Protein AF-0000000085017063 (afdb_homodimer)

Organism: Methanocaldococcus infernus (strain DSM 11812 / JCM 15783 / ME) (NCBI:txid573063)

Solvent-accessible surface area (backbone atoms only — not comparable to full-atom values): 32100 Å² total; per-residue (Å²): 117,37,30,29,3,33,27,39,33,38,47,40,34,30,39,20,42,35,46,81,91,47,72,48,76,46,75,43,87,41,40,36,56,81,40,51,78,50,51,47,64,59,51,62,78,56,86,60,66,33,34,24,36,30,30,54,31,29,73,27,83,64,36,93,38,54,57,56,23,42,41,51,54,50,49,43,51,52,73,71,40,87,48,52,30,35,34,21,58,84,72,43,78,28,46,63,68,55,36,55,75,40,33,75,43,32,50,63,9,35,65,40,33,35,50,55,36,37,35,73,75,73,48,33,57,21,30,40,36,38,21,32,50,46,35,22,40,39,34,46,27,52,86,63,35,79,68,56,61,88,45,63,33,53,14,14,53,64,53,29,34,40,47,46,24,45,31,63,22,39,48,36,59,58,39,51,56,42,65,52,96,90,30,77,15,44,33,36,57,64,75,39,35,32,30,29,38,38,28,41,74,71,64,52,35,92,70,66,82,66,85,50,70,77,70,60,59,80,49,70,68,36,29,51,46,26,52,26,39,33,44,52,47,39,66,89,78,46,55,69,70,56,52,52,49,41,34,50,49,52,48,51,38,47,31,49,52,54,32,53,41,51,47,51,49,26,70,73,68,71,45,64,30,33,36,34,27,28,67,22,36,63,51,47,52,66,34,43,60,92,42,52,72,45,44,38,39,76,77,67,31,60,70,48,21,66,32,33,39,8,44,20,32,26,54,51,47,50,51,60,74,70,103,114,37,32,28,3,32,28,39,31,38,49,39,32,31,38,19,43,33,46,82,89,48,71,48,77,47,77,42,88,42,41,37,53,82,40,51,78,50,50,49,63,60,53,62,76,59,84,59,66,33,34,24,35,30,31,54,29,29,74,26,83,62,35,94,40,55,57,57,23,41,41,50,53,48,49,44,50,52,71,72,40,87,48,53,30,35,35,20,61,83,73,43,76,30,47,64,70,53,35,56,74,40,30,74,44,33,50,63,9,34,67,37,33,35,50,54,38,36,35,74,75,74,47,33,57,21,32,40,36,37,22,32,50,46,35,22,41,40,34,46,27,51,86,61,35,80,68,57,60,88,44,63,31,53,14,15,52,64,52,28,33,40,47,46,24,44,32,62,21,39,47,36,58,59,38,52,55,44,65,51,96,87,30,79,15,44,34,36,56,64,74,41,35,31,28,29,39,39,29,42,71,72,63,53,34,92,69,67,83,65,84,50,70,78,71,59,60,79,48,69,67,37,30,50,44,26,53,28,38,33,43,53,44,39,67,87,77,46,55,70,69,56,51,52,50,38,35,49,51,51,48,50,39,49,32,49,52,54,32,54,41,51,48,52,50,26,71,73,68,71,46,62,31,33,35,34,28,28,67,22,36,62,52,47,52,64,34,43,60,91,43,51,73,44,45,39,39,75,76,67,30,62,69,49,23,66,31,35,40,9,43,21,31,25,54,51,48,52,52,59,74,72,103

pLDDT: mean 94.51, std 6.16, range [59.22, 98.88]

Nearest PDB structures (foldseek):
  3cet-assembly1_B  TM=9.517E-01  e=3.250E-42  Methanococcus maripaludis S2
  3c0b-assembly2_C  TM=9.302E-01  e=3.082E-40  Methanococcus maripaludis S2
  3c0b-assembly1_B-2  TM=9.306E-01  e=1.160E-39  Methanococcus maripaludis S2
  3c0b-assembly1_A  TM=9.347E-01  e=4.366E-39  Methanococcus maripaludis S2
  3cet-assembly1_A  TM=9.548E-01  e=5.201E-38  Methanococcus maripaludis S2

Radius of gyration: 28.02 Å; Cα contacts (8 Å, |Δi|>4): 1469; chains: 2; bounding box: 48×89×65 Å

Secondary structure (DSSP, 8-state):
-EEEEEEE-SSEEEEEEEETTEEEEEEEE--HHHHTTHHHHHHTT---SEEEEEESGGGSTT-SSHHHHHHHHHHHHHHH-SSEEEE-TTS-EE-HHHHHHTHHHHBT-HHHHHHHHHHHHT-SSEEEEEE-SS-EEEEEEETTEE---SSHHHHHHTTSEES--SSS-BHHHH-SEEEETTEEEE---SS--BHHHHHHHTTS-S---SPPTTS---SHHHHHHHHHHHTT--TTTS-HHHHHHHHHHHHHHHHHHHHHHHHHHHHHHT--EEEEESTTHHHHHHHTTTSEEEEHHHHS-HHHHHTHHHHHHHHHHHHHHH-/-EEEEEEE-SSEEEEEEEETTEEEEEEEE--HHHHTTHHHHHHTT---SEEEEEESGGGSTT-SSHHHHHHHHHHHHHHH-SSEEEE-TTS-EE-HHHHHHTHHHHBT-HHHHHHHHHHHHT-SSEEEEEE-SS-EEEEEEETTEE---SSHHHHHHTTSEES--SSS-BHHHH-SEEEETTEEEE---SS--BHHHHHHHTTS-S---SPPTTS---SHHHHHHHHHHHTT--TTTS-HHHHHHHHHHHHHHHHHHHHHHHHHHHHHHT--EEEEESTTHHHHHHHTTTSEEEEHHHHS-HHHHHTHHHHHHHHHHHHHHH-

Structure (mmCIF, N/CA/C/O backbone):
data_AF-0000000085017063-model_v1
#
loop_
_entity.id
_entity.type
_entity.pdbx_description
1 polymer 'H4MPT-linked C1 transfer pathway protein'
#
loop_
_atom_site.group_PDB
_atom_site.id
_atom_site.type_symbol
_atom_site.label_atom_id
_atom_site.label_alt_id
_atom_site.label_comp_id
_atom_site.label_asym_id
_atom_site.label_entity_id
_atom_site.label_seq_id
_atom_site.pdbx_PDB_ins_code
_atom_site.Cartn_x
_atom_site.Cartn_y
_atom_site.Cartn_z
_atom_site.occupancy
_atom_site.B_iso_or_equiv
_atom_site.auth_seq_id
_atom_site.auth_comp_id
_atom_site.auth_asym_id
_atom_site.auth_atom_id
_atom_site.pdbx_PDB_model_num
ATOM 1 N N . MET A 1 1 ? 3.943 -36.562 -31.688 1 91.06 1 MET A N 1
ATOM 2 C CA . MET A 1 1 ? 2.83 -35.812 -31.109 1 91.06 1 MET A CA 1
ATOM 3 C C . MET A 1 1 ? 3.314 -34.469 -30.531 1 91.06 1 MET A C 1
ATOM 5 O O . MET A 1 1 ? 4.289 -34.438 -29.781 1 91.06 1 MET A O 1
ATOM 9 N N . LYS A 1 2 ? 2.818 -33.438 -31.078 1 96.69 2 LYS A N 1
ATOM 10 C CA . LYS A 1 2 ? 3.156 -32.094 -30.609 1 96.69 2 LYS A CA 1
ATOM 11 C C . LYS A 1 2 ? 2.035 -31.516 -29.75 1 96.69 2 LYS A C 1
ATOM 13 O O . LYS A 1 2 ? 0.896 -31.391 -30.219 1 96.69 2 LYS A O 1
ATOM 18 N N . ILE A 1 3 ? 2.408 -31.172 -28.484 1 98 3 ILE A N 1
ATOM 19 C CA . ILE A 1 3 ? 1.435 -30.641 -27.547 1 98 3 ILE A CA 1
ATOM 20 C C . ILE A 1 3 ? 1.838 -29.219 -27.141 1 98 3 ILE A C 1
ATOM 22 O O . ILE A 1 3 ? 3.018 -28.953 -26.906 1 98 3 ILE A O 1
ATOM 26 N N . ILE A 1 4 ? 0.901 -28.312 -27.078 1 98.25 4 ILE A N 1
ATOM 27 C CA . ILE A 1 4 ? 1.142 -26.953 -26.609 1 98.25 4 ILE A CA 1
ATOM 28 C C . ILE A 1 4 ? 0.38 -26.703 -25.297 1 98.25 4 ILE A C 1
ATOM 30 O O . ILE A 1 4 ? -0.802 -27.047 -25.203 1 98.25 4 ILE A O 1
ATOM 34 N N . GLY A 1 5 ? 1.091 -26.328 -24.297 1 98.31 5 GLY A N 1
ATOM 35 C CA . GLY A 1 5 ? 0.472 -25.766 -23.094 1 98.31 5 GLY A CA 1
ATOM 36 C C . GLY A 1 5 ? 0.397 -24.25 -23.109 1 98.31 5 GLY A C 1
ATOM 37 O O . GLY A 1 5 ? 1.41 -23.578 -23.312 1 98.31 5 GLY A O 1
ATOM 38 N N . LEU A 1 6 ? -0.82 -23.719 -22.906 1 97.81 6 LEU A N 1
ATOM 39 C CA . LEU A 1 6 ? -1.049 -22.281 -22.922 1 97.81 6 LEU A CA 1
ATOM 40 C C . LEU A 1 6 ? -1.455 -21.781 -21.531 1 97.81 6 LEU A C 1
ATOM 42 O O . LEU A 1 6 ? -2.346 -22.359 -20.891 1 97.81 6 LEU A O 1
ATOM 46 N N . ASP A 1 7 ? -0.795 -20.797 -21.047 1 96.69 7 ASP A N 1
ATOM 47 C CA . ASP A 1 7 ? -1.214 -20 -19.891 1 96.69 7 ASP A CA 1
ATOM 48 C C . ASP A 1 7 ? -1.489 -18.562 -20.297 1 96.69 7 ASP A C 1
ATOM 50 O O . ASP A 1 7 ? -0.562 -17.75 -20.422 1 96.69 7 ASP A O 1
ATOM 54 N N . ILE A 1 8 ? -2.717 -18.25 -20.484 1 94.12 8 ILE A N 1
ATOM 55 C CA . ILE A 1 8 ? -3.115 -16.922 -20.938 1 94.12 8 ILE A CA 1
ATOM 56 C C . ILE A 1 8 ? -3.428 -16.031 -19.734 1 94.12 8 ILE A C 1
ATOM 58 O O . ILE A 1 8 ? -4.52 -16.109 -19.156 1 94.12 8 ILE A O 1
ATOM 62 N N . GLY A 1 9 ? -2.438 -15.211 -19.453 1 88.5 9 GLY A N 1
ATOM 63 C CA . GLY A 1 9 ? -2.594 -14.281 -18.344 1 88.5 9 GLY A CA 1
ATOM 64 C C . GLY A 1 9 ? -3.041 -12.898 -18.781 1 88.5 9 GLY A C 1
ATOM 65 O O . GLY A 1 9 ? -3.256 -12.656 -19.969 1 88.5 9 GLY A O 1
ATOM 66 N N . GLY A 1 10 ? -3.268 -12.055 -17.812 1 81.31 10 GLY A N 1
ATOM 67 C CA . GLY A 1 10 ? -3.682 -10.695 -18.125 1 81.31 10 GLY A CA 1
ATOM 68 C C . GLY A 1 10 ? -2.656 -9.938 -18.938 1 81.31 10 GLY A C 1
ATOM 69 O O . GLY A 1 10 ? -3.002 -9.273 -19.922 1 81.31 10 GLY A O 1
ATOM 70 N N . ALA A 1 11 ? -1.438 -10.07 -18.547 1 76.81 11 ALA A N 1
ATOM 71 C CA . ALA A 1 11 ? -0.385 -9.297 -19.203 1 76.81 11 ALA A CA 1
ATOM 72 C C . ALA A 1 11 ? 0.478 -10.195 -20.094 1 76.81 11 ALA A C 1
ATOM 74 O O . ALA A 1 11 ? 1.076 -9.727 -21.062 1 76.81 11 ALA A O 1
ATOM 75 N N . ASN A 1 12 ? 0.647 -11.414 -19.641 1 84.56 12 ASN A N 1
ATOM 76 C CA . ASN A 1 12 ? 1.576 -12.305 -20.344 1 84.56 12 ASN A CA 1
ATOM 77 C C . ASN A 1 12 ? 0.897 -13.594 -20.781 1 84.56 12 ASN A C 1
ATOM 79 O O . ASN A 1 12 ? 0.05 -14.133 -20.062 1 84.56 12 ASN A O 1
ATOM 83 N N . THR A 1 13 ? 1.264 -13.992 -21.906 1 92.75 13 THR A N 1
ATOM 84 C CA . THR A 1 13 ? 0.913 -15.32 -22.406 1 92.75 13 THR A CA 1
ATOM 85 C C . THR A 1 13 ? 2.148 -16.203 -22.5 1 92.75 13 THR A C 1
ATOM 87 O O . THR A 1 13 ? 3.137 -15.844 -23.141 1 92.75 13 THR A O 1
ATOM 90 N N . LYS A 1 14 ? 2.105 -17.312 -21.75 1 95.88 14 LYS A N 1
ATOM 91 C CA . LYS A 1 14 ? 3.188 -18.297 -21.781 1 95.88 14 LYS A CA 1
ATOM 92 C C . LYS A 1 14 ? 2.801 -19.531 -22.609 1 95.88 14 LYS A C 1
ATOM 94 O O . LYS A 1 14 ? 1.712 -20.078 -22.422 1 95.88 14 LYS A O 1
ATOM 99 N N . ILE A 1 15 ? 3.691 -19.891 -23.531 1 97.56 15 ILE A N 1
ATOM 100 C CA . ILE A 1 15 ? 3.441 -20.984 -24.453 1 97.56 15 ILE A CA 1
ATOM 101 C C . ILE A 1 15 ? 4.539 -22.047 -24.312 1 97.56 15 ILE A C 1
ATOM 103 O O . ILE A 1 15 ? 5.711 -21.766 -24.578 1 97.56 15 ILE A O 1
ATOM 107 N N . THR A 1 16 ? 4.152 -23.219 -23.859 1 98.19 16 THR A N 1
ATOM 108 C CA . THR A 1 16 ? 5.07 -24.359 -23.828 1 98.19 16 THR A CA 1
ATOM 109 C C . THR A 1 16 ? 4.805 -25.297 -25 1 98.19 16 THR A C 1
ATOM 111 O O . THR A 1 16 ? 3.684 -25.781 -25.172 1 98.19 16 THR A O 1
ATOM 114 N N . ILE A 1 17 ? 5.816 -25.516 -25.812 1 98.31 17 ILE A N 1
ATOM 115 C CA . ILE A 1 17 ? 5.762 -26.484 -26.906 1 98.31 17 ILE A CA 1
ATOM 116 C C . ILE A 1 17 ? 6.441 -27.781 -26.469 1 98.31 17 ILE A C 1
ATOM 118 O O . ILE A 1 17 ? 7.629 -27.781 -26.141 1 98.31 17 ILE A O 1
ATOM 122 N N . LEU A 1 18 ? 5.645 -28.844 -26.422 1 97.56 18 LEU A N 1
ATOM 123 C CA . LEU A 1 18 ? 6.141 -30.141 -25.984 1 97.56 18 LEU A CA 1
ATOM 124 C C . LEU A 1 18 ? 6.168 -31.141 -27.141 1 97.56 18 LEU A C 1
ATOM 126 O O . LEU A 1 18 ? 5.137 -31.391 -27.766 1 97.56 18 LEU A O 1
ATOM 130 N N . GLU A 1 19 ? 7.277 -31.641 -27.484 1 95.88 19 GLU A N 1
ATOM 131 C CA . GLU A 1 19 ? 7.488 -32.719 -28.469 1 95.88 19 GLU A CA 1
ATOM 132 C C . GLU A 1 19 ? 8.281 -33.875 -27.859 1 95.88 19 GLU A C 1
ATOM 134 O O . GLU A 1 19 ? 9.508 -33.812 -27.812 1 95.88 19 GLU A O 1
ATOM 139 N N . GLY A 1 20 ? 7.672 -34.938 -27.594 1 90.69 20 GLY A N 1
ATOM 140 C CA . GLY A 1 20 ? 8.336 -36 -26.828 1 90.69 20 GLY A CA 1
ATOM 141 C C . GLY A 1 20 ? 8.789 -35.531 -25.453 1 90.69 20 GLY A C 1
ATOM 142 O O . GLY A 1 20 ? 7.973 -35.062 -24.641 1 90.69 20 GLY A O 1
ATOM 143 N N . GLU A 1 21 ? 10.008 -35.594 -25.234 1 89.62 21 GLU A N 1
ATOM 144 C CA . GLU A 1 21 ? 10.539 -35.156 -23.953 1 89.62 21 GLU A CA 1
ATOM 145 C C . GLU A 1 21 ? 11.156 -33.75 -24.062 1 89.62 21 GLU A C 1
ATOM 147 O O . GLU A 1 21 ? 11.492 -33.125 -23.062 1 89.62 21 GLU A O 1
ATOM 152 N N . LYS A 1 22 ? 11.203 -33.25 -25.281 1 95.69 22 LYS A N 1
ATOM 153 C CA . LYS A 1 22 ? 11.758 -31.938 -25.516 1 95.69 22 LYS A CA 1
ATOM 154 C C . LYS A 1 22 ? 10.688 -30.844 -25.375 1 95.69 22 LYS A C 1
ATOM 156 O O . LYS A 1 22 ? 9.531 -31.062 -25.734 1 95.69 22 LYS A O 1
ATOM 161 N N . TYR A 1 23 ? 11.094 -29.766 -24.75 1 97 23 TYR A N 1
ATOM 162 C CA . TYR A 1 23 ? 10.156 -28.656 -24.609 1 97 23 TYR A CA 1
ATOM 163 C C . TYR A 1 23 ? 10.828 -27.344 -24.953 1 97 23 TYR A C 1
ATOM 165 O O . TYR A 1 23 ? 12.055 -27.203 -24.828 1 97 23 TYR A O 1
ATOM 173 N N . LYS A 1 24 ? 10.094 -26.422 -25.453 1 97.44 24 LYS A N 1
ATOM 174 C CA . LYS A 1 24 ? 10.43 -25.016 -25.672 1 97.44 24 LYS A CA 1
ATOM 175 C C . LYS A 1 24 ? 9.359 -24.109 -25.078 1 97.44 24 LYS A C 1
ATOM 177 O O . LYS A 1 24 ? 8.164 -24.391 -25.156 1 97.44 24 LYS A O 1
ATOM 182 N N . ILE A 1 25 ? 9.82 -23.062 -24.438 1 97.56 25 ILE A N 1
ATOM 183 C CA . ILE A 1 25 ? 8.883 -22.156 -23.781 1 97.56 25 ILE A CA 1
ATOM 184 C C . ILE A 1 25 ? 9.062 -20.734 -24.328 1 97.56 25 ILE A C 1
ATOM 186 O O . ILE A 1 25 ? 10.172 -20.219 -24.344 1 97.56 25 ILE A O 1
ATOM 190 N N . ASP A 1 26 ? 7.961 -20.188 -24.781 1 96.5 26 ASP A N 1
ATOM 191 C CA . ASP A 1 26 ? 7.902 -18.797 -25.25 1 96.5 26 ASP A CA 1
ATOM 192 C C . ASP A 1 26 ? 7.004 -17.969 -24.344 1 96.5 26 ASP A C 1
ATOM 194 O O . ASP A 1 26 ? 5.98 -18.438 -23.859 1 96.5 26 ASP A O 1
ATOM 198 N N . THR A 1 27 ? 7.453 -16.812 -24.062 1 93.25 27 THR A N 1
ATOM 199 C CA . THR A 1 27 ? 6.645 -15.852 -23.328 1 93.25 27 THR A CA 1
ATOM 200 C C . THR A 1 27 ? 6.367 -14.609 -24.172 1 93.25 27 THR A C 1
ATOM 202 O O . THR A 1 27 ? 7.285 -14.023 -24.734 1 93.25 27 THR A O 1
ATOM 205 N N . HIS A 1 28 ? 5.082 -14.242 -24.281 1 91.31 28 HIS A N 1
ATOM 206 C CA . HIS A 1 28 ? 4.668 -13.07 -25.047 1 91.31 28 HIS A CA 1
ATOM 207 C C . HIS A 1 28 ? 4.004 -12.031 -24.141 1 91.31 28 HIS A C 1
ATOM 209 O O . HIS A 1 28 ? 3.037 -12.344 -23.438 1 91.31 28 HIS A O 1
ATOM 215 N N . TYR A 1 29 ? 4.586 -10.859 -24.188 1 86.19 29 TYR A N 1
ATOM 216 C CA . TYR A 1 29 ? 3.875 -9.766 -23.531 1 86.19 29 TYR A CA 1
ATOM 217 C C . TYR A 1 29 ? 2.639 -9.367 -24.328 1 86.19 29 TYR A C 1
ATOM 219 O O . TYR A 1 29 ? 2.752 -8.766 -25.406 1 86.19 29 TYR A O 1
ATOM 227 N N . LEU A 1 30 ? 1.528 -9.656 -23.812 1 87.25 30 LEU A N 1
ATOM 228 C CA . LEU A 1 30 ? 0.245 -9.438 -24.469 1 87.25 30 LEU A CA 1
ATOM 229 C C . LEU A 1 30 ? -0.818 -9.016 -23.469 1 87.25 30 LEU A C 1
ATOM 231 O O . LEU A 1 30 ? -1.649 -9.836 -23.062 1 87.25 30 LEU A O 1
ATOM 235 N N . PRO A 1 31 ? -0.799 -7.703 -23.109 1 81.88 31 PRO A N 1
ATOM 236 C CA . PRO A 1 31 ? -1.835 -7.23 -22.188 1 81.88 31 PRO A CA 1
ATOM 237 C C . PRO A 1 31 ? -3.246 -7.41 -22.75 1 81.88 31 PRO A C 1
ATOM 239 O O . PRO A 1 31 ? -3.666 -6.66 -23.625 1 81.88 31 PRO A O 1
ATOM 242 N N . MET A 1 32 ? -3.996 -8.242 -22.141 1 83.88 32 MET A N 1
ATOM 243 C CA . MET A 1 32 ? -5.297 -8.648 -22.672 1 83.88 32 MET A CA 1
ATOM 244 C C . MET A 1 32 ? -6.312 -7.52 -22.531 1 83.88 32 MET A C 1
ATOM 246 O O . MET A 1 32 ? -7.266 -7.438 -23.312 1 83.88 32 MET A O 1
ATOM 250 N N . TRP A 1 33 ? -6.09 -6.594 -21.531 1 76.56 33 TRP A N 1
ATOM 251 C CA . TRP A 1 33 ? -7.02 -5.488 -21.328 1 76.56 33 TRP A CA 1
ATOM 252 C C . TRP A 1 33 ? -6.941 -4.492 -22.484 1 76.56 33 TRP A C 1
ATOM 254 O O . TRP A 1 33 ? -7.844 -3.668 -22.656 1 76.56 33 TRP A O 1
ATOM 264 N N . LYS A 1 34 ? -5.938 -4.512 -23.234 1 76.5 34 LYS A N 1
ATOM 265 C CA . LYS A 1 34 ? -5.758 -3.555 -24.312 1 76.5 34 LYS A CA 1
ATOM 266 C C . LYS A 1 34 ? -5.559 -4.266 -25.656 1 76.5 34 LYS A C 1
ATOM 268 O O . LYS A 1 34 ? -5.844 -3.701 -26.703 1 76.5 34 LYS A O 1
ATOM 273 N N . MET A 1 35 ? -5.098 -5.539 -25.656 1 81.38 35 MET A N 1
ATOM 274 C CA . MET A 1 35 ? -4.645 -6.18 -26.891 1 81.38 35 MET A CA 1
ATOM 275 C C . MET A 1 35 ? -5.246 -7.574 -27.031 1 81.38 35 MET A C 1
ATOM 277 O O . MET A 1 35 ? -4.594 -8.484 -27.531 1 81.38 35 MET A O 1
ATOM 281 N N . LYS A 1 36 ? -6.387 -7.75 -26.594 1 83.56 36 LYS A N 1
ATOM 282 C CA . LYS A 1 36 ? -6.949 -9.102 -26.594 1 83.56 36 LYS A CA 1
ATOM 283 C C . LYS A 1 36 ? -7.07 -9.641 -28.031 1 83.56 36 LYS A C 1
ATOM 285 O O . LYS A 1 36 ? -6.965 -10.844 -28.25 1 83.56 36 LYS A O 1
ATOM 290 N N . ASP A 1 37 ? -7.25 -8.836 -28.938 1 87.19 37 ASP A N 1
ATOM 291 C CA . ASP A 1 37 ? -7.469 -9.258 -30.312 1 87.19 37 ASP A CA 1
ATOM 292 C C . ASP A 1 37 ? -6.164 -9.734 -30.953 1 87.19 37 ASP A C 1
ATOM 294 O O . ASP A 1 37 ? -6.184 -10.422 -31.984 1 87.19 37 ASP A O 1
ATOM 298 N N . LYS A 1 38 ? -5.09 -9.43 -30.375 1 92.81 38 LYS A N 1
ATOM 299 C CA . LYS A 1 38 ? -3.793 -9.852 -30.891 1 92.81 38 LYS A CA 1
ATOM 300 C C . LYS A 1 38 ? -3.477 -11.289 -30.484 1 92.81 38 LYS A C 1
ATOM 302 O O . LYS A 1 38 ? -2.529 -11.891 -30.984 1 92.81 38 LYS A O 1
ATOM 307 N N . LEU A 1 39 ? -4.215 -11.82 -29.594 1 94.25 39 LEU A N 1
ATOM 308 C CA . LEU A 1 39 ? -3.973 -13.172 -29.109 1 94.25 39 LEU A CA 1
ATOM 309 C C . LEU A 1 39 ? -3.992 -14.172 -30.266 1 94.25 39 LEU A C 1
ATOM 311 O O . LEU A 1 39 ? -3.102 -15.016 -30.375 1 94.25 39 LEU A O 1
ATOM 315 N N . VAL A 1 40 ? -4.938 -14.047 -31.125 1 95.88 40 VAL A N 1
ATOM 316 C CA . VAL A 1 40 ? -5.086 -14.953 -32.25 1 95.88 40 VAL A CA 1
ATOM 317 C C . VAL A 1 40 ? -3.863 -14.859 -33.156 1 95.88 40 VAL A C 1
ATOM 319 O O . VAL A 1 40 ? -3.338 -15.875 -33.625 1 95.88 40 VAL A O 1
ATOM 322 N N . GLU A 1 41 ? -3.465 -13.641 -33.344 1 96.12 41 GLU A N 1
ATOM 323 C CA . GLU A 1 41 ? -2.301 -13.422 -34.188 1 96.12 41 GLU A CA 1
ATOM 324 C C . GLU A 1 41 ? -1.064 -14.117 -33.625 1 96.12 41 GLU A C 1
ATOM 326 O O . GLU A 1 41 ? -0.297 -14.727 -34.375 1 96.12 41 GLU A O 1
ATOM 331 N N . VAL A 1 42 ? -0.888 -14.047 -32.406 1 96.19 42 VAL A N 1
ATOM 332 C CA . VAL A 1 42 ? 0.257 -14.664 -31.75 1 96.19 42 VAL A CA 1
ATOM 333 C C . VAL A 1 42 ? 0.154 -16.188 -31.844 1 96.19 42 VAL A C 1
ATOM 335 O O . VAL A 1 42 ? 1.133 -16.859 -32.156 1 96.19 42 VAL A O 1
ATOM 338 N N . LEU A 1 43 ? -0.998 -16.719 -31.656 1 97.25 43 LEU A N 1
ATOM 339 C CA . LEU A 1 43 ? -1.197 -18.156 -31.578 1 97.25 43 LEU A CA 1
ATOM 340 C C . LEU A 1 43 ? -1.03 -18.797 -32.969 1 97.25 43 LEU A C 1
ATOM 342 O O . LEU A 1 43 ? -0.633 -19.9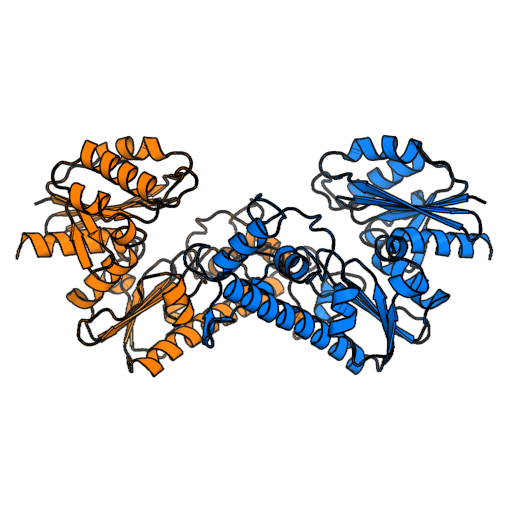69 -33.062 1 97.25 43 LEU A O 1
ATOM 346 N N . LYS A 1 44 ? -1.27 -18.031 -33.969 1 96.94 44 LYS A N 1
ATOM 347 C CA . LYS A 1 44 ? -1.183 -18.531 -35.344 1 96.94 44 LYS A CA 1
ATOM 348 C C . LYS A 1 44 ? 0.253 -18.906 -35.688 1 96.94 44 LYS A C 1
ATOM 350 O O . LYS A 1 44 ? 0.487 -19.641 -36.656 1 96.94 44 LYS A O 1
ATOM 355 N N . ASN A 1 45 ? 1.122 -18.391 -34.938 1 97 45 ASN A N 1
ATOM 356 C CA . ASN A 1 45 ? 2.527 -18.688 -35.219 1 97 45 ASN A CA 1
ATOM 357 C C . ASN A 1 45 ? 2.91 -20.078 -34.688 1 97 45 ASN A C 1
ATOM 359 O O . ASN A 1 45 ? 4.039 -20.531 -34.906 1 97 45 ASN A O 1
ATOM 363 N N . TYR A 1 46 ? 2.035 -20.734 -34.125 1 97.38 46 TYR A N 1
ATOM 364 C CA . TYR A 1 46 ? 2.316 -22.031 -33.531 1 97.38 46 TYR A CA 1
ATOM 365 C C . TYR A 1 46 ? 1.445 -23.125 -34.156 1 97.38 46 TYR A C 1
ATOM 367 O O . TYR A 1 46 ? 0.357 -22.828 -34.656 1 97.38 46 TYR A O 1
ATOM 375 N N . ASP A 1 47 ? 1.952 -24.344 -34.188 1 95.19 47 ASP A N 1
ATOM 376 C CA . ASP A 1 47 ? 1.224 -25.531 -34.625 1 95.19 47 ASP A CA 1
ATOM 377 C C . AS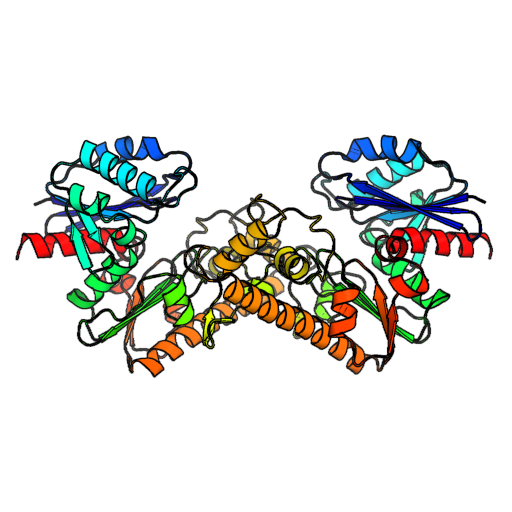P A 1 47 ? 1.312 -26.641 -33.594 1 95.19 47 ASP A C 1
ATOM 379 O O . ASP A 1 47 ? 2.346 -26.812 -32.938 1 95.19 47 ASP A O 1
ATOM 383 N N . ALA A 1 48 ? 0.23 -27.328 -33.406 1 96.19 48 ALA A N 1
ATOM 384 C CA . ALA A 1 48 ? 0.208 -28.422 -32.438 1 96.19 48 ALA A CA 1
ATOM 385 C C . ALA A 1 48 ? -0.896 -29.422 -32.75 1 96.19 48 ALA A C 1
ATOM 387 O O . ALA A 1 48 ? -1.911 -29.062 -33.344 1 96.19 48 ALA A O 1
ATOM 388 N N . ASP A 1 49 ? -0.676 -30.656 -32.312 1 97.56 49 ASP A N 1
ATOM 389 C CA . ASP A 1 49 ? -1.701 -31.703 -32.406 1 97.56 49 ASP A CA 1
ATOM 390 C C . ASP A 1 49 ? -2.768 -31.516 -31.344 1 97.56 49 ASP A C 1
ATOM 392 O O . ASP A 1 49 ? -3.951 -31.75 -31.578 1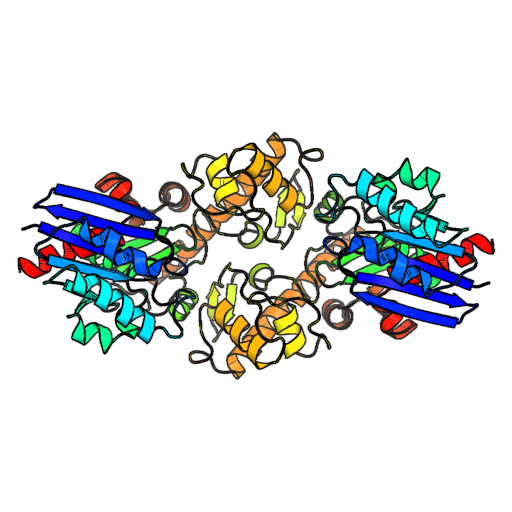 97.56 49 ASP A O 1
ATOM 396 N N . TYR A 1 50 ? -2.322 -31.203 -30.188 1 98.06 50 TYR A N 1
ATOM 397 C CA . TYR A 1 50 ? -3.191 -31 -29.031 1 98.06 50 TYR A CA 1
ATOM 398 C C . TYR A 1 50 ? -2.781 -29.75 -28.266 1 98.06 50 TYR A C 1
ATOM 400 O O . TYR A 1 50 ? -1.598 -29.406 -28.203 1 98.06 50 TYR A O 1
ATOM 408 N N . VAL A 1 51 ? -3.785 -29.047 -27.672 1 98.38 51 VAL A N 1
ATOM 409 C CA . VAL A 1 51 ? -3.521 -27.828 -26.906 1 98.38 51 VAL A CA 1
ATOM 410 C C . VAL A 1 51 ? -4.188 -27.922 -25.531 1 98.38 51 VAL A C 1
ATOM 412 O O . VAL A 1 51 ? -5.359 -28.297 -25.438 1 98.38 51 VAL A O 1
ATOM 415 N N . ALA A 1 52 ? -3.447 -27.75 -24.531 1 98.38 52 ALA A N 1
ATOM 416 C CA . ALA A 1 52 ? -3.955 -27.594 -23.156 1 98.38 52 ALA A CA 1
ATOM 417 C C . ALA A 1 52 ? -3.934 -26.125 -22.734 1 98.38 52 ALA A C 1
ATOM 419 O O . ALA A 1 52 ? -2.945 -25.422 -22.953 1 98.38 52 ALA A O 1
ATOM 420 N N . LEU A 1 53 ? -5.043 -25.688 -22.109 1 97.88 53 LEU A N 1
ATOM 421 C CA . LEU A 1 53 ? -5.215 -24.266 -21.859 1 97.88 53 LEU A CA 1
ATOM 422 C C . LEU A 1 53 ? -5.566 -24.031 -20.391 1 97.88 53 LEU A C 1
ATOM 424 O O . LEU A 1 53 ? -6.418 -24.719 -19.828 1 97.88 53 LEU A O 1
ATOM 428 N N . VAL A 1 54 ? -4.816 -23.125 -19.703 1 95.56 54 VAL A N 1
ATOM 429 C CA . VAL A 1 54 ? -5.238 -22.469 -18.469 1 95.56 54 VAL A CA 1
ATOM 430 C C . VAL A 1 54 ? -5.254 -20.953 -18.672 1 95.56 54 VAL A C 1
ATOM 432 O O . VAL A 1 54 ? -4.621 -20.438 -19.594 1 95.56 54 VAL A O 1
ATOM 435 N N . MET A 1 55 ? -6.078 -20.297 -17.797 1 91.06 55 MET A N 1
ATOM 436 C CA . MET A 1 55 ? -6.188 -18.859 -18.016 1 91.06 55 MET A CA 1
ATOM 437 C C . MET A 1 55 ? -6.387 -18.109 -16.703 1 91.06 55 MET A C 1
ATOM 439 O O . MET A 1 55 ? -6.934 -18.672 -15.742 1 91.06 55 MET A O 1
ATOM 443 N N . THR A 1 56 ? -5.855 -16.844 -16.562 1 81.81 56 THR A N 1
ATOM 444 C CA . THR A 1 56 ? -6.117 -15.906 -15.484 1 81.81 56 THR A CA 1
ATOM 445 C C . THR A 1 56 ? -6.539 -14.547 -16.031 1 81.81 56 THR A C 1
ATOM 447 O O . THR A 1 56 ? -6.805 -13.625 -15.258 1 81.81 56 THR A O 1
ATOM 450 N N . ALA A 1 57 ? -6.652 -14.406 -17.266 1 75.38 57 ALA A N 1
ATOM 451 C CA . ALA A 1 57 ? -6.934 -13.125 -17.922 1 75.38 57 ALA A CA 1
ATOM 452 C C . ALA A 1 57 ? -8.438 -12.859 -17.984 1 75.38 57 ALA A C 1
ATOM 454 O O . ALA A 1 57 ? -8.859 -11.773 -18.391 1 75.38 57 ALA A O 1
ATOM 455 N N . GLU A 1 58 ? -9.258 -13.75 -17.484 1 74.31 58 GLU A N 1
ATOM 456 C CA . GLU A 1 58 ? -10.703 -13.648 -17.672 1 74.31 58 GLU A CA 1
ATOM 457 C C . GLU A 1 58 ? -11.297 -12.484 -16.891 1 74.31 58 GLU A C 1
ATOM 459 O O . GLU A 1 58 ? -12.414 -12.055 -17.156 1 74.31 58 GLU A O 1
ATOM 464 N N . LEU A 1 59 ? -10.508 -11.984 -15.953 1 62.75 59 LEU A N 1
ATOM 465 C CA . LEU A 1 59 ? -10.992 -10.844 -15.18 1 62.75 59 LEU A CA 1
ATOM 466 C C . LEU A 1 59 ? -10.32 -9.555 -15.633 1 62.75 59 LEU A C 1
ATOM 468 O O . LEU A 1 59 ? -10.445 -8.523 -14.969 1 62.75 59 LEU A O 1
ATOM 472 N N . SER A 1 60 ? -9.734 -9.57 -16.719 1 62.38 60 SER A N 1
ATOM 473 C CA . SER A 1 60 ? -9.094 -8.352 -17.219 1 62.38 60 SER A CA 1
ATOM 474 C C . SER A 1 60 ? -10.133 -7.281 -17.547 1 62.38 60 SER A C 1
ATOM 476 O O . SER A 1 60 ? -11.281 -7.594 -17.844 1 62.38 60 SER A O 1
ATOM 478 N N . ASP A 1 61 ? -9.797 -6.047 -17.484 1 59.34 61 ASP A N 1
ATOM 479 C CA . ASP A 1 61 ? -10.664 -4.879 -17.578 1 59.34 61 ASP A CA 1
ATOM 480 C C . ASP A 1 61 ? -11.422 -4.867 -18.906 1 59.34 61 ASP A C 1
ATOM 482 O O . ASP A 1 61 ? -12.414 -4.148 -19.062 1 59.34 61 ASP A O 1
ATOM 486 N N . CYS A 1 62 ? -11.07 -5.68 -19.703 1 65.75 62 CYS A N 1
ATOM 487 C CA . CYS A 1 62 ? -11.688 -5.652 -21.031 1 65.75 62 CYS A CA 1
ATOM 488 C C . CYS A 1 62 ? -12.953 -6.508 -21.047 1 65.75 62 CYS A C 1
ATOM 490 O O . CYS A 1 62 ? -13.703 -6.48 -22.031 1 65.75 62 CYS A O 1
ATOM 492 N N . TYR A 1 63 ? -13.211 -7.215 -20.094 1 74 63 TYR A N 1
ATOM 493 C CA . TYR A 1 63 ? -14.406 -8.039 -20.047 1 74 63 TYR A CA 1
ATOM 494 C C . TYR A 1 63 ? -15.383 -7.539 -18.984 1 74 63 TYR A C 1
ATOM 496 O O . TYR A 1 63 ? -14.961 -7.078 -17.922 1 74 63 TYR A O 1
ATOM 504 N N . LYS A 1 64 ? -16.578 -7.578 -19.234 1 69 64 LYS A N 1
ATOM 505 C CA . LYS A 1 64 ? -17.594 -7.137 -18.297 1 69 64 LYS A CA 1
ATOM 506 C C . LYS A 1 64 ? -17.812 -8.18 -17.188 1 69 64 LYS A C 1
ATOM 508 O O . LYS A 1 64 ? -18.141 -7.828 -16.062 1 69 64 LYS A O 1
ATOM 513 N N . THR A 1 65 ? -17.703 -9.469 -17.672 1 76.81 65 THR A N 1
ATOM 514 C CA . THR A 1 65 ? -17.891 -10.562 -16.734 1 76.81 65 THR A CA 1
ATOM 515 C C . THR A 1 65 ? -16.828 -11.641 -16.922 1 76.81 65 THR A C 1
ATOM 517 O O . THR A 1 65 ? -16.203 -11.711 -17.984 1 76.81 65 THR A O 1
ATOM 520 N N . LYS A 1 66 ? -16.703 -12.406 -15.914 1 80.19 66 LYS A N 1
ATOM 521 C CA . LYS A 1 66 ? -15.805 -13.555 -16 1 80.19 66 LYS A CA 1
ATOM 522 C C . LYS A 1 66 ? -16.219 -14.5 -17.109 1 80.19 66 LYS A C 1
ATOM 524 O O . LYS A 1 66 ? -15.375 -15.062 -17.812 1 80.19 66 LYS A O 1
ATOM 529 N N . LYS A 1 67 ? -17.5 -14.672 -17.219 1 87.44 67 LYS A N 1
ATOM 530 C CA . LYS A 1 67 ? -18.062 -15.555 -18.25 1 87.44 67 LYS A CA 1
ATOM 531 C C . LYS A 1 67 ? -17.656 -15.094 -19.641 1 87.44 67 LYS A C 1
ATOM 533 O O . LYS A 1 67 ? -17.188 -15.891 -20.453 1 87.44 67 LYS A O 1
ATOM 538 N N . GLU A 1 68 ? -17.828 -13.852 -19.906 1 90.19 68 GLU A N 1
ATOM 539 C CA . GLU A 1 68 ? -17.469 -13.281 -21.188 1 90.19 68 GLU A CA 1
ATOM 540 C C . GLU A 1 68 ? -15.977 -13.484 -21.484 1 90.19 68 GLU A C 1
ATOM 542 O O . GLU A 1 68 ? -15.602 -13.82 -22.609 1 90.19 68 GLU A O 1
ATOM 547 N N . GLY A 1 69 ? -15.148 -13.273 -20.484 1 90.88 69 GLY A N 1
ATOM 548 C CA . GLY A 1 69 ? -13.711 -13.445 -20.656 1 90.88 69 GLY A CA 1
ATOM 549 C C . GLY A 1 69 ? -13.32 -14.875 -20.984 1 90.88 69 GLY A C 1
ATOM 550 O O . GLY A 1 69 ? -12.547 -15.102 -21.922 1 90.88 69 GLY A O 1
ATOM 551 N N . VAL A 1 70 ? -13.898 -15.781 -20.25 1 92.56 70 VAL A N 1
ATOM 552 C CA . VAL A 1 70 ? -13.602 -17.188 -20.469 1 92.56 70 VAL A CA 1
ATOM 553 C C . VAL A 1 70 ? -14.031 -17.594 -21.875 1 92.56 70 VAL A C 1
ATOM 555 O O . VAL A 1 70 ? -13.258 -18.219 -22.625 1 92.56 70 VAL A O 1
ATOM 558 N N . GLU A 1 71 ? -15.188 -17.266 -22.25 1 95.06 71 GLU A N 1
ATOM 559 C CA . GLU A 1 71 ? -15.719 -17.625 -23.562 1 95.06 71 GLU A CA 1
ATOM 560 C C . GLU A 1 71 ? -14.875 -17.016 -24.672 1 95.06 71 GLU A C 1
ATOM 562 O O . GLU A 1 71 ? -14.555 -17.688 -25.656 1 95.06 71 GLU A O 1
ATOM 567 N N . ASP A 1 72 ? -14.531 -15.758 -24.531 1 94.69 72 ASP A N 1
ATOM 568 C CA . ASP A 1 72 ? -13.75 -15.07 -25.562 1 94.69 72 ASP A CA 1
ATOM 569 C C . ASP A 1 72 ? -12.383 -15.734 -25.75 1 94.69 72 ASP A C 1
ATOM 571 O O . ASP A 1 72 ? -11.945 -15.945 -26.875 1 94.69 72 ASP A O 1
ATOM 575 N N . ILE A 1 73 ? -11.695 -16.047 -24.656 1 95.19 73 ILE A N 1
ATOM 576 C CA . ILE A 1 73 ? -10.367 -16.641 -24.703 1 95.19 73 ILE A CA 1
ATOM 577 C C . ILE A 1 73 ? -10.453 -18.031 -25.359 1 95.19 73 ILE A C 1
ATOM 579 O O . ILE A 1 73 ? -9.648 -18.359 -26.234 1 95.19 73 ILE A O 1
ATOM 583 N N . ILE A 1 74 ? -11.43 -18.797 -24.969 1 96.88 74 ILE A N 1
ATOM 584 C CA . ILE A 1 74 ? -11.617 -20.141 -25.516 1 96.88 74 ILE A CA 1
ATOM 585 C C . ILE A 1 74 ? -11.891 -20.047 -27.016 1 96.88 74 ILE A C 1
ATOM 587 O O . ILE A 1 74 ? -11.328 -20.797 -27.797 1 96.88 74 ILE A O 1
ATOM 591 N N . ASP A 1 75 ? -12.734 -19.109 -27.359 1 97.06 75 ASP A N 1
ATOM 592 C CA . ASP A 1 75 ? -13.07 -18.938 -28.781 1 97.06 75 ASP A CA 1
ATOM 593 C C . ASP A 1 75 ? -11.836 -18.562 -29.594 1 97.06 75 ASP A C 1
ATOM 595 O O . ASP A 1 75 ? -11.648 -19.062 -30.703 1 97.06 75 ASP A O 1
ATOM 599 N N . LYS A 1 76 ? -11.102 -17.734 -29.078 1 96.75 76 LYS A N 1
ATOM 600 C CA . LYS A 1 76 ? -9.891 -17.312 -29.766 1 96.75 76 LYS A CA 1
ATOM 601 C C . LYS A 1 76 ? -8.914 -18.469 -29.922 1 96.75 76 LYS A C 1
ATOM 603 O O . LYS A 1 76 ? -8.336 -18.656 -31 1 96.75 76 LYS A O 1
ATOM 608 N N . VAL A 1 77 ? -8.742 -19.234 -28.922 1 97.62 77 VAL A N 1
ATOM 609 C CA . VAL A 1 77 ? -7.812 -20.344 -28.969 1 97.62 77 VAL A CA 1
ATOM 610 C C . VAL A 1 77 ? -8.336 -21.406 -29.938 1 97.62 77 VAL A C 1
ATOM 612 O O . VAL A 1 77 ? -7.578 -21.953 -30.75 1 97.62 77 VAL A O 1
ATOM 615 N N . THR A 1 78 ? -9.633 -21.656 -29.891 1 97.88 78 THR A N 1
ATOM 616 C CA . THR A 1 78 ? -10.234 -22.688 -30.703 1 97.88 78 THR A CA 1
ATOM 617 C C . THR A 1 78 ? -10.32 -22.25 -32.156 1 97.88 78 THR A C 1
ATOM 619 O O . THR A 1 78 ? -10.5 -23.078 -33.062 1 97.88 78 THR A O 1
ATOM 622 N N . SER A 1 79 ? -10.266 -21 -32.406 1 97.44 79 SER A N 1
ATOM 623 C CA . SER A 1 79 ? -10.234 -20.516 -33.781 1 97.44 79 SER A CA 1
ATOM 624 C C . SER A 1 79 ? -8.898 -20.844 -34.438 1 97.44 79 SER A C 1
ATOM 626 O O . SER A 1 79 ? -8.797 -20.844 -35.688 1 97.44 79 SER A O 1
ATOM 628 N N . VAL A 1 80 ? -7.914 -21.109 -33.688 1 97.56 80 VAL A N 1
ATOM 629 C CA . VAL A 1 80 ? -6.578 -21.359 -34.219 1 97.56 80 VAL A CA 1
ATOM 630 C C . VAL A 1 80 ? -6.273 -22.859 -34.156 1 97.56 80 VAL A C 1
ATOM 632 O O . VAL A 1 80 ? -5.637 -23.406 -35.062 1 97.56 80 VAL A O 1
ATOM 635 N N . PHE A 1 81 ? -6.734 -23.5 -33.125 1 97.81 81 PHE A N 1
ATOM 636 C CA . PHE A 1 81 ? -6.383 -24.891 -32.875 1 97.81 81 PHE A CA 1
ATOM 637 C C . PHE A 1 81 ? -7.629 -25.766 -32.844 1 97.81 81 PHE A C 1
ATOM 639 O O . PHE A 1 81 ? -8.68 -25.344 -32.375 1 97.81 81 PHE A O 1
ATOM 646 N N . ASP A 1 82 ? -7.465 -27.047 -33.219 1 95.31 82 ASP A N 1
ATOM 647 C CA . ASP A 1 82 ? -8.609 -27.953 -33.281 1 95.31 82 ASP A CA 1
ATOM 648 C C . ASP A 1 82 ? -8.805 -28.703 -31.969 1 95.31 82 ASP A C 1
ATOM 650 O O . ASP A 1 82 ? -9.914 -28.766 -31.438 1 95.31 82 ASP A O 1
ATOM 654 N N . ASN A 1 83 ? -7.805 -29.406 -31.391 1 97.44 83 ASN A N 1
ATOM 655 C CA . ASN A 1 83 ? -7.867 -30.234 -30.203 1 97.44 83 ASN A CA 1
ATOM 656 C C . ASN A 1 83 ? -7.418 -29.484 -28.953 1 97.44 83 ASN A C 1
ATOM 658 O O . ASN A 1 83 ? -6.301 -29.672 -28.469 1 97.44 83 ASN A O 1
ATOM 662 N N . VAL A 1 84 ? -8.422 -28.688 -28.469 1 98.31 84 VAL A N 1
ATOM 663 C CA . VAL A 1 84 ? -8.125 -27.828 -27.328 1 98.31 84 VAL A CA 1
ATOM 664 C C . VAL A 1 84 ? -8.805 -28.391 -26.078 1 98.31 84 VAL A C 1
ATOM 666 O O . VAL A 1 84 ? -9.969 -28.781 -26.125 1 98.31 84 VAL A O 1
ATOM 669 N N . TYR A 1 85 ? -8.078 -28.5 -25.031 1 98.25 85 TYR A N 1
ATOM 670 C CA . TYR A 1 85 ? -8.578 -28.922 -23.734 1 98.25 85 TYR A CA 1
ATOM 671 C C . TYR A 1 85 ? -8.305 -27.859 -22.672 1 98.25 85 TYR A C 1
ATOM 673 O O . TYR A 1 85 ? -7.211 -27.297 -22.609 1 98.25 85 TYR A O 1
ATOM 681 N N . ILE A 1 86 ? -9.305 -27.516 -21.891 1 97.94 86 ILE A N 1
ATOM 682 C CA . ILE A 1 86 ? -9.172 -26.516 -20.844 1 97.94 86 ILE A CA 1
ATOM 683 C C . ILE A 1 86 ? -9.062 -27.188 -19.484 1 97.94 86 ILE A C 1
ATOM 685 O O . ILE A 1 86 ? -9.875 -28.062 -19.141 1 97.94 86 ILE A O 1
ATOM 689 N N . PHE A 1 87 ? -8.039 -26.844 -18.75 1 96.69 87 PHE A N 1
ATOM 690 C CA . PHE A 1 87 ? -7.797 -27.438 -17.438 1 96.69 87 PHE A CA 1
ATOM 691 C C . PHE A 1 87 ? -8.531 -26.656 -16.344 1 96.69 87 PHE A C 1
ATOM 693 O O . PHE A 1 87 ? -8.477 -25.422 -16.312 1 96.69 87 PHE A O 1
ATOM 700 N N . ASP A 1 88 ? -9.211 -27.359 -15.43 1 93.94 88 ASP A N 1
ATOM 701 C CA . ASP A 1 88 ? -10.047 -26.656 -14.461 1 93.94 88 ASP A CA 1
ATOM 702 C C . ASP A 1 88 ? -9.453 -26.766 -13.055 1 93.94 88 ASP A C 1
ATOM 704 O O . ASP A 1 88 ? -8.391 -27.359 -12.867 1 93.94 88 ASP A O 1
ATOM 708 N N . VAL A 1 89 ? -10.094 -26.156 -12.031 1 91.19 89 VAL A N 1
ATOM 709 C CA . VAL A 1 89 ? -9.609 -26.031 -10.664 1 91.19 89 VAL A CA 1
ATOM 710 C C . VAL A 1 89 ? -9.758 -27.359 -9.938 1 91.19 89 VAL A C 1
ATOM 712 O O . VAL A 1 89 ? -9.211 -27.547 -8.852 1 91.19 89 VAL A O 1
ATOM 715 N N . ASN A 1 90 ? -10.414 -28.359 -10.602 1 91.31 90 ASN A N 1
ATOM 716 C CA . ASN A 1 90 ? -10.586 -29.688 -10.016 1 91.31 90 ASN A CA 1
ATOM 717 C C . ASN A 1 90 ? -9.562 -30.672 -10.562 1 91.31 90 ASN A C 1
ATOM 719 O O . ASN A 1 90 ? -9.609 -31.859 -10.242 1 91.31 90 ASN A O 1
ATOM 723 N N . GLY A 1 91 ? -8.727 -30.203 -11.406 1 92.44 91 GLY A N 1
ATOM 724 C CA . GLY A 1 91 ? -7.676 -31.062 -11.938 1 92.44 91 GLY A CA 1
ATOM 725 C C . GLY A 1 91 ? -8.133 -31.891 -13.117 1 92.44 91 GLY A C 1
ATOM 726 O O . GLY A 1 91 ? -7.625 -33 -13.336 1 92.44 91 GLY A O 1
ATOM 727 N N . LYS A 1 92 ? -9.086 -31.359 -13.789 1 94.81 92 LYS A N 1
ATOM 728 C CA . LYS A 1 92 ? -9.633 -32.094 -14.914 1 94.81 92 LYS A CA 1
ATOM 729 C C . LYS A 1 92 ? -9.562 -31.281 -16.203 1 94.81 92 LYS A C 1
ATOM 731 O O . LYS A 1 92 ? -9.641 -30.062 -16.172 1 94.81 92 LYS A O 1
ATOM 736 N N . PHE A 1 93 ? -9.398 -31.984 -17.312 1 97.38 93 PHE A N 1
ATOM 737 C CA . PHE A 1 93 ? -9.469 -31.359 -18.625 1 97.38 93 PHE A CA 1
ATOM 738 C C . PHE A 1 93 ? -10.906 -31.344 -19.141 1 97.38 93 PHE A C 1
ATOM 740 O O . PHE A 1 93 ? -11.602 -32.344 -19.078 1 97.38 93 PHE A O 1
ATOM 747 N N . LEU A 1 94 ? -11.281 -30.219 -19.594 1 97.75 94 LEU A N 1
ATOM 748 C CA . LEU A 1 94 ? -12.609 -30.031 -20.172 1 97.75 94 LEU A CA 1
ATOM 749 C C . LEU A 1 94 ? -12.516 -29.688 -21.656 1 97.75 94 LEU A C 1
ATOM 751 O O . LEU A 1 94 ? -11.516 -29.125 -22.094 1 97.75 94 LEU A O 1
ATOM 755 N N . THR A 1 95 ? -13.617 -30.062 -22.359 1 97.62 95 THR A N 1
ATOM 756 C CA . THR A 1 95 ? -13.758 -29.562 -23.719 1 97.62 95 THR A CA 1
ATOM 757 C C . THR A 1 95 ? -14.086 -28.062 -23.719 1 97.62 95 THR A C 1
ATOM 759 O O . THR A 1 95 ? -14.484 -27.516 -22.688 1 97.62 95 THR A O 1
ATOM 762 N N . PRO A 1 96 ? -13.875 -27.406 -24.859 1 97.88 96 PRO A N 1
ATOM 763 C CA . PRO A 1 96 ? -14.242 -26 -24.953 1 97.88 96 PRO A CA 1
ATOM 764 C C . PRO A 1 96 ? -15.695 -25.734 -24.562 1 97.88 96 PRO A C 1
ATOM 766 O O . PRO A 1 96 ? -15.984 -24.797 -23.812 1 97.88 96 PRO A O 1
ATOM 769 N N . GLU A 1 97 ? -16.562 -26.594 -24.938 1 97.31 97 GLU A N 1
ATOM 770 C CA . GLU A 1 97 ? -17.984 -26.422 -24.641 1 97.31 97 GLU A CA 1
ATOM 771 C C . GLU A 1 97 ? -18.266 -26.578 -23.156 1 97.31 97 GLU A C 1
ATOM 773 O O . GLU A 1 97 ? -19.016 -25.797 -22.562 1 97.31 97 GLU A O 1
ATOM 778 N N . GLU A 1 98 ? -17.688 -27.562 -22.625 1 97.56 98 GLU A N 1
ATOM 779 C CA . GLU A 1 98 ? -17.859 -27.781 -21.188 1 97.56 98 GLU A CA 1
ATOM 780 C C . GLU A 1 98 ? -17.297 -26.609 -20.391 1 97.56 98 GLU A C 1
ATOM 782 O O . GLU A 1 98 ? -17.906 -26.172 -19.422 1 97.56 98 GLU A O 1
ATOM 787 N N . ALA A 1 99 ? -16.125 -26.172 -20.797 1 96.31 99 ALA A N 1
ATOM 788 C CA . ALA A 1 99 ? -15.445 -25.094 -20.094 1 96.31 99 ALA A CA 1
ATOM 789 C C . ALA A 1 99 ? -16.266 -23.812 -20.125 1 96.31 99 ALA A C 1
ATOM 791 O O . ALA A 1 99 ? -16.328 -23.078 -19.125 1 96.31 99 ALA A O 1
ATOM 792 N N . LYS A 1 100 ? -16.891 -23.5 -21.219 1 95.81 100 LYS A N 1
ATOM 793 C CA . LYS A 1 100 ? -17.734 -22.312 -21.328 1 95.81 100 LYS A CA 1
ATOM 794 C C . LYS A 1 100 ? -18.922 -22.391 -20.391 1 95.81 100 LYS A C 1
ATOM 796 O O . LYS A 1 100 ? -19.328 -21.375 -19.812 1 95.81 100 LYS A O 1
ATOM 801 N N . LYS A 1 101 ? -19.438 -23.578 -20.203 1 95.25 101 LYS A N 1
ATOM 802 C CA . LYS A 1 101 ? -20.562 -23.781 -19.281 1 95.25 101 LYS A CA 1
ATOM 803 C C . LYS A 1 101 ? -20.109 -23.688 -17.828 1 95.25 101 LYS A C 1
ATOM 805 O O . LYS A 1 101 ? -20.859 -23.234 -16.969 1 95.25 101 LYS A O 1
ATOM 810 N N . ARG A 1 102 ? -18.922 -24.172 -17.656 1 94.44 102 ARG A N 1
ATOM 811 C CA . ARG A 1 102 ? -18.344 -24.188 -16.312 1 94.44 102 ARG A CA 1
ATOM 812 C C . ARG A 1 102 ? -17.266 -23.125 -16.172 1 94.44 102 ARG A C 1
ATOM 814 O O . ARG A 1 102 ? -16.156 -23.438 -15.727 1 94.44 102 ARG A O 1
ATOM 821 N N . TYR A 1 103 ? -17.609 -21.938 -16.547 1 91.25 103 TYR A N 1
ATOM 822 C CA . TYR A 1 103 ? -16.625 -20.875 -16.672 1 91.25 103 TYR A CA 1
ATOM 823 C C . TYR A 1 103 ? -15.984 -20.547 -15.32 1 91.25 103 TYR A C 1
ATOM 825 O O . TYR A 1 103 ? -14.812 -20.188 -15.25 1 91.25 103 TYR A O 1
ATOM 833 N N . LEU A 1 104 ? -16.594 -20.797 -14.195 1 86.31 104 LEU A N 1
ATOM 834 C CA . LEU A 1 104 ? -16.062 -20.5 -12.867 1 86.31 104 LEU A CA 1
ATOM 835 C C . LEU A 1 104 ? -14.961 -21.5 -12.492 1 86.31 104 LEU A C 1
ATOM 837 O O . LEU A 1 104 ? -14.008 -21.141 -11.789 1 86.31 104 LEU A O 1
ATOM 841 N N . GLU A 1 105 ? -15.094 -22.672 -13.016 1 89.62 105 GLU A N 1
ATOM 842 C CA . GLU A 1 105 ? -14.141 -23.734 -12.664 1 89.62 105 GLU A CA 1
ATOM 843 C C . GLU A 1 105 ? -12.852 -23.594 -13.477 1 89.62 105 GLU A C 1
ATOM 845 O O . GLU A 1 105 ? -11.828 -24.188 -13.125 1 89.62 105 GLU A O 1
ATOM 850 N N . VAL A 1 106 ? -12.922 -22.891 -14.508 1 90.88 106 VAL A N 1
ATOM 851 C CA . VAL A 1 106 ? -11.734 -22.797 -15.352 1 90.88 106 VAL A CA 1
ATOM 852 C C . VAL A 1 106 ? -11.078 -21.438 -15.18 1 90.88 106 VAL A C 1
ATOM 854 O O . VAL A 1 106 ? -10 -21.188 -15.734 1 90.88 106 VAL A O 1
ATOM 857 N N . SER A 1 107 ? -11.719 -20.594 -14.367 1 83 107 SER A N 1
ATOM 858 C CA . SER A 1 107 ? -11.148 -19.297 -14.062 1 83 107 SER A CA 1
ATOM 859 C C . SER A 1 107 ? -10.062 -19.391 -13 1 83 107 SER A C 1
ATOM 861 O O . SER A 1 107 ? -10.281 -19.984 -11.938 1 83 107 SER A O 1
ATOM 863 N N . ALA A 1 108 ? -8.898 -18.797 -13.273 1 80.81 108 ALA A N 1
ATOM 864 C CA . ALA A 1 108 ? -7.77 -18.75 -12.352 1 80.81 108 ALA A CA 1
ATOM 865 C C . ALA A 1 108 ? -7.387 -20.156 -11.883 1 80.81 108 ALA A C 1
ATOM 867 O O . ALA A 1 108 ? -7.238 -20.391 -10.68 1 80.81 108 ALA A O 1
ATOM 868 N N . SER A 1 109 ? -7.293 -21.109 -12.836 1 85.38 109 SER A N 1
ATOM 869 C CA . SER A 1 109 ? -7.016 -22.5 -12.5 1 85.38 109 SER A CA 1
ATOM 870 C C . SER A 1 109 ? -5.539 -22.844 -12.695 1 85.38 109 SER A C 1
ATOM 872 O O . SER A 1 109 ? -5.145 -24 -12.602 1 85.38 109 SER A O 1
ATOM 874 N N . ASN A 1 110 ? -4.754 -21.844 -12.977 1 91.38 110 ASN A N 1
ATOM 875 C CA . ASN A 1 110 ? -3.361 -22.094 -13.344 1 91.38 110 ASN A CA 1
ATOM 876 C C . ASN A 1 110 ? -2.582 -22.719 -12.18 1 91.38 110 ASN A C 1
ATOM 878 O O . ASN A 1 110 ? -1.74 -23.594 -12.391 1 91.38 110 ASN A O 1
ATOM 882 N N . TRP A 1 111 ? -2.873 -22.328 -10.977 1 92.81 111 TRP A N 1
ATOM 883 C CA . TRP A 1 111 ? -2.156 -22.875 -9.828 1 92.81 111 TRP A CA 1
ATOM 884 C C . TRP A 1 111 ? -2.428 -24.359 -9.664 1 92.81 111 TRP A C 1
ATOM 886 O O . TRP A 1 111 ? -1.555 -25.125 -9.227 1 92.81 111 TRP A O 1
ATOM 896 N N . MET A 1 112 ? -3.617 -24.797 -10.008 1 94.12 112 MET A N 1
ATOM 897 C CA . MET A 1 112 ? -3.98 -26.203 -9.898 1 94.12 112 MET A CA 1
ATOM 898 C C . MET A 1 112 ? -3.178 -27.047 -10.883 1 94.12 112 MET A C 1
ATOM 900 O O . MET A 1 112 ? -2.779 -28.172 -10.555 1 94.12 112 MET A O 1
ATOM 904 N N . ALA A 1 113 ? -2.982 -26.547 -12.086 1 95.81 113 ALA A N 1
ATOM 905 C CA . ALA A 1 113 ? -2.154 -27.25 -13.055 1 95.81 113 ALA A CA 1
ATOM 906 C C . ALA A 1 113 ? -0.754 -27.5 -12.5 1 95.81 113 ALA A C 1
ATOM 908 O O . ALA A 1 113 ? -0.214 -28.609 -12.633 1 95.81 113 ALA A O 1
ATOM 909 N N . THR A 1 114 ? -0.204 -26.484 -11.898 1 97.12 114 THR A N 1
ATOM 910 C CA . THR A 1 114 ? 1.115 -26.594 -11.281 1 97.12 114 THR A CA 1
ATOM 911 C C . THR A 1 114 ? 1.102 -27.625 -10.156 1 97.12 114 THR A C 1
ATOM 913 O O . THR A 1 114 ? 1.978 -28.484 -10.086 1 97.12 114 THR A O 1
ATOM 916 N N . ALA A 1 115 ? 0.119 -27.562 -9.32 1 97.25 115 ALA A N 1
ATOM 917 C CA . ALA A 1 115 ? 0.018 -28.484 -8.188 1 97.25 115 ALA A CA 1
ATOM 918 C C . ALA A 1 115 ? -0.11 -29.938 -8.664 1 97.25 115 ALA A C 1
ATOM 920 O O . ALA A 1 115 ? 0.538 -30.828 -8.125 1 97.25 115 ALA A O 1
ATOM 921 N N . GLU A 1 116 ? -0.944 -30.125 -9.68 1 96.75 116 GLU A N 1
ATOM 922 C CA . GLU A 1 116 ? -1.147 -31.469 -10.211 1 96.75 116 GLU A CA 1
ATOM 923 C C . GLU A 1 116 ? 0.135 -32.031 -10.828 1 96.75 116 GLU A C 1
ATOM 925 O O . GLU A 1 116 ? 0.436 -33.219 -10.695 1 96.75 116 GLU A O 1
ATOM 930 N N . PHE A 1 117 ? 0.798 -31.219 -11.516 1 97.5 117 PHE A N 1
ATOM 931 C CA . PHE A 1 117 ? 2.082 -31.625 -12.07 1 97.5 117 PHE A CA 1
ATOM 932 C C . PHE A 1 117 ? 3.053 -32.031 -10.969 1 97.5 117 PHE A C 1
ATOM 934 O O . PHE A 1 117 ? 3.695 -33.062 -11.055 1 97.5 117 PHE A O 1
ATOM 941 N N . ILE A 1 118 ? 3.205 -31.188 -9.945 1 98 118 ILE A N 1
ATOM 942 C CA . ILE A 1 118 ? 4.152 -31.422 -8.859 1 98 118 ILE A CA 1
ATOM 943 C C . ILE A 1 118 ? 3.828 -32.75 -8.164 1 98 118 ILE A C 1
ATOM 945 O O . ILE A 1 118 ? 4.723 -33.562 -7.922 1 98 118 ILE A O 1
ATOM 949 N N . LYS A 1 119 ? 2.574 -32.938 -7.859 1 97.12 119 LYS A N 1
ATOM 950 C CA . LYS A 1 119 ? 2.182 -34.156 -7.129 1 97.12 119 LYS A CA 1
ATOM 951 C C . LYS A 1 119 ? 2.516 -35.406 -7.926 1 97.12 119 LYS A C 1
ATOM 953 O O . LYS A 1 119 ? 2.857 -36.438 -7.348 1 97.12 119 LYS A O 1
ATOM 958 N N . ARG A 1 120 ? 2.506 -35.344 -9.25 1 95.94 120 ARG A N 1
ATOM 959 C CA . ARG A 1 120 ? 2.666 -36.5 -10.102 1 95.94 120 ARG A CA 1
ATOM 960 C C . ARG A 1 120 ? 4.133 -36.75 -10.445 1 95.94 120 ARG A C 1
ATOM 962 O O . ARG A 1 120 ? 4.578 -37.875 -10.562 1 95.94 120 ARG A O 1
ATOM 969 N N . PHE A 1 121 ? 4.867 -35.656 -10.633 1 96.69 121 PHE A N 1
ATOM 970 C CA . PHE A 1 121 ? 6.156 -35.812 -11.297 1 96.69 121 PHE A CA 1
ATOM 971 C C . PHE A 1 121 ? 7.297 -35.438 -10.352 1 96.69 121 PHE A C 1
ATOM 973 O O . PHE A 1 121 ? 8.453 -35.781 -10.617 1 96.69 121 PHE A O 1
ATOM 980 N N . VAL A 1 122 ? 7.012 -34.781 -9.242 1 97.56 122 VAL A N 1
ATOM 981 C CA . VAL A 1 122 ? 8.094 -34.25 -8.414 1 97.56 122 VAL A CA 1
ATOM 982 C C . VAL A 1 122 ? 7.984 -34.844 -7 1 97.56 122 VAL A C 1
ATOM 984 O O . VAL A 1 122 ? 8.922 -35.469 -6.496 1 97.56 122 VAL A O 1
ATOM 987 N N . SER A 1 123 ? 6.887 -34.594 -6.336 1 97.69 123 SER A N 1
ATOM 988 C CA . SER A 1 123 ? 6.668 -35.062 -4.969 1 97.69 123 SER A CA 1
ATOM 989 C C . SER A 1 123 ? 5.18 -35.125 -4.637 1 97.69 123 SER A C 1
ATOM 991 O O . SER A 1 123 ? 4.445 -34.156 -4.891 1 97.69 123 SER A O 1
ATOM 993 N N . ASN A 1 124 ? 4.777 -36.25 -4.047 1 97.06 124 ASN A N 1
ATOM 994 C CA . ASN A 1 124 ? 3.369 -36.406 -3.699 1 97.06 124 ASN A CA 1
ATOM 995 C C . ASN A 1 124 ? 3.121 -36.125 -2.225 1 97.06 124 ASN A C 1
ATOM 997 O O . ASN A 1 124 ? 2.023 -36.344 -1.714 1 97.06 124 ASN A O 1
ATOM 1001 N N . ASN A 1 125 ? 4.094 -35.656 -1.456 1 97.94 125 ASN A N 1
ATOM 1002 C CA . ASN A 1 125 ? 4.031 -35.219 -0.069 1 97.94 125 ASN A CA 1
ATOM 1003 C C . ASN A 1 125 ? 4.926 -34 0.171 1 97.94 125 ASN A C 1
ATOM 1005 O O . ASN A 1 125 ? 6.047 -34.125 0.659 1 97.94 125 ASN A O 1
ATOM 1009 N N . CYS A 1 126 ? 4.379 -32.812 -0.083 1 98.5 126 CYS A N 1
ATOM 1010 C CA . CYS A 1 126 ? 5.188 -31.609 -0.007 1 98.5 126 CYS A CA 1
ATOM 1011 C C . CYS A 1 126 ? 4.301 -30.375 0.111 1 98.5 126 CYS A C 1
ATOM 1013 O O . CYS A 1 126 ? 3.076 -30.469 0.028 1 98.5 126 CYS A O 1
ATOM 1015 N N . ILE A 1 127 ? 4.895 -29.266 0.411 1 98.69 127 ILE A N 1
ATOM 1016 C CA . ILE A 1 127 ? 4.293 -27.938 0.245 1 98.69 127 ILE A CA 1
ATOM 1017 C C . ILE A 1 127 ? 4.812 -27.297 -1.036 1 98.69 127 ILE A C 1
ATOM 1019 O O . ILE A 1 127 ? 6.016 -27.047 -1.169 1 98.69 127 ILE A O 1
ATOM 1023 N N . LEU A 1 128 ? 3.961 -27.141 -2 1 98.69 128 LEU A N 1
ATOM 1024 C CA . LEU A 1 128 ? 4.316 -26.359 -3.184 1 98.69 128 LEU A CA 1
ATOM 1025 C C . LEU A 1 128 ? 4.293 -24.859 -2.879 1 98.69 128 LEU A C 1
ATOM 1027 O O . LEU A 1 128 ? 3.275 -24.328 -2.436 1 98.69 128 LEU A O 1
ATOM 1031 N N . VAL A 1 129 ? 5.398 -24.203 -3.008 1 98.69 129 VAL A N 1
ATOM 1032 C CA . VAL A 1 129 ? 5.5 -22.766 -2.803 1 98.69 129 VAL A CA 1
ATOM 1033 C C . VAL A 1 129 ? 5.859 -22.078 -4.121 1 98.69 129 VAL A C 1
ATOM 1035 O O . VAL A 1 129 ? 6.992 -22.188 -4.594 1 98.69 129 VAL A O 1
ATOM 1038 N N . ASP A 1 130 ? 4.898 -21.406 -4.672 1 97.75 130 ASP A N 1
ATOM 1039 C CA . ASP A 1 130 ? 5.031 -20.734 -5.957 1 97.75 130 ASP A CA 1
ATOM 1040 C C . ASP A 1 130 ? 5.004 -19.219 -5.781 1 97.75 130 ASP A C 1
ATOM 1042 O O . ASP A 1 130 ? 3.939 -18.625 -5.578 1 97.75 130 ASP A O 1
ATOM 1046 N N . MET A 1 131 ? 6.191 -18.594 -5.898 1 97.38 131 MET A N 1
ATOM 1047 C CA . MET A 1 131 ? 6.266 -17.141 -5.75 1 97.38 131 MET A CA 1
ATOM 1048 C C . MET A 1 131 ? 6.355 -16.469 -7.113 1 97.38 131 MET A C 1
ATOM 1050 O O . MET A 1 131 ? 7.359 -16.609 -7.812 1 97.38 131 MET A O 1
ATOM 1054 N N . GLY A 1 132 ? 5.316 -15.781 -7.465 1 94 132 GLY A N 1
ATOM 1055 C CA . GLY A 1 132 ? 5.301 -14.961 -8.672 1 94 132 GLY A CA 1
ATOM 1056 C C . GLY A 1 132 ? 5.664 -13.516 -8.406 1 94 132 GLY A C 1
ATOM 1057 O O . GLY A 1 132 ? 6.422 -13.211 -7.48 1 94 132 GLY A O 1
ATOM 1058 N N . SER A 1 133 ? 5.176 -12.641 -9.312 1 93.06 133 SER A N 1
ATOM 1059 C CA . SER A 1 133 ? 5.469 -11.219 -9.188 1 93.06 133 SER A CA 1
ATOM 1060 C C . SER A 1 133 ? 4.656 -10.578 -8.07 1 93.06 133 SER A C 1
ATOM 1062 O O . SER A 1 133 ? 5.125 -9.656 -7.402 1 93.06 133 SER A O 1
ATOM 1064 N N . THR A 1 134 ? 3.422 -11.086 -7.832 1 92.94 134 THR A N 1
ATOM 1065 C CA . THR A 1 134 ? 2.48 -10.406 -6.949 1 92.94 134 THR A CA 1
ATOM 1066 C C . THR A 1 134 ? 2.182 -11.266 -5.719 1 92.94 134 THR A C 1
ATOM 1068 O O . THR A 1 134 ? 2.049 -10.742 -4.609 1 92.94 134 THR A O 1
ATOM 1071 N N . THR A 1 135 ? 2.049 -12.57 -5.969 1 95 135 THR A N 1
ATOM 1072 C CA . THR A 1 135 ? 1.563 -13.438 -4.898 1 95 135 THR A CA 1
ATOM 1073 C C . THR A 1 135 ? 2.467 -14.656 -4.742 1 95 135 THR A C 1
ATOM 1075 O O . THR A 1 135 ? 3.299 -14.938 -5.609 1 95 135 THR A O 1
ATOM 1078 N N . THR A 1 136 ? 2.348 -15.266 -3.633 1 97.44 136 THR A N 1
ATOM 1079 C CA . THR A 1 136 ? 2.945 -16.562 -3.346 1 97.44 136 THR A CA 1
ATOM 1080 C C . THR A 1 136 ? 1.872 -17.578 -2.959 1 97.44 136 THR A C 1
ATOM 1082 O O . THR A 1 136 ? 1.149 -17.391 -1.979 1 97.44 136 THR A O 1
ATOM 1085 N N . ASP A 1 137 ? 1.764 -18.594 -3.766 1 96.94 137 ASP A N 1
ATOM 1086 C CA . ASP A 1 137 ? 0.896 -19.719 -3.436 1 96.94 137 ASP A CA 1
ATOM 1087 C C . ASP A 1 137 ? 1.608 -20.719 -2.521 1 96.94 137 ASP A C 1
ATOM 1089 O O . ASP A 1 137 ? 2.775 -21.047 -2.746 1 96.94 137 ASP A O 1
ATOM 1093 N N . ILE A 1 138 ? 0.96 -21.094 -1.504 1 98.44 138 ILE A N 1
ATOM 1094 C CA . ILE A 1 138 ? 1.453 -22.094 -0.568 1 98.44 138 ILE A CA 1
ATOM 1095 C C . ILE A 1 138 ? 0.469 -23.266 -0.496 1 98.44 138 ILE A C 1
ATOM 1097 O O . ILE A 1 138 ? -0.498 -23.219 0.268 1 98.44 138 ILE A O 1
ATOM 1101 N N . ILE A 1 139 ? 0.772 -24.312 -1.184 1 97.88 139 ILE A N 1
ATOM 1102 C CA . ILE A 1 139 ? -0.216 -25.359 -1.463 1 97.88 139 ILE A CA 1
ATOM 1103 C C . ILE A 1 139 ? 0.229 -26.672 -0.837 1 97.88 139 ILE A C 1
ATOM 1105 O O . ILE A 1 139 ? 1.206 -27.281 -1.281 1 97.88 139 ILE A O 1
ATOM 1109 N N . PRO A 1 140 ? -0.492 -27.188 0.14 1 98.31 140 PRO A N 1
ATOM 1110 C CA . PRO A 1 140 ? -0.167 -28.5 0.696 1 98.31 140 PRO A CA 1
ATOM 1111 C C . PRO A 1 140 ? -0.604 -29.641 -0.211 1 98.31 140 PRO A C 1
ATOM 1113 O O . PRO A 1 140 ? -1.74 -29.656 -0.69 1 98.31 140 PRO A O 1
ATOM 1116 N N . ILE A 1 141 ? 0.282 -30.469 -0.533 1 98.06 141 ILE A N 1
ATOM 1117 C CA . ILE A 1 141 ? 0.049 -31.734 -1.232 1 98.06 141 ILE A CA 1
ATOM 1118 C C . ILE A 1 141 ? 0.392 -32.906 -0.315 1 98.06 141 ILE A C 1
ATOM 1120 O O . ILE A 1 141 ? 1.538 -33.031 0.119 1 98.06 141 ILE A O 1
ATOM 1124 N N . LYS A 1 142 ? -0.563 -33.688 -0.01 1 97.62 142 LYS A N 1
ATOM 1125 C CA . LYS A 1 142 ? -0.352 -34.812 0.912 1 97.62 142 LYS A CA 1
ATOM 1126 C C . LYS A 1 142 ? -0.898 -36.094 0.336 1 97.62 142 LYS A C 1
ATOM 1128 O O . LYS A 1 142 ? -2.059 -36.188 -0.074 1 97.62 142 LYS A O 1
ATOM 1133 N N . GLU A 1 143 ? -0.133 -37.094 0.302 1 96.5 143 GLU A N 1
ATOM 1134 C CA . GLU A 1 143 ? -0.507 -38.438 -0.193 1 96.5 143 GLU A CA 1
ATOM 1135 C C . GLU A 1 143 ? -1.174 -38.344 -1.562 1 96.5 143 GLU A C 1
ATOM 1137 O O . GLU A 1 143 ? -2.234 -38.906 -1.783 1 96.5 143 GLU A O 1
ATOM 1142 N N . GLY A 1 144 ? -0.628 -37.469 -2.369 1 95.06 144 GLY A N 1
ATOM 1143 C CA . GLY A 1 144 ? -1.072 -37.344 -3.748 1 95.06 144 GLY A CA 1
ATOM 1144 C C . GLY A 1 144 ? -2.344 -36.531 -3.893 1 95.06 144 GLY A C 1
ATOM 1145 O O . GLY A 1 144 ? -3.027 -36.625 -4.914 1 95.06 144 GLY A O 1
ATOM 1146 N N . ARG A 1 145 ? -2.635 -35.812 -2.861 1 95.94 145 ARG A N 1
ATOM 1147 C CA . ARG A 1 145 ? -3.83 -34.969 -2.912 1 95.94 145 ARG A CA 1
ATOM 1148 C C . ARG A 1 145 ? -3.48 -33.5 -2.705 1 95.94 145 ARG A C 1
ATOM 1150 O O . ARG A 1 145 ? -2.719 -33.156 -1.798 1 95.94 145 ARG A O 1
ATOM 1157 N N . VAL A 1 146 ? -4.012 -32.688 -3.625 1 96.44 146 VAL A N 1
ATOM 1158 C CA . VAL A 1 146 ? -3.902 -31.25 -3.451 1 96.44 146 VAL A CA 1
ATOM 1159 C C . VAL A 1 146 ? -4.941 -30.781 -2.439 1 96.44 146 VAL A C 1
ATOM 1161 O O . VAL A 1 146 ? -6.145 -30.922 -2.66 1 96.44 146 VAL A O 1
ATOM 1164 N N . LEU A 1 147 ? -4.527 -30.172 -1.34 1 96.31 147 LEU A N 1
ATOM 1165 C CA . LEU A 1 147 ? -5.426 -29.875 -0.232 1 96.31 147 LEU A CA 1
ATOM 1166 C C . LEU A 1 147 ? -5.703 -28.375 -0.149 1 96.31 147 LEU A C 1
ATOM 1168 O O . LEU A 1 147 ? -6.332 -27.906 0.806 1 96.31 147 LEU A O 1
ATOM 1172 N N . ALA A 1 148 ? -5.297 -27.609 -1.144 1 93.38 148 ALA A N 1
ATOM 1173 C CA . ALA A 1 148 ? -5.551 -26.172 -1.15 1 93.38 148 ALA A CA 1
ATOM 1174 C C . ALA A 1 148 ? -7.031 -25.875 -1.371 1 93.38 148 ALA A C 1
ATOM 1176 O O . ALA A 1 148 ? -7.727 -26.641 -2.047 1 93.38 148 ALA A O 1
ATOM 1177 N N . LYS A 1 149 ? -7.504 -24.797 -0.729 1 92.5 149 LYS A N 1
ATOM 1178 C CA . LYS A 1 149 ? -8.852 -24.312 -0.979 1 92.5 149 LYS A CA 1
ATOM 1179 C C . LYS A 1 149 ? -8.992 -23.781 -2.404 1 92.5 149 LYS A C 1
ATOM 1181 O O . LYS A 1 149 ? -7.996 -23.625 -3.111 1 92.5 149 LYS A O 1
ATOM 1186 N N . LYS A 1 150 ? -10.164 -23.5 -2.816 1 85 150 LYS A N 1
ATOM 1187 C CA . LYS A 1 150 ? -10.398 -23.281 -4.238 1 85 150 LYS A CA 1
ATOM 1188 C C . LYS A 1 150 ? -10.398 -21.797 -4.574 1 85 150 LYS A C 1
ATOM 1190 O O . LYS A 1 150 ? -9.93 -21.391 -5.641 1 85 150 LYS A O 1
ATOM 1195 N N . THR A 1 151 ? -10.922 -20.953 -3.662 1 86.31 151 THR A N 1
ATOM 1196 C CA . THR A 1 151 ? -11.016 -19.531 -3.969 1 86.31 151 THR A CA 1
ATOM 1197 C C . THR A 1 151 ? -9.875 -18.766 -3.316 1 86.31 151 THR A C 1
ATOM 1199 O O . THR A 1 151 ? -9.352 -19.172 -2.275 1 86.31 151 THR A O 1
ATOM 1202 N N . ASP A 1 152 ? -9.594 -17.688 -3.881 1 89.69 152 ASP A N 1
ATOM 1203 C CA . ASP A 1 152 ? -8.547 -16.844 -3.305 1 89.69 152 ASP A CA 1
ATOM 1204 C C . ASP A 1 152 ? -8.898 -16.438 -1.876 1 89.69 152 ASP A C 1
ATOM 1206 O O . ASP A 1 152 ? -8.031 -16.406 -0.999 1 89.69 152 ASP A O 1
ATOM 1210 N N . LEU A 1 153 ? -10.172 -16.141 -1.66 1 94.12 153 LEU A N 1
ATOM 1211 C CA . LEU A 1 153 ? -10.625 -15.773 -0.321 1 94.12 153 LEU A CA 1
ATOM 1212 C C . LEU A 1 153 ? -10.352 -16.906 0.667 1 94.12 153 LEU A C 1
ATOM 1214 O O . LEU A 1 153 ? -9.766 -16.672 1.728 1 94.12 153 LEU A O 1
ATOM 1218 N N . ASP A 1 154 ? -10.703 -18.062 0.275 1 94.62 154 ASP A N 1
ATOM 1219 C CA . ASP A 1 154 ? -10.508 -19.203 1.155 1 94.62 154 ASP A CA 1
ATOM 1220 C C . ASP A 1 154 ? -9.023 -19.5 1.36 1 94.62 154 ASP A C 1
ATOM 1222 O O . ASP A 1 154 ? -8.609 -19.891 2.451 1 94.62 154 ASP A O 1
ATOM 1226 N N . ARG A 1 155 ? -8.305 -19.328 0.341 1 95.38 155 ARG A N 1
ATOM 1227 C CA . ARG A 1 155 ? -6.875 -19.609 0.44 1 95.38 155 ARG A CA 1
ATOM 1228 C C . ARG A 1 155 ? -6.172 -18.578 1.302 1 95.38 155 ARG A C 1
ATOM 1230 O O . ARG A 1 155 ? -5.23 -18.891 2.031 1 95.38 155 ARG A O 1
ATOM 1237 N N . LEU A 1 156 ? -6.629 -17.312 1.222 1 97 156 LEU A N 1
ATOM 1238 C CA . LEU A 1 156 ? -6.121 -16.281 2.119 1 97 156 LEU A CA 1
ATOM 1239 C C . LEU A 1 156 ? -6.453 -16.609 3.57 1 97 156 LEU A C 1
ATOM 1241 O O . LEU A 1 156 ? -5.598 -16.484 4.453 1 97 156 LEU A O 1
ATOM 1245 N N . MET A 1 157 ? -7.656 -17.078 3.789 1 97.44 157 MET A N 1
ATOM 1246 C CA . MET A 1 157 ? -8.148 -17.375 5.133 1 97.44 157 MET A CA 1
ATOM 1247 C C . MET A 1 157 ? -7.422 -18.562 5.738 1 97.44 157 MET A C 1
ATOM 1249 O O . MET A 1 157 ? -7.418 -18.75 6.957 1 97.44 157 MET A O 1
ATOM 1253 N N . ASN A 1 158 ? -6.781 -19.344 4.914 1 97.25 158 ASN A N 1
ATOM 1254 C CA . ASN A 1 158 ? -6.164 -20.562 5.387 1 97.25 158 ASN A CA 1
ATOM 1255 C C . ASN A 1 158 ? -4.656 -20.562 5.168 1 97.25 158 ASN A C 1
ATOM 1257 O O . ASN A 1 158 ? -4.023 -21.625 5.117 1 97.25 158 ASN A O 1
ATOM 1261 N N . ASN A 1 159 ? -4.059 -19.438 4.969 1 97.81 159 ASN A N 1
ATOM 1262 C CA . ASN A 1 159 ? -2.619 -19.234 4.855 1 97.81 159 ASN A CA 1
ATOM 1263 C C . ASN A 1 159 ? -2.041 -19.953 3.645 1 97.81 159 ASN A C 1
ATOM 1265 O O . ASN A 1 159 ? -0.87 -20.328 3.645 1 97.81 159 ASN A O 1
ATOM 1269 N N . GLN A 1 160 ? -2.895 -20.172 2.625 1 97.69 160 GLN A N 1
ATOM 1270 C CA . GLN A 1 160 ? -2.467 -20.891 1.425 1 97.69 160 GLN A CA 1
ATOM 1271 C C . GLN A 1 160 ? -2.195 -19.922 0.279 1 97.69 160 GLN A C 1
ATOM 1273 O O . GLN A 1 160 ? -1.812 -20.344 -0.816 1 97.69 160 GLN A O 1
ATOM 1278 N N . LEU A 1 161 ? -2.465 -18.734 0.53 1 96.88 161 LEU A N 1
ATOM 1279 C CA . LEU A 1 161 ? -2.168 -17.641 -0.383 1 96.88 161 LEU A CA 1
ATOM 1280 C C . LEU A 1 161 ? -1.616 -16.438 0.375 1 96.88 161 LEU A C 1
ATOM 1282 O O . LEU A 1 161 ? -2.188 -16.016 1.383 1 96.88 161 LEU A O 1
ATOM 1286 N N . LEU A 1 162 ? -0.485 -16 -0.026 1 97.94 162 LEU A N 1
ATOM 1287 C CA . LEU A 1 162 ? 0.173 -14.82 0.503 1 97.94 162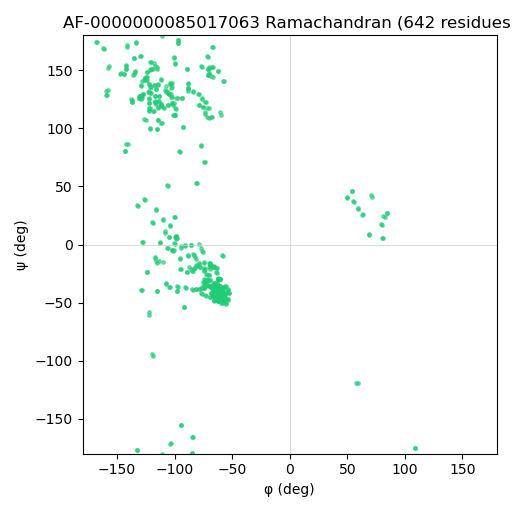 LEU A CA 1
ATOM 1288 C C . LEU A 1 162 ? 0.323 -13.75 -0.577 1 97.94 162 LEU A C 1
ATOM 1290 O O . LEU A 1 162 ? 0.91 -14.008 -1.631 1 97.94 162 LEU A O 1
ATOM 1294 N N . TYR A 1 163 ? -0.236 -12.555 -0.354 1 96.56 163 TYR A N 1
ATOM 1295 C CA . TYR A 1 163 ? -0.178 -11.477 -1.338 1 96.56 163 TYR A CA 1
ATOM 1296 C C . TYR A 1 163 ? 1.157 -10.75 -1.27 1 96.56 163 TYR A C 1
ATOM 1298 O O . TYR A 1 163 ? 1.195 -9.523 -1.141 1 96.56 163 TYR A O 1
ATOM 1306 N N . VAL A 1 164 ? 2.189 -11.5 -1.348 1 98.06 164 VAL A N 1
ATOM 1307 C CA . VAL A 1 164 ? 3.58 -11.062 -1.41 1 98.06 164 VAL A CA 1
ATOM 1308 C C . VAL A 1 164 ? 4.297 -11.766 -2.557 1 98.06 164 VAL A C 1
ATOM 1310 O O . VAL A 1 164 ? 4.219 -12.992 -2.684 1 98.06 164 VAL A O 1
ATOM 1313 N N . GLY A 1 165 ? 4.902 -11.016 -3.404 1 97 165 GLY A N 1
ATOM 1314 C CA . GLY A 1 165 ? 5.637 -11.57 -4.531 1 97 165 GLY A CA 1
ATOM 1315 C C . GLY A 1 165 ? 7.012 -10.961 -4.707 1 97 165 GLY A C 1
ATOM 1316 O O . GLY A 1 165 ? 7.434 -10.125 -3.908 1 97 165 GLY A O 1
ATOM 1317 N N . ALA A 1 166 ? 7.652 -11.391 -5.734 1 97.75 166 ALA A N 1
ATOM 1318 C CA . ALA A 1 166 ? 9.055 -11.031 -5.941 1 97.75 166 ALA A CA 1
ATOM 1319 C C . ALA A 1 166 ? 9.18 -9.617 -6.5 1 97.75 166 ALA A C 1
ATOM 1321 O O . ALA A 1 166 ? 10.242 -8.992 -6.402 1 97.75 166 ALA A O 1
ATOM 1322 N N . LEU A 1 167 ? 8.078 -9.062 -7.031 1 97.06 167 LEU A N 1
ATOM 1323 C CA . LEU A 1 167 ? 8.273 -7.809 -7.758 1 97.06 167 LEU A CA 1
ATOM 1324 C C . LEU A 1 167 ? 7.305 -6.738 -7.262 1 97.06 167 LEU A C 1
ATOM 1326 O O . LEU A 1 167 ? 7.723 -5.621 -6.949 1 97.06 167 LEU A O 1
ATOM 1330 N N . ARG A 1 168 ? 6.086 -7.016 -6.949 1 96.44 168 ARG A N 1
ATOM 1331 C CA . ARG A 1 168 ? 5.066 -5.969 -6.988 1 96.44 168 ARG A CA 1
ATOM 1332 C C . ARG A 1 168 ? 4.559 -5.648 -5.586 1 96.44 168 ARG A C 1
ATOM 1334 O O . ARG A 1 168 ? 3.652 -4.828 -5.422 1 96.44 168 ARG A O 1
ATOM 1341 N N . THR A 1 169 ? 5.078 -6.281 -4.566 1 98.06 169 THR A N 1
ATOM 1342 C CA . THR A 1 169 ? 4.625 -6.012 -3.205 1 98.06 169 THR A CA 1
ATOM 1343 C C . THR A 1 169 ? 5.133 -4.656 -2.723 1 98.06 169 THR A C 1
ATOM 1345 O O . THR A 1 169 ? 6.34 -4.406 -2.725 1 98.06 169 THR A O 1
ATOM 1348 N N . PRO A 1 170 ? 4.176 -3.734 -2.318 1 98.12 170 PRO A N 1
ATOM 1349 C CA . PRO A 1 170 ? 4.684 -2.51 -1.692 1 98.12 170 PRO A CA 1
ATOM 1350 C C . PRO A 1 170 ? 5.539 -2.789 -0.458 1 98.12 170 PRO A C 1
ATOM 1352 O O . PRO A 1 170 ? 5.199 -3.656 0.35 1 98.12 170 PRO A O 1
ATOM 1355 N N . LEU A 1 171 ? 6.609 -2.049 -0.282 1 98.69 171 LEU A N 1
ATOM 1356 C CA . LEU A 1 171 ? 7.531 -2.328 0.813 1 98.69 171 LEU A CA 1
ATOM 1357 C C . LEU A 1 171 ? 6.859 -2.092 2.162 1 98.69 171 LEU A C 1
ATOM 1359 O O . LEU A 1 171 ? 7.148 -2.791 3.135 1 98.69 171 LEU A O 1
ATOM 1363 N N . HIS A 1 172 ? 5.965 -1.104 2.178 1 98.38 172 HIS A N 1
ATOM 1364 C CA . HIS A 1 172 ? 5.312 -0.803 3.447 1 98.38 172 HIS A CA 1
ATOM 1365 C C . HIS A 1 172 ? 4.371 -1.928 3.863 1 98.38 172 HIS A C 1
ATOM 1367 O O . HIS A 1 172 ? 3.939 -1.987 5.02 1 98.38 172 HIS A O 1
ATOM 1373 N N . PHE A 1 173 ? 3.973 -2.83 2.977 1 98.62 173 PHE A N 1
ATOM 1374 C CA . PHE A 1 173 ? 3.215 -4.027 3.324 1 98.62 173 PHE A CA 1
ATOM 1375 C C . PHE A 1 173 ? 4.078 -5 4.117 1 98.62 173 PHE A C 1
ATOM 1377 O O . PHE A 1 173 ? 3.576 -5.723 4.98 1 98.62 173 PHE A O 1
ATOM 1384 N N . LEU A 1 174 ? 5.387 -4.996 3.859 1 98.56 174 LEU A N 1
ATOM 1385 C CA . LEU A 1 174 ? 6.316 -5.891 4.539 1 98.56 174 LEU A CA 1
ATOM 1386 C C . LEU A 1 174 ? 6.562 -5.43 5.973 1 98.56 174 LEU A C 1
ATOM 1388 O O . LEU A 1 174 ? 6.734 -6.258 6.871 1 98.56 174 LEU A O 1
ATOM 1392 N N . ALA A 1 175 ? 6.629 -4.152 6.148 1 98 175 ALA A N 1
ATOM 1393 C CA . ALA A 1 175 ? 6.875 -3.594 7.477 1 98 175 ALA A CA 1
ATOM 1394 C C . ALA A 1 175 ? 6.414 -2.141 7.555 1 98 175 ALA A C 1
ATOM 1396 O O . ALA A 1 175 ? 6.812 -1.313 6.727 1 98 175 ALA A O 1
ATOM 1397 N N . ARG A 1 176 ? 5.621 -1.822 8.57 1 97.44 176 ARG A N 1
ATOM 1398 C CA . ARG A 1 176 ? 5.203 -0.438 8.758 1 97.44 176 ARG A CA 1
ATOM 1399 C C . ARG A 1 176 ? 6.25 0.349 9.539 1 97.44 176 ARG A C 1
ATOM 1401 O O . ARG A 1 176 ? 6.203 1.58 9.586 1 97.44 176 ARG A O 1
ATOM 1408 N N . LYS A 1 177 ? 7.07 -0.361 10.305 1 98.06 177 LYS A N 1
ATOM 1409 C CA . LYS A 1 177 ? 8.281 0.155 10.938 1 98.06 177 LYS A CA 1
ATOM 1410 C C . LYS A 1 177 ? 9.5 -0.67 10.547 1 98.06 177 LYS A C 1
ATOM 1412 O O . LYS A 1 177 ? 9.414 -1.892 10.406 1 98.06 177 LYS A O 1
ATOM 1417 N N . ILE A 1 178 ? 10.617 -0.013 10.391 1 98.56 178 ILE A N 1
ATOM 1418 C CA . ILE A 1 178 ? 11.82 -0.685 9.914 1 98.56 178 ILE A CA 1
ATOM 1419 C C . ILE A 1 178 ? 13.047 -0.091 10.609 1 98.56 178 ILE A C 1
ATOM 1421 O O . ILE A 1 178 ? 13.047 1.081 10.992 1 98.56 178 ILE A O 1
ATOM 1425 N N . ILE A 1 179 ? 14.016 -0.867 10.844 1 98.38 179 ILE A N 1
ATOM 1426 C CA . ILE A 1 179 ? 15.25 -0.35 11.438 1 98.38 179 ILE A CA 1
ATOM 1427 C C . ILE A 1 179 ? 16 0.494 10.406 1 98.38 179 ILE A C 1
ATOM 1429 O O . ILE A 1 179 ? 16.375 -0.004 9.344 1 98.38 179 ILE A O 1
ATOM 1433 N N . PHE A 1 180 ? 16.188 1.73 10.641 1 98.12 180 PHE A N 1
ATOM 1434 C CA . PHE A 1 180 ? 16.922 2.691 9.828 1 98.12 180 PHE A CA 1
ATOM 1435 C C . PHE A 1 180 ? 17.797 3.572 10.703 1 98.12 180 PHE A C 1
ATOM 1437 O O . PHE A 1 180 ? 17.328 4.184 11.664 1 98.12 180 PHE A O 1
ATOM 1444 N N . ARG A 1 181 ? 19.078 3.557 10.422 1 97.12 181 ARG A N 1
ATOM 1445 C CA . ARG A 1 181 ? 20.062 4.277 11.219 1 97.12 181 ARG A CA 1
ATOM 1446 C C . ARG A 1 181 ? 19.984 3.879 12.688 1 97.12 181 ARG A C 1
ATOM 1448 O O . ARG A 1 181 ? 20.016 4.738 13.57 1 97.12 181 ARG A O 1
ATOM 1455 N N . GLY A 1 182 ? 19.719 2.578 12.906 1 96.56 182 GLY A N 1
ATOM 1456 C CA . GLY A 1 182 ? 19.734 2.012 14.25 1 96.56 182 GLY A CA 1
ATOM 1457 C C . GLY A 1 182 ? 18.453 2.277 15.016 1 96.56 182 GLY A C 1
ATOM 1458 O O . GLY A 1 182 ? 18.312 1.867 16.172 1 96.56 182 GLY A O 1
ATOM 1459 N N . LYS A 1 183 ? 17.484 2.846 14.398 1 96.94 183 LYS A N 1
ATOM 1460 C CA . LYS A 1 183 ? 16.234 3.184 15.062 1 96.94 183 LYS A CA 1
ATOM 1461 C C . LYS A 1 183 ? 15.039 2.527 14.367 1 96.94 183 LYS A C 1
ATOM 1463 O O . LYS A 1 183 ? 15 2.459 13.133 1 96.94 183 LYS A O 1
ATOM 1468 N N . LEU A 1 184 ? 14.141 2.023 15.258 1 98 184 LEU A N 1
ATOM 1469 C CA . LEU A 1 184 ? 12.875 1.571 14.68 1 98 184 LEU A CA 1
ATOM 1470 C C . LEU A 1 184 ? 12.07 2.752 14.148 1 98 184 LEU A C 1
ATOM 1472 O O . LEU A 1 184 ? 11.602 3.584 14.93 1 98 184 LEU A O 1
ATOM 1476 N N . THR A 1 185 ? 11.93 2.885 12.836 1 98.25 185 THR A N 1
ATOM 1477 C CA . THR A 1 185 ? 11.445 4.074 12.133 1 98.25 185 THR A CA 1
ATOM 1478 C C . THR A 1 185 ? 10.141 3.781 11.406 1 98.25 185 THR A C 1
ATOM 1480 O O . THR A 1 185 ? 10.016 2.758 10.734 1 98.25 185 THR A O 1
ATOM 1483 N N . ASN A 1 186 ? 9.141 4.691 11.555 1 98.25 186 ASN A N 1
ATOM 1484 C CA . ASN A 1 186 ? 7.93 4.59 10.758 1 98.25 186 ASN A CA 1
ATOM 1485 C C . ASN A 1 186 ? 8.227 4.723 9.266 1 98.25 186 ASN A C 1
ATOM 1487 O O . ASN A 1 186 ? 9.188 5.387 8.875 1 98.25 186 ASN A O 1
ATOM 1491 N N . VAL A 1 187 ? 7.398 4.043 8.453 1 98 187 VAL A N 1
ATOM 1492 C CA . VAL A 1 187 ? 7.566 4.121 7.004 1 98 187 VAL A CA 1
ATOM 1493 C C . VAL A 1 187 ? 6.328 4.75 6.371 1 98 187 VAL A C 1
ATOM 1495 O O . VAL A 1 187 ? 5.246 4.738 6.965 1 98 187 VAL A O 1
ATOM 1498 N N . ALA A 1 188 ? 6.52 5.359 5.219 1 96.94 188 ALA A N 1
ATOM 1499 C CA . ALA A 1 188 ? 5.395 5.93 4.484 1 96.94 188 ALA A CA 1
ATOM 1500 C C . ALA A 1 188 ? 4.457 4.84 3.984 1 96.94 188 ALA A C 1
ATOM 1502 O O . ALA A 1 188 ? 4.906 3.77 3.562 1 96.94 188 ALA A O 1
ATOM 1503 N N . SER A 1 189 ? 3.18 5.152 3.99 1 97.44 189 SER A N 1
ATOM 1504 C CA . SER A 1 189 ? 2.188 4.188 3.523 1 97.44 189 SER A CA 1
ATOM 1505 C C . SER A 1 189 ? 1.917 4.352 2.031 1 97.44 189 SER A C 1
ATOM 1507 O O . SER A 1 189 ? 1.199 3.549 1.434 1 97.44 189 SER A O 1
ATOM 1509 N N . GLU A 1 190 ? 2.578 5.312 1.394 1 94.69 190 GLU A N 1
ATOM 1510 C CA . GLU A 1 190 ? 2.379 5.582 -0.027 1 94.69 190 GLU A CA 1
ATOM 1511 C C . GLU A 1 190 ? 3.094 4.547 -0.89 1 94.69 190 GLU A C 1
ATOM 1513 O O . GLU A 1 190 ? 4.07 3.934 -0.454 1 94.69 190 GLU A O 1
ATOM 1518 N N . TYR A 1 191 ? 2.58 4.352 -2.062 1 95.38 191 TYR A N 1
ATOM 1519 C CA . TYR A 1 191 ? 3.102 3.383 -3.023 1 95.38 191 TYR A CA 1
ATOM 1520 C C . TYR A 1 191 ? 4.398 3.881 -3.65 1 95.38 191 TYR A C 1
ATOM 1522 O O . TYR A 1 191 ? 4.473 4.074 -4.867 1 95.38 191 TYR A O 1
ATOM 1530 N N . PHE A 1 192 ? 5.496 3.904 -2.83 1 95.56 192 PHE A N 1
ATOM 1531 C CA . PHE A 1 192 ? 6.727 4.543 -3.283 1 95.56 192 PHE A CA 1
ATOM 1532 C C . PHE A 1 192 ? 7.703 3.512 -3.83 1 95.56 192 PHE A C 1
ATOM 1534 O O . PHE A 1 192 ? 8.406 3.771 -4.809 1 95.56 192 PHE A O 1
ATOM 1541 N N . ALA A 1 193 ? 7.762 2.402 -3.164 1 97.88 193 ALA A N 1
ATOM 1542 C CA . ALA A 1 193 ? 8.719 1.365 -3.545 1 97.88 193 ALA A CA 1
ATOM 1543 C C . ALA A 1 193 ? 8.117 -0.026 -3.375 1 97.88 193 ALA A C 1
ATOM 1545 O O . ALA A 1 193 ? 7.203 -0.221 -2.568 1 97.88 193 ALA A O 1
ATOM 1546 N N . ILE A 1 194 ? 8.648 -0.959 -4.156 1 98.56 194 ILE A N 1
ATOM 1547 C CA . ILE A 1 194 ? 8.102 -2.312 -4.176 1 98.56 194 ILE A CA 1
ATOM 1548 C C . ILE A 1 194 ? 9.234 -3.328 -4.082 1 98.56 194 ILE A C 1
ATOM 1550 O O . ILE A 1 194 ? 10.414 -2.957 -4.109 1 98.56 194 ILE A O 1
ATOM 1554 N N . THR A 1 195 ? 8.883 -4.582 -3.953 1 98.69 195 THR A N 1
ATOM 1555 C CA . THR A 1 195 ? 9.859 -5.652 -3.758 1 98.69 195 THR A CA 1
ATOM 1556 C C . THR A 1 195 ? 10.82 -5.73 -4.941 1 98.69 195 THR A C 1
ATOM 1558 O O . THR A 1 195 ? 11.984 -6.102 -4.777 1 98.69 195 THR A O 1
ATOM 1561 N N . ALA A 1 196 ? 10.391 -5.352 -6.148 1 98.31 196 ALA A N 1
ATOM 1562 C CA . ALA A 1 196 ? 11.305 -5.336 -7.289 1 98.31 196 ALA A CA 1
ATOM 1563 C C . ALA A 1 196 ? 12.508 -4.438 -7.02 1 98.31 196 ALA A C 1
ATOM 1565 O O . ALA A 1 196 ? 13.617 -4.734 -7.449 1 98.31 196 ALA A O 1
ATOM 1566 N N . ASP A 1 197 ? 12.297 -3.354 -6.34 1 98.56 197 ASP A N 1
ATOM 1567 C CA . ASP A 1 197 ? 13.383 -2.422 -6.043 1 98.56 197 ASP A CA 1
ATOM 1568 C C . ASP A 1 197 ? 14.453 -3.084 -5.184 1 98.56 197 ASP A C 1
ATOM 1570 O O . ASP A 1 197 ? 15.648 -3.006 -5.496 1 98.56 197 ASP A O 1
ATOM 1574 N N . ILE A 1 198 ? 14.062 -3.746 -4.145 1 98.81 198 ILE A N 1
ATOM 1575 C CA . ILE A 1 198 ? 15.047 -4.285 -3.215 1 98.81 198 ILE A CA 1
ATOM 1576 C C . ILE A 1 198 ? 15.609 -5.598 -3.76 1 98.81 198 ILE A C 1
ATOM 1578 O O . ILE A 1 198 ? 16.797 -5.879 -3.621 1 98.81 198 ILE A O 1
ATOM 1582 N N . ASN A 1 199 ? 14.773 -6.406 -4.371 1 98.69 199 ASN A N 1
ATOM 1583 C CA . ASN A 1 199 ? 15.25 -7.684 -4.895 1 98.69 199 ASN A CA 1
ATOM 1584 C C . ASN A 1 199 ? 16.203 -7.484 -6.066 1 98.69 199 ASN A C 1
ATOM 1586 O O . ASN A 1 199 ? 17.141 -8.266 -6.246 1 98.69 199 ASN A O 1
ATOM 1590 N N . TYR A 1 200 ? 15.93 -6.5 -6.875 1 98.25 200 TYR A N 1
ATOM 1591 C CA . TYR A 1 200 ? 16.859 -6.152 -7.945 1 98.25 200 TYR A CA 1
ATOM 1592 C C . TYR A 1 200 ? 18.172 -5.633 -7.383 1 98.25 200 TYR A C 1
ATOM 1594 O O . TYR A 1 200 ? 19.25 -6.082 -7.781 1 98.25 200 TYR A O 1
ATOM 1602 N N . LEU A 1 201 ? 18.141 -4.707 -6.445 1 98.06 201 LEU A N 1
ATOM 1603 C CA . LEU A 1 201 ? 19.312 -4.113 -5.836 1 98.06 201 LEU A CA 1
ATOM 1604 C C . LEU A 1 201 ? 20.188 -5.18 -5.191 1 98.06 201 LEU A C 1
ATOM 1606 O O . LEU A 1 201 ? 21.422 -5.098 -5.246 1 98.06 201 LEU A O 1
ATOM 1610 N N . LEU A 1 202 ? 19.562 -6.148 -4.582 1 98.31 202 LEU A N 1
ATOM 1611 C CA . LEU A 1 202 ? 20.297 -7.148 -3.803 1 98.31 202 LEU A CA 1
ATOM 1612 C C . LEU A 1 202 ? 20.594 -8.375 -4.648 1 98.31 202 LEU A C 1
ATOM 1614 O O . LEU A 1 202 ? 21.125 -9.375 -4.141 1 98.31 202 LEU A O 1
ATOM 1618 N N . GLY A 1 203 ? 20.156 -8.383 -5.871 1 97.12 203 GLY A N 1
ATOM 1619 C CA . GLY A 1 203 ? 20.5 -9.438 -6.809 1 97.12 203 GLY A CA 1
ATOM 1620 C C . GLY A 1 203 ? 19.656 -10.688 -6.652 1 97.12 203 GLY A C 1
ATOM 1621 O O . GLY A 1 203 ? 20.078 -11.781 -7.016 1 97.12 203 GLY A O 1
ATOM 1622 N N . LYS A 1 204 ? 18.484 -10.523 -6.121 1 97.19 204 LYS A N 1
ATOM 1623 C CA . LYS A 1 204 ? 17.609 -11.672 -5.91 1 97.19 204 LYS A CA 1
ATOM 1624 C C . LYS A 1 204 ? 16.719 -11.93 -7.129 1 97.19 204 LYS A C 1
ATOM 1626 O O . LYS A 1 204 ? 16.188 -13.023 -7.297 1 97.19 204 LYS A O 1
ATOM 1631 N N . VAL A 1 205 ? 16.516 -10.906 -7.898 1 95.19 205 VAL A N 1
ATOM 1632 C CA . VAL A 1 205 ? 15.859 -11.016 -9.195 1 95.19 205 VAL A CA 1
ATOM 1633 C C . VAL A 1 205 ? 16.75 -10.398 -10.273 1 95.19 205 VAL A C 1
ATOM 1635 O O . VAL A 1 205 ? 17.391 -9.375 -10.047 1 95.19 205 VAL A O 1
ATOM 1638 N N . LYS A 1 206 ? 16.734 -10.984 -11.375 1 90.06 206 LYS A N 1
ATOM 1639 C CA . LYS A 1 206 ? 17.594 -10.539 -12.461 1 90.06 206 LYS A CA 1
ATOM 1640 C C . LYS A 1 206 ? 16.969 -9.398 -13.242 1 90.06 206 LYS A C 1
ATOM 1642 O O . LYS A 1 206 ? 17.656 -8.461 -13.664 1 90.06 206 LYS A O 1
ATOM 1647 N N . ASN A 1 207 ? 15.648 -9.555 -13.406 1 90.5 207 ASN A N 1
ATOM 1648 C CA . ASN A 1 207 ? 14.961 -8.586 -14.258 1 90.5 207 ASN A CA 1
ATOM 1649 C C . ASN A 1 207 ? 13.844 -7.875 -13.508 1 90.5 207 ASN A C 1
ATOM 1651 O O . ASN A 1 207 ? 12.992 -8.523 -12.891 1 90.5 207 ASN A O 1
ATOM 1655 N N . TYR A 1 208 ? 13.961 -6.523 -13.461 1 92.88 208 TYR A N 1
ATOM 1656 C CA . TYR A 1 208 ? 12.844 -5.688 -13.039 1 92.88 208 TYR A CA 1
ATOM 1657 C C . TYR A 1 208 ? 11.812 -5.547 -14.148 1 92.88 208 TYR A C 1
ATOM 1659 O O . TYR A 1 208 ? 11.789 -4.543 -14.867 1 92.88 208 TYR A O 1
ATOM 1667 N N . SER A 1 209 ? 10.883 -6.516 -14.234 1 89.12 209 SER A N 1
ATOM 1668 C CA . SER A 1 209 ? 10.062 -6.66 -15.438 1 89.12 209 SER A CA 1
ATOM 1669 C C . SER A 1 209 ? 8.727 -5.941 -15.289 1 89.12 209 SER A C 1
ATOM 1671 O O . SER A 1 209 ? 7.996 -5.773 -16.266 1 89.12 209 SER A O 1
ATOM 1673 N N . CYS A 1 210 ? 8.406 -5.539 -14.109 1 89.88 210 CYS A N 1
ATOM 1674 C CA . CYS A 1 210 ? 7.121 -4.875 -13.93 1 89.88 210 CYS A CA 1
ATOM 1675 C C . CYS A 1 210 ? 7.281 -3.359 -13.961 1 89.88 210 CYS A C 1
ATOM 1677 O O . CYS A 1 210 ? 8.398 -2.852 -14.062 1 89.88 210 CYS A O 1
ATOM 1679 N N . GLU A 1 211 ? 6.152 -2.688 -13.938 1 90.38 211 GLU A N 1
ATOM 1680 C CA . GLU A 1 211 ? 6.188 -1.229 -13.898 1 90.38 211 GLU A CA 1
ATOM 1681 C C . GLU A 1 211 ? 6.672 -0.729 -12.539 1 90.38 211 GLU A C 1
ATOM 1683 O O . GLU A 1 211 ? 6.488 -1.4 -11.523 1 90.38 211 GLU A O 1
ATOM 1688 N N . THR A 1 212 ? 7.285 0.413 -12.57 1 94.5 212 THR A N 1
ATOM 1689 C CA . THR A 1 212 ? 7.742 1.017 -11.32 1 94.5 212 THR A CA 1
ATOM 1690 C C . THR A 1 212 ? 6.656 1.907 -10.719 1 94.5 212 THR A C 1
ATOM 1692 O O . THR A 1 212 ? 5.82 2.447 -11.445 1 94.5 212 THR A O 1
ATOM 1695 N N . PRO A 1 213 ? 6.645 2.037 -9.422 1 92.88 213 PRO A N 1
ATOM 1696 C CA . PRO A 1 213 ? 5.621 2.861 -8.773 1 92.88 213 PRO A CA 1
ATOM 1697 C C . PRO A 1 213 ? 5.594 4.293 -9.312 1 92.88 213 PRO A C 1
ATOM 1699 O O . PRO A 1 213 ? 4.516 4.867 -9.477 1 92.88 213 PRO A O 1
ATOM 1702 N N . ASP A 1 214 ? 6.691 4.867 -9.641 1 88.19 214 ASP A N 1
ATOM 1703 C CA . ASP A 1 214 ? 6.773 6.27 -10.039 1 88.19 214 ASP A CA 1
ATOM 1704 C C . ASP A 1 214 ? 6.953 6.402 -11.547 1 88.19 214 ASP A C 1
ATOM 1706 O O . ASP A 1 214 ? 7.203 7.496 -12.055 1 88.19 214 ASP A O 1
ATOM 1710 N N . GLY A 1 215 ? 6.879 5.352 -12.242 1 90.88 215 GLY A N 1
ATOM 1711 C CA . GLY A 1 215 ? 7.098 5.383 -13.68 1 90.88 215 GLY A CA 1
ATOM 1712 C C . GLY A 1 215 ? 8.539 5.676 -14.055 1 90.88 215 GLY A C 1
ATOM 1713 O O . GLY A 1 215 ? 8.844 5.914 -15.227 1 90.88 215 GLY A O 1
ATOM 1714 N N . GLY A 1 216 ? 9.391 5.684 -13.094 1 90.69 216 GLY A N 1
ATOM 1715 C CA . GLY A 1 216 ? 10.789 6.031 -13.32 1 90.69 216 GLY A CA 1
ATOM 1716 C C . GLY A 1 216 ? 11.625 4.855 -13.781 1 90.69 216 GLY A C 1
ATOM 1717 O O . GLY A 1 216 ? 11.086 3.846 -14.25 1 90.69 216 GLY A O 1
ATOM 1718 N N . GLY A 1 217 ? 12.953 4.977 -13.742 1 93.81 217 GLY A N 1
ATOM 1719 C CA . GLY A 1 217 ? 13.891 3.977 -14.227 1 93.81 217 GLY A CA 1
ATOM 1720 C C . GLY A 1 217 ? 13.914 2.721 -13.375 1 93.81 217 GLY A C 1
ATOM 1721 O O . GLY A 1 217 ? 13.719 2.785 -12.156 1 93.81 217 GLY A O 1
ATOM 1722 N N . LYS A 1 218 ? 14.25 1.603 -13.984 1 96.19 218 LYS A N 1
ATOM 1723 C CA . LYS A 1 218 ? 14.305 0.305 -13.32 1 96.19 218 LYS A CA 1
ATOM 1724 C C . LYS A 1 218 ? 15.727 -0.05 -12.914 1 96.19 218 LYS A C 1
ATOM 1726 O O . LYS A 1 218 ? 15.992 -1.169 -12.469 1 96.19 218 LYS A O 1
ATOM 1731 N N . ASP A 1 219 ? 16.641 0.888 -13.102 1 96.69 219 ASP A N 1
ATOM 1732 C CA . ASP A 1 219 ? 18.047 0.662 -12.781 1 96.69 219 ASP A CA 1
ATOM 1733 C C . ASP A 1 219 ? 18.328 0.939 -11.305 1 96.69 219 ASP A C 1
ATOM 1735 O O . ASP A 1 219 ? 17.406 1.253 -10.539 1 96.69 219 ASP A O 1
ATOM 1739 N N . ARG A 1 220 ? 19.594 0.76 -10.945 1 97 220 ARG A N 1
ATOM 1740 C CA . ARG A 1 220 ? 20.031 0.914 -9.562 1 97 220 ARG A CA 1
ATOM 1741 C C . ARG A 1 220 ? 19.641 2.279 -9.016 1 97 220 ARG A C 1
ATOM 1743 O O . ARG A 1 220 ? 19.094 2.375 -7.91 1 97 220 ARG A O 1
ATOM 1750 N N . GLU A 1 221 ? 19.875 3.283 -9.734 1 96.44 221 GLU A N 1
ATOM 1751 C CA . GLU A 1 221 ? 19.594 4.641 -9.281 1 96.44 221 GLU A CA 1
ATOM 1752 C C . GLU A 1 221 ? 18.109 4.844 -9.023 1 96.44 221 GLU A C 1
ATOM 1754 O O . GLU A 1 221 ? 17.719 5.441 -8.023 1 96.44 221 GLU A O 1
ATOM 1759 N N . GLY A 1 222 ? 17.281 4.402 -9.938 1 96.81 222 GLY A N 1
ATOM 1760 C CA . GLY A 1 222 ? 15.844 4.488 -9.742 1 96.81 222 GLY A CA 1
ATOM 1761 C C . GLY A 1 222 ? 15.367 3.771 -8.492 1 96.81 222 GLY A C 1
ATOM 1762 O O . GLY A 1 222 ? 14.523 4.289 -7.758 1 96.81 222 GLY A O 1
ATOM 1763 N N . CYS A 1 223 ? 15.906 2.607 -8.258 1 97.94 223 CYS A N 1
ATOM 1764 C CA . CYS A 1 223 ? 15.555 1.841 -7.07 1 97.94 223 CYS A CA 1
ATOM 1765 C C . CYS A 1 223 ? 15.914 2.604 -5.801 1 97.94 223 CYS A C 1
ATOM 1767 O O . CYS A 1 223 ? 15.117 2.656 -4.855 1 97.94 223 CYS A O 1
ATOM 1769 N N . LEU A 1 224 ? 17.094 3.174 -5.816 1 97.56 224 LEU A N 1
ATOM 1770 C CA . LEU A 1 224 ? 17.562 3.896 -4.641 1 97.56 224 LEU A CA 1
ATOM 1771 C C . LEU A 1 224 ? 16.703 5.121 -4.371 1 97.56 224 LEU A C 1
ATOM 1773 O O . LEU A 1 224 ? 16.406 5.434 -3.217 1 97.56 224 LEU A O 1
ATOM 1777 N N . ILE A 1 225 ? 16.312 5.801 -5.402 1 95.69 225 ILE A N 1
ATOM 1778 C CA . ILE A 1 225 ? 15.453 6.969 -5.273 1 95.69 225 ILE A CA 1
ATOM 1779 C C . ILE A 1 225 ? 14.117 6.559 -4.645 1 95.69 225 ILE A C 1
ATOM 1781 O O . ILE A 1 225 ? 13.664 7.176 -3.678 1 95.69 225 ILE A O 1
ATOM 1785 N N . ARG A 1 226 ? 13.523 5.52 -5.105 1 96.81 226 ARG A N 1
ATOM 1786 C CA . ARG A 1 226 ? 12.242 5.059 -4.59 1 96.81 226 ARG A CA 1
ATOM 1787 C C . ARG A 1 226 ? 12.367 4.574 -3.15 1 96.81 226 ARG A C 1
ATOM 1789 O O . ARG A 1 226 ? 11.492 4.824 -2.324 1 96.81 226 ARG A O 1
ATOM 1796 N N . LEU A 1 227 ? 13.492 3.93 -2.873 1 97.69 227 LEU A N 1
ATOM 1797 C CA . LEU A 1 227 ? 13.734 3.467 -1.511 1 97.69 227 LEU A CA 1
ATOM 1798 C C . LEU A 1 227 ? 13.836 4.641 -0.545 1 97.69 227 LEU A C 1
ATOM 1800 O O . LEU A 1 227 ? 13.375 4.559 0.595 1 97.69 227 LEU A O 1
ATOM 1804 N N . SER A 1 228 ? 14.469 5.676 -0.998 1 96.69 228 SER A N 1
ATOM 1805 C CA . SER A 1 228 ? 14.617 6.836 -0.125 1 96.69 228 SER A CA 1
ATOM 1806 C C . SER A 1 228 ? 13.258 7.426 0.241 1 96.69 228 SER A C 1
ATOM 1808 O O . SER A 1 228 ? 13.07 7.918 1.356 1 96.69 228 SER A O 1
ATOM 1810 N N . ARG A 1 229 ? 12.289 7.293 -0.614 1 95.38 229 ARG A N 1
ATOM 1811 C CA . ARG A 1 229 ? 10.977 7.883 -0.41 1 95.38 229 ARG A CA 1
ATOM 1812 C C . ARG A 1 229 ? 10.188 7.109 0.642 1 95.38 229 ARG A C 1
ATOM 1814 O O . ARG A 1 229 ? 9.281 7.66 1.277 1 95.38 229 ARG A O 1
ATOM 1821 N N . VAL A 1 230 ? 10.562 5.879 0.841 1 97.25 230 VAL A N 1
ATOM 1822 C CA . VAL A 1 230 ? 9.852 5.023 1.782 1 97.25 230 VAL A CA 1
ATOM 1823 C C . VAL A 1 230 ? 9.961 5.598 3.193 1 97.25 230 VAL A C 1
ATOM 1825 O O . VAL A 1 230 ? 9.055 5.441 4.008 1 97.25 230 VAL A O 1
ATOM 1828 N N . VAL A 1 231 ? 11.055 6.293 3.443 1 96.94 231 VAL A N 1
ATOM 1829 C CA . VAL A 1 231 ? 11.266 6.91 4.75 1 96.94 231 VAL A CA 1
ATOM 1830 C C . VAL A 1 231 ? 11.164 8.43 4.625 1 96.94 231 VAL A C 1
ATOM 1832 O O . VAL A 1 231 ? 11.766 9.164 5.414 1 96.94 231 VAL A O 1
ATOM 1835 N N . CYS A 1 232 ? 10.5 8.859 3.582 1 93.06 232 CYS A N 1
ATOM 1836 C CA . CYS A 1 232 ? 10.234 10.266 3.324 1 93.06 232 CYS A CA 1
ATOM 1837 C C . CYS A 1 232 ? 11.531 11.062 3.205 1 93.06 232 CYS A C 1
ATOM 1839 O O . CYS A 1 232 ? 11.602 12.211 3.641 1 93.06 232 CYS A O 1
ATOM 1841 N N . GLY A 1 233 ? 12.516 10.422 2.744 1 90.81 233 GLY A N 1
ATOM 1842 C CA . GLY A 1 233 ? 13.773 11.086 2.428 1 90.81 233 GLY A CA 1
ATOM 1843 C C . GLY A 1 233 ? 13.977 11.305 0.94 1 90.81 233 GLY A C 1
ATOM 1844 O O . GLY A 1 233 ? 13.023 11.227 0.162 1 90.81 233 GLY A O 1
ATOM 1845 N N . ASP A 1 234 ? 15.195 11.742 0.595 1 87.38 234 ASP A N 1
ATOM 1846 C CA . ASP A 1 234 ? 15.648 11.836 -0.788 1 87.38 234 ASP A CA 1
ATOM 1847 C C . ASP A 1 234 ? 17.109 11.438 -0.912 1 87.38 234 ASP A C 1
ATOM 1849 O O . ASP A 1 234 ? 17.797 11.219 0.096 1 87.38 234 ASP A O 1
ATOM 1853 N N . ILE A 1 235 ? 17.516 11.344 -2.09 1 88.38 235 ILE A N 1
ATOM 1854 C CA . ILE A 1 235 ? 18.828 10.781 -2.373 1 88.38 235 ILE A CA 1
ATOM 1855 C C . ILE A 1 235 ? 19.922 11.719 -1.852 1 88.38 235 ILE A C 1
ATOM 1857 O O . ILE A 1 235 ? 21.062 11.305 -1.648 1 88.38 235 ILE A O 1
ATOM 1861 N N . GLU A 1 236 ? 19.578 12.922 -1.632 1 87.56 236 GLU A N 1
ATOM 1862 C CA . GLU A 1 236 ? 20.562 13.867 -1.104 1 87.56 236 GLU A CA 1
ATOM 1863 C C . GLU A 1 236 ? 20.672 13.758 0.415 1 87.56 236 GLU A C 1
ATOM 1865 O O . GLU A 1 236 ? 21.672 14.148 1 1 87.56 236 GLU A O 1
ATOM 1870 N N . MET A 1 237 ? 19.672 13.211 1.059 1 88.5 237 MET A N 1
ATOM 1871 C CA . MET A 1 237 ? 19.594 13.148 2.516 1 88.5 237 MET A CA 1
ATOM 1872 C C . MET A 1 237 ? 20.141 11.82 3.031 1 88.5 237 MET A C 1
ATOM 1874 O O . MET A 1 237 ? 20.469 11.695 4.215 1 88.5 237 MET A O 1
ATOM 1878 N N . ILE A 1 238 ? 20.188 10.797 2.184 1 95.12 238 ILE A N 1
ATOM 1879 C CA . ILE A 1 238 ? 20.484 9.445 2.635 1 95.12 238 ILE A CA 1
ATOM 1880 C C . ILE A 1 238 ? 21.641 8.859 1.812 1 95.12 238 ILE A C 1
ATOM 1882 O O . ILE A 1 238 ? 21.594 8.883 0.579 1 95.12 238 ILE A O 1
ATOM 1886 N N . LYS A 1 239 ? 22.656 8.328 2.541 1 96.19 239 LYS A N 1
ATOM 1887 C CA . LYS A 1 239 ? 23.797 7.715 1.86 1 96.19 239 LYS A CA 1
ATOM 1888 C C . LYS A 1 239 ? 23.391 6.402 1.192 1 96.19 239 LYS A C 1
ATOM 1890 O O . LYS A 1 239 ? 22.5 5.703 1.676 1 96.19 239 LYS A O 1
ATOM 1895 N N . GLU A 1 240 ? 24.031 6.152 0.08 1 96.88 240 GLU A N 1
ATOM 1896 C CA . GLU A 1 240 ? 23.75 4.93 -0.662 1 96.88 240 GLU A CA 1
ATOM 1897 C C . GLU A 1 240 ? 23.859 3.701 0.237 1 96.88 240 GLU A C 1
ATOM 1899 O O . GLU A 1 240 ? 23.031 2.789 0.156 1 96.88 240 GLU A O 1
ATOM 1904 N N . GLU A 1 241 ? 24.859 3.672 1.077 1 97.75 241 GLU A N 1
ATOM 1905 C CA . GLU A 1 241 ? 25.047 2.539 1.976 1 97.75 241 GLU A CA 1
ATOM 1906 C C . GLU A 1 241 ? 23.859 2.367 2.918 1 97.75 241 GLU A C 1
ATOM 1908 O O . GLU A 1 241 ? 23.5 1.243 3.268 1 97.75 241 GLU A O 1
ATOM 1913 N N . GLU A 1 242 ? 23.344 3.438 3.326 1 98.19 242 GLU A N 1
ATOM 1914 C CA . GLU A 1 242 ? 22.172 3.4 4.191 1 98.19 242 GLU A CA 1
ATOM 1915 C C . GLU A 1 242 ? 20.953 2.834 3.455 1 98.19 242 GLU A C 1
ATOM 1917 O O . GLU A 1 242 ? 20.156 2.105 4.039 1 98.19 242 GLU A O 1
ATOM 1922 N N . LEU A 1 243 ? 20.844 3.178 2.203 1 98.12 243 LEU A N 1
ATOM 1923 C CA . LEU A 1 243 ? 19.734 2.682 1.4 1 98.12 243 LEU A CA 1
ATOM 1924 C C . LEU A 1 243 ? 19.875 1.184 1.152 1 98.12 243 LEU A C 1
ATOM 1926 O O . LEU A 1 243 ? 18.875 0.461 1.134 1 98.12 243 LEU A O 1
ATOM 1930 N N . TYR A 1 244 ? 21.094 0.712 0.987 1 98.44 244 TYR A N 1
ATOM 1931 C CA . TYR A 1 244 ? 21.297 -0.727 0.876 1 98.44 244 TYR A CA 1
ATOM 1932 C C . TYR A 1 244 ? 20.969 -1.43 2.186 1 98.44 244 TYR A C 1
ATOM 1934 O O . TYR A 1 244 ? 20.406 -2.525 2.182 1 98.44 244 TYR A O 1
ATOM 1942 N N . SER A 1 245 ? 21.328 -0.777 3.256 1 98.38 245 SER A N 1
ATOM 1943 C CA . SER A 1 245 ? 20.953 -1.327 4.555 1 98.38 245 SER A CA 1
ATOM 1944 C C . SER A 1 245 ? 19.438 -1.401 4.711 1 98.38 245 SER A C 1
ATOM 1946 O O . SER A 1 245 ? 18.906 -2.381 5.246 1 98.38 245 SER A O 1
ATOM 1948 N N . LEU A 1 246 ? 18.844 -0.406 4.277 1 98.44 246 LEU A N 1
ATOM 1949 C CA . LEU A 1 246 ? 17.391 -0.371 4.305 1 98.44 246 LEU A CA 1
ATOM 1950 C C . LEU A 1 246 ? 16.797 -1.486 3.449 1 98.44 246 LEU A C 1
ATOM 1952 O O . LEU A 1 246 ? 15.852 -2.164 3.865 1 98.44 246 LEU A O 1
ATOM 1956 N N . ALA A 1 247 ? 17.328 -1.644 2.242 1 98.75 247 ALA A N 1
ATOM 1957 C CA . ALA A 1 247 ? 16.891 -2.721 1.354 1 98.75 247 ALA A CA 1
ATOM 1958 C C . ALA A 1 247 ? 17.031 -4.082 2.031 1 98.75 247 ALA A C 1
ATOM 1960 O O . ALA A 1 247 ? 16.141 -4.918 1.951 1 98.75 247 ALA A O 1
ATOM 1961 N N . LYS A 1 248 ? 18.125 -4.27 2.695 1 98.75 248 LYS A N 1
ATOM 1962 C CA . LYS A 1 248 ? 18.375 -5.527 3.389 1 98.75 248 LYS A CA 1
ATOM 1963 C C . LYS A 1 248 ? 17.375 -5.754 4.512 1 98.75 248 LYS A C 1
ATOM 1965 O O . LYS A 1 248 ? 16.938 -6.883 4.734 1 98.75 248 LYS A O 1
ATOM 1970 N N . GLU A 1 249 ? 17.062 -4.723 5.234 1 98.81 249 GLU A N 1
ATOM 1971 C CA . GLU A 1 249 ? 16.078 -4.844 6.309 1 98.81 249 GLU A CA 1
ATOM 1972 C C . GLU A 1 249 ? 14.711 -5.266 5.766 1 98.81 249 GLU A C 1
ATOM 1974 O O . GLU A 1 249 ? 14.055 -6.133 6.344 1 98.81 249 GLU A O 1
ATOM 1979 N N . PHE A 1 250 ? 14.289 -4.641 4.676 1 98.88 250 PHE A N 1
ATOM 1980 C CA . PHE A 1 250 ? 13.016 -5.016 4.078 1 98.88 250 PHE A CA 1
ATOM 1981 C C . PHE A 1 250 ? 13.07 -6.438 3.533 1 98.88 250 PHE A C 1
ATOM 1983 O O . PHE A 1 250 ? 12.086 -7.176 3.611 1 98.88 250 PHE A O 1
ATOM 1990 N N . TYR A 1 251 ? 14.227 -6.773 2.941 1 98.88 251 TYR A N 1
ATOM 1991 C CA . TYR A 1 251 ? 14.375 -8.125 2.422 1 98.88 251 TYR A CA 1
ATOM 1992 C C . TYR A 1 251 ? 14.258 -9.156 3.539 1 98.88 251 TYR A C 1
ATOM 1994 O O . TYR A 1 251 ? 13.633 -10.203 3.359 1 98.88 251 TYR A O 1
ATOM 2002 N N . LYS A 1 252 ? 14.836 -8.844 4.676 1 98.75 252 LYS A N 1
ATOM 2003 C CA . LYS A 1 252 ? 14.695 -9.719 5.836 1 98.75 252 LYS A CA 1
ATOM 2004 C C . LYS A 1 252 ? 13.227 -9.906 6.203 1 98.75 252 LYS A C 1
ATOM 2006 O O . LYS A 1 252 ? 12.805 -11.016 6.535 1 98.75 252 LYS A O 1
ATOM 2011 N N . LYS A 1 253 ? 12.492 -8.852 6.172 1 98.69 253 LYS A N 1
ATOM 2012 C CA . LYS A 1 253 ? 11.07 -8.93 6.484 1 98.69 253 LYS A CA 1
ATOM 2013 C C . LYS A 1 253 ? 10.328 -9.789 5.461 1 98.69 253 LYS A C 1
ATOM 2015 O O . LYS A 1 253 ? 9.414 -10.539 5.816 1 98.69 253 LYS A O 1
ATOM 2020 N N . LEU A 1 254 ? 10.703 -9.633 4.191 1 98.81 254 LEU A N 1
ATOM 2021 C CA . LEU A 1 254 ? 10.133 -10.453 3.125 1 98.81 254 LEU A CA 1
ATOM 2022 C C . LEU A 1 254 ? 10.352 -11.938 3.398 1 98.81 254 LEU A C 1
ATOM 2024 O O . LEU A 1 254 ? 9.398 -12.719 3.385 1 98.81 254 LEU A O 1
ATOM 2028 N N . VAL A 1 255 ? 11.562 -12.273 3.697 1 98.69 255 VAL A N 1
ATOM 2029 C CA . VAL A 1 255 ? 11.961 -13.656 3.941 1 98.69 255 VAL A CA 1
ATOM 2030 C C . VAL A 1 255 ? 11.234 -14.195 5.172 1 98.69 255 VAL A C 1
ATOM 2032 O O . VAL A 1 255 ? 10.719 -15.312 5.148 1 98.69 255 VAL A O 1
ATOM 2035 N N . GLU A 1 256 ? 11.172 -13.414 6.199 1 98.31 256 GLU A N 1
ATOM 2036 C CA . GLU A 1 256 ? 10.508 -13.812 7.438 1 98.31 256 GLU A CA 1
ATOM 2037 C C . GLU A 1 256 ? 9.023 -14.062 7.211 1 98.31 256 GLU A C 1
ATOM 2039 O O . GLU A 1 256 ? 8.453 -15.016 7.746 1 98.31 256 GLU A O 1
ATOM 2044 N N . MET A 1 257 ? 8.445 -13.234 6.473 1 98 257 MET A N 1
ATOM 2045 C CA . MET A 1 257 ? 7.016 -13.352 6.207 1 98 257 MET A CA 1
ATOM 2046 C C . MET A 1 257 ? 6.695 -14.648 5.484 1 98 257 MET A C 1
ATOM 2048 O O . MET A 1 257 ? 5.738 -15.344 5.836 1 98 257 MET A O 1
ATOM 2052 N N . VAL A 1 258 ? 7.445 -14.953 4.465 1 98.44 258 VAL A N 1
ATOM 2053 C CA . VAL A 1 258 ? 7.25 -16.188 3.717 1 98.44 258 VAL A CA 1
ATOM 2054 C C . VAL A 1 258 ? 7.461 -17.391 4.637 1 98.44 258 VAL A C 1
ATOM 2056 O O . VAL A 1 258 ? 6.656 -18.328 4.648 1 98.44 258 VAL A O 1
ATOM 2059 N N . ARG A 1 259 ? 8.523 -17.312 5.406 1 98.25 259 ARG A N 1
ATOM 2060 C CA . ARG A 1 259 ? 8.859 -18.406 6.324 1 98.25 259 ARG A CA 1
ATOM 2061 C C . ARG A 1 259 ? 7.727 -18.656 7.316 1 98.25 259 ARG A C 1
ATOM 2063 O O . ARG A 1 259 ? 7.355 -19.797 7.566 1 98.25 259 ARG A O 1
ATOM 2070 N N . GLU A 1 260 ? 7.188 -17.641 7.867 1 97.81 260 GLU A N 1
ATOM 2071 C CA . GLU A 1 260 ? 6.117 -17.734 8.852 1 97.81 260 GLU A CA 1
ATOM 2072 C C . GLU A 1 260 ? 4.879 -18.406 8.258 1 97.81 260 GLU A C 1
ATOM 2074 O O . GLU A 1 260 ? 4.258 -19.25 8.891 1 97.81 260 GLU A O 1
ATOM 2079 N N . GLU A 1 261 ? 4.527 -18 7.059 1 97.88 261 GLU A N 1
ATOM 2080 C CA . GLU A 1 261 ? 3.336 -18.547 6.418 1 97.88 261 GLU A CA 1
ATOM 2081 C C . GLU A 1 261 ? 3.518 -20.016 6.082 1 97.88 261 GLU A C 1
ATOM 2083 O O . GLU A 1 261 ? 2.598 -20.812 6.258 1 97.88 261 GLU A O 1
ATOM 2088 N N . VAL A 1 262 ? 4.676 -20.359 5.547 1 98.31 262 VAL A N 1
ATOM 2089 C CA . VAL A 1 262 ? 4.949 -21.75 5.195 1 98.31 262 VAL A CA 1
ATOM 2090 C C . VAL A 1 262 ? 4.977 -22.594 6.461 1 98.31 262 VAL A C 1
ATOM 2092 O O . VAL A 1 262 ? 4.512 -23.734 6.457 1 98.31 262 VAL A O 1
ATOM 2095 N N . LYS A 1 263 ? 5.527 -22.062 7.562 1 98 263 LYS A N 1
ATOM 2096 C CA . LYS A 1 263 ? 5.566 -22.781 8.836 1 98 263 LYS A CA 1
ATOM 2097 C C . LYS A 1 263 ? 4.16 -23.141 9.312 1 98 263 LYS A C 1
ATOM 2099 O O . LYS A 1 263 ? 3.939 -24.234 9.836 1 98 263 LYS A O 1
ATOM 2104 N N . ILE A 1 264 ? 3.217 -22.266 9.164 1 97.69 264 ILE A N 1
ATOM 2105 C CA . ILE A 1 264 ? 1.836 -22.516 9.555 1 97.69 264 ILE A CA 1
ATOM 2106 C C . ILE A 1 264 ? 1.3 -23.734 8.797 1 97.69 264 ILE A C 1
ATOM 2108 O O . ILE A 1 264 ? 0.676 -24.625 9.391 1 97.69 264 ILE A O 1
ATOM 2112 N N . ILE A 1 265 ? 1.558 -23.75 7.469 1 97.56 265 ILE A N 1
ATOM 2113 C CA . ILE A 1 265 ? 1.099 -24.859 6.637 1 97.56 265 ILE A CA 1
ATOM 2114 C C . ILE A 1 265 ? 1.817 -26.141 7.047 1 97.56 265 ILE A C 1
ATOM 2116 O O . ILE A 1 265 ? 1.202 -27.219 7.117 1 97.56 265 ILE A O 1
ATOM 2120 N N . PHE A 1 266 ? 3.088 -26.016 7.273 1 96.06 266 PHE A N 1
ATOM 2121 C CA . PHE A 1 266 ? 3.887 -27.156 7.738 1 96.06 266 PHE A CA 1
ATOM 2122 C C . PHE A 1 266 ? 3.293 -27.75 9.008 1 96.06 266 PHE A C 1
ATOM 2124 O O . PHE A 1 266 ? 3.094 -28.969 9.094 1 96.06 266 PHE A O 1
ATOM 2131 N N . GLU A 1 267 ? 3.037 -26.922 9.961 1 96.06 267 GLU A N 1
ATOM 2132 C CA . GLU A 1 267 ? 2.514 -27.359 11.25 1 96.06 267 GLU A CA 1
ATOM 2133 C C . GLU A 1 267 ? 1.101 -27.922 11.102 1 96.06 267 GLU A C 1
ATOM 2135 O O . GLU A 1 267 ? 0.734 -28.891 11.789 1 96.06 267 GLU A O 1
ATOM 2140 N N . SER A 1 268 ? 0.327 -27.406 10.219 1 96.25 268 SER A N 1
ATOM 2141 C CA . SER A 1 268 ? -1.062 -27.812 10.039 1 96.25 268 SER A CA 1
ATOM 2142 C C . SER A 1 268 ? -1.153 -29.172 9.352 1 96.25 268 SER A C 1
ATOM 2144 O O . SER A 1 268 ? -2.055 -29.953 9.641 1 96.25 268 SER A O 1
ATOM 2146 N N . TYR A 1 269 ? -0.186 -29.438 8.445 1 96.12 269 TYR A N 1
ATOM 2147 C CA . TYR A 1 269 ? -0.352 -30.625 7.609 1 96.12 269 TYR A CA 1
ATOM 2148 C C . TYR A 1 269 ? 0.76 -31.625 7.867 1 96.12 269 TYR A C 1
ATOM 2150 O O . TYR A 1 269 ? 0.692 -32.781 7.398 1 96.12 269 TYR A O 1
ATOM 2158 N N . GLY A 1 270 ? 1.775 -31.234 8.586 1 94.62 270 GLY A N 1
ATOM 2159 C CA . GLY A 1 270 ? 2.869 -32.156 8.898 1 94.62 270 GLY A CA 1
ATOM 2160 C C . GLY A 1 270 ? 3.727 -32.469 7.691 1 94.62 270 GLY A C 1
ATOM 2161 O O . GLY A 1 270 ? 4.086 -33.656 7.488 1 94.62 270 GLY A O 1
ATOM 2162 N N . LEU A 1 271 ? 4.051 -31.531 6.859 1 94.69 271 LEU A N 1
ATOM 2163 C CA . LEU A 1 271 ? 4.824 -31.719 5.637 1 94.69 271 LEU A CA 1
ATOM 2164 C C . LEU A 1 271 ? 6.227 -31.141 5.785 1 94.69 271 LEU A C 1
ATOM 2166 O O . LEU A 1 271 ? 6.391 -29.984 6.172 1 94.69 271 LEU A O 1
ATOM 2170 N N . GLU A 1 272 ? 7.234 -31.844 5.41 1 91.88 272 GLU A N 1
ATOM 2171 C CA . GLU A 1 272 ? 8.602 -31.406 5.68 1 91.88 272 GLU A CA 1
ATOM 2172 C C . GLU A 1 272 ? 9.312 -30.984 4.398 1 91.88 272 GLU A C 1
ATOM 2174 O O . GLU A 1 272 ? 10.367 -30.344 4.445 1 91.88 272 GLU A O 1
ATOM 2179 N N . GLU A 1 273 ? 8.773 -31.344 3.295 1 97.62 273 GLU A N 1
ATOM 2180 C CA . GLU A 1 273 ? 9.383 -31.047 2.004 1 97.62 273 GLU A CA 1
ATOM 2181 C C . GLU A 1 273 ? 8.672 -29.859 1.331 1 97.62 273 GLU A C 1
ATOM 2183 O O . GLU A 1 273 ? 7.445 -29.766 1.386 1 97.62 273 GLU A O 1
ATOM 2188 N N . VAL A 1 274 ? 9.508 -29.016 0.733 1 98.5 274 VAL A N 1
ATOM 2189 C CA . VAL A 1 274 ? 8.953 -27.906 -0.02 1 98.5 274 VAL A CA 1
ATOM 2190 C C . VAL A 1 274 ? 9.422 -27.969 -1.472 1 98.5 274 VAL A C 1
ATOM 2192 O O . VAL A 1 274 ? 10.57 -28.312 -1.744 1 98.5 274 VAL A O 1
ATOM 2195 N N . VAL A 1 275 ? 8.539 -27.766 -2.375 1 98.69 275 VAL A N 1
ATOM 2196 C CA . VAL A 1 275 ? 8.859 -27.578 -3.785 1 98.69 275 VAL A CA 1
ATOM 2197 C C . VAL A 1 275 ? 8.703 -26.109 -4.168 1 98.69 275 VAL A C 1
ATOM 2199 O O . VAL A 1 275 ? 7.633 -25.531 -3.99 1 98.69 275 VAL A O 1
ATOM 2202 N N . THR A 1 276 ? 9.766 -25.5 -4.629 1 98.56 276 THR A N 1
ATOM 2203 C CA . THR A 1 276 ? 9.734 -24.078 -4.93 1 98.56 276 THR A CA 1
ATOM 2204 C C . THR A 1 276 ? 9.656 -23.844 -6.438 1 98.56 276 THR A C 1
ATOM 2206 O O . THR A 1 276 ? 10.289 -24.578 -7.215 1 98.56 276 THR A O 1
ATOM 2209 N N . VAL A 1 277 ? 8.852 -22.906 -6.781 1 97.62 277 VAL A N 1
ATOM 2210 C CA . VAL A 1 277 ? 8.625 -22.562 -8.18 1 97.62 277 VAL A CA 1
ATOM 2211 C C . VAL A 1 277 ? 8.469 -21.047 -8.32 1 97.62 277 VAL A C 1
ATOM 2213 O O . VAL A 1 277 ? 8.07 -20.375 -7.371 1 97.62 277 VAL A O 1
ATOM 2216 N N . GLY A 1 278 ? 8.875 -20.578 -9.547 1 95.62 278 GLY A N 1
ATOM 2217 C CA . GLY A 1 278 ? 8.461 -19.234 -9.898 1 95.62 278 GLY A CA 1
ATOM 2218 C C . GLY A 1 278 ? 9.609 -18.25 -9.891 1 95.62 278 GLY A C 1
ATOM 2219 O O . GLY A 1 278 ? 10.758 -18.609 -9.625 1 95.62 278 GLY A O 1
ATOM 2220 N N . LEU A 1 279 ? 9.25 -17.031 -10.094 1 94.56 279 LEU A N 1
ATOM 2221 C CA . LEU A 1 279 ? 10.172 -15.898 -10.227 1 94.56 279 LEU A CA 1
ATOM 2222 C C . LEU A 1 279 ? 10.984 -15.711 -8.953 1 94.56 279 LEU A C 1
ATOM 2224 O O . LEU A 1 279 ? 12.141 -15.289 -9 1 94.56 279 LEU A O 1
ATOM 2228 N N . GLY A 1 280 ? 10.422 -16.078 -7.82 1 97.31 280 GLY A N 1
ATOM 2229 C CA . GLY A 1 280 ? 11.023 -15.789 -6.527 1 97.31 280 GLY A CA 1
ATOM 2230 C C . GLY A 1 280 ? 11.758 -16.984 -5.934 1 97.31 280 GLY A C 1
ATOM 2231 O O . GLY A 1 280 ? 11.945 -17.062 -4.715 1 97.31 280 GLY A O 1
ATOM 2232 N N . GLU A 1 281 ? 12.203 -17.953 -6.734 1 97.25 281 GLU A N 1
ATOM 2233 C CA . GLU A 1 281 ? 12.812 -19.156 -6.191 1 97.25 281 GLU A CA 1
ATOM 2234 C C . GLU A 1 281 ? 14.055 -18.844 -5.367 1 97.25 281 GLU A C 1
ATOM 2236 O O . GLU A 1 281 ? 14.336 -19.516 -4.375 1 97.25 281 GLU A O 1
ATOM 2241 N N . GLU A 1 282 ? 14.844 -17.844 -5.77 1 96.88 282 GLU A N 1
ATOM 2242 C CA . GLU A 1 282 ? 16.031 -17.469 -5 1 96.88 282 GLU A CA 1
ATOM 2243 C C . GLU A 1 282 ? 15.641 -16.953 -3.617 1 96.88 282 GLU A C 1
ATOM 2245 O O . GLU A 1 282 ? 16.344 -17.219 -2.633 1 96.88 282 GLU A O 1
ATOM 2250 N N . ILE A 1 283 ? 14.594 -16.219 -3.547 1 98.5 283 ILE A N 1
ATOM 2251 C CA . ILE A 1 283 ? 14.078 -15.703 -2.285 1 98.5 283 ILE A CA 1
ATOM 2252 C C . ILE A 1 283 ? 13.57 -16.859 -1.426 1 98.5 283 ILE A C 1
ATOM 2254 O O . ILE A 1 283 ? 13.852 -16.922 -0.226 1 98.5 283 ILE A O 1
ATOM 2258 N N . LEU A 1 284 ? 12.828 -17.781 -2.1 1 98.62 284 LEU A N 1
ATOM 2259 C CA . LEU A 1 284 ? 12.25 -18.922 -1.401 1 98.62 284 LEU A CA 1
ATOM 2260 C C . LEU A 1 284 ? 13.344 -19.812 -0.83 1 98.62 284 LEU A C 1
ATOM 2262 O O . LEU A 1 284 ? 13.188 -20.375 0.262 1 98.62 284 LEU A O 1
ATOM 2266 N N . LYS A 1 285 ? 14.422 -19.969 -1.571 1 97.5 285 LYS A N 1
ATOM 2267 C CA . LYS A 1 285 ? 15.547 -20.766 -1.101 1 97.5 285 LYS A CA 1
ATOM 2268 C C . LYS A 1 285 ? 16.078 -20.25 0.232 1 97.5 285 LYS A C 1
ATOM 2270 O O . LYS A 1 285 ? 16.391 -21.031 1.132 1 97.5 285 LYS A O 1
ATOM 2275 N N . GLU A 1 286 ? 16.172 -18.984 0.317 1 97.69 286 GLU A N 1
ATOM 2276 C CA . GLU A 1 286 ? 16.656 -18.375 1.554 1 97.69 286 GLU A CA 1
ATOM 2277 C C . GLU A 1 286 ? 15.594 -18.453 2.65 1 97.69 286 GLU A C 1
ATOM 2279 O O . GLU A 1 286 ? 15.906 -18.766 3.803 1 97.69 286 GLU A O 1
ATOM 2284 N N . ALA A 1 287 ? 14.391 -18.172 2.33 1 98.31 287 ALA A N 1
ATOM 2285 C CA . ALA A 1 287 ? 13.297 -18.141 3.299 1 98.31 287 ALA A CA 1
ATOM 2286 C C . ALA A 1 287 ? 13.062 -19.516 3.902 1 98.31 287 ALA A C 1
ATOM 2288 O O . ALA A 1 287 ? 12.664 -19.625 5.066 1 98.31 287 ALA A O 1
ATOM 2289 N N . LEU A 1 288 ? 13.297 -20.531 3.062 1 98.31 288 LEU A N 1
ATOM 2290 C CA . LEU A 1 288 ? 12.859 -21.875 3.453 1 98.31 288 LEU A CA 1
ATOM 2291 C C . LEU A 1 288 ? 14.055 -22.797 3.629 1 98.31 288 LEU A C 1
ATOM 2293 O O . LEU A 1 288 ? 13.945 -24.016 3.416 1 98.31 288 LEU A O 1
ATOM 2297 N N . ARG A 1 289 ? 15.148 -22.281 4.012 1 96.06 289 ARG A N 1
ATOM 2298 C CA . ARG A 1 289 ? 16.406 -23.016 4.09 1 96.06 289 ARG A CA 1
ATOM 2299 C C . ARG A 1 289 ? 16.328 -24.141 5.113 1 96.06 289 ARG A C 1
ATOM 2301 O O . ARG A 1 289 ? 17.094 -25.109 5.043 1 96.06 289 ARG A O 1
ATOM 2308 N N . GLU A 1 290 ? 15.43 -24.094 6.012 1 94.62 290 GLU A N 1
ATOM 2309 C CA . GLU A 1 290 ? 15.32 -25.109 7.066 1 94.62 290 GLU A CA 1
ATOM 2310 C C . GLU A 1 290 ? 14.531 -26.328 6.59 1 94.62 290 GLU A C 1
ATOM 2312 O O . GLU A 1 290 ? 14.469 -27.344 7.285 1 94.62 290 GLU A O 1
ATOM 2317 N N . TYR A 1 291 ? 13.938 -26.234 5.41 1 96.44 291 TYR A N 1
ATOM 2318 C CA . TYR A 1 291 ? 13.156 -27.328 4.852 1 96.44 291 TYR A CA 1
ATOM 2319 C C . TYR A 1 291 ? 13.961 -28.094 3.807 1 96.44 291 TYR A C 1
ATOM 2321 O O . TYR A 1 291 ? 15.023 -27.641 3.377 1 96.44 291 TYR A O 1
ATOM 2329 N N . ARG A 1 292 ? 13.484 -29.359 3.518 1 97.25 292 ARG A N 1
ATOM 2330 C CA . ARG A 1 292 ? 13.992 -30.047 2.338 1 97.25 292 ARG A CA 1
ATOM 2331 C C . ARG A 1 292 ? 13.414 -29.453 1.061 1 97.25 292 ARG A C 1
ATOM 2333 O O . ARG A 1 292 ? 12.234 -29.641 0.764 1 97.25 292 ARG A O 1
ATOM 2340 N N . ILE A 1 293 ? 14.328 -28.812 0.287 1 98.12 293 ILE A N 1
ATOM 2341 C CA . ILE A 1 293 ? 13.836 -28.031 -0.837 1 98.12 293 ILE A CA 1
ATOM 2342 C C . ILE A 1 293 ? 14.094 -28.766 -2.145 1 98.12 293 ILE A C 1
ATOM 2344 O O . ILE A 1 293 ? 15.203 -29.266 -2.375 1 98.12 293 ILE A O 1
ATOM 2348 N N . LYS A 1 294 ? 13.125 -28.891 -2.938 1 98.44 294 LYS A N 1
ATOM 2349 C CA . LYS A 1 294 ? 13.242 -29.219 -4.355 1 98.44 294 LYS A CA 1
ATOM 2350 C C . LYS A 1 294 ? 12.891 -28 -5.223 1 98.44 294 LYS A C 1
ATOM 2352 O O . LYS A 1 294 ? 11.75 -27.531 -5.203 1 98.44 294 LYS A O 1
ATOM 2357 N N . SER A 1 295 ? 13.828 -27.562 -5.953 1 98.12 295 SER A N 1
ATOM 2358 C CA . SER A 1 295 ? 13.656 -26.406 -6.816 1 98.12 295 SER A CA 1
ATOM 2359 C C . SER A 1 295 ? 13.344 -26.812 -8.25 1 98.12 295 SER A C 1
ATOM 2361 O O . SER A 1 295 ? 14.117 -27.547 -8.875 1 98.12 295 SER A O 1
ATOM 2363 N N . ILE A 1 296 ? 12.305 -26.312 -8.781 1 98.19 296 ILE A N 1
ATOM 2364 C CA . ILE A 1 296 ? 11.938 -26.641 -10.156 1 98.19 296 ILE A CA 1
ATOM 2365 C C . ILE A 1 296 ? 12.977 -26.078 -11.109 1 98.19 296 ILE A C 1
ATOM 2367 O O . ILE A 1 296 ? 13.289 -26.688 -12.133 1 98.19 296 ILE A O 1
ATOM 2371 N N . LYS A 1 297 ? 13.422 -24.891 -10.75 1 97 297 LYS A N 1
ATOM 2372 C CA . LYS A 1 297 ? 14.492 -24.297 -11.555 1 97 297 LYS A CA 1
ATOM 2373 C C . LYS A 1 297 ? 15.68 -25.25 -11.648 1 97 297 LYS A C 1
ATOM 2375 O O . LYS A 1 297 ? 16.297 -25.375 -12.711 1 97 297 LYS A O 1
ATOM 2380 N N . GLU A 1 298 ? 16.047 -25.906 -10.586 1 97 298 GLU A N 1
ATOM 2381 C CA . GLU A 1 298 ? 17.188 -26.812 -10.539 1 97 298 GLU A CA 1
ATOM 2382 C C . GLU A 1 298 ? 16.859 -28.156 -11.172 1 97 298 GLU A C 1
ATOM 2384 O O . GLU A 1 298 ? 17.688 -28.766 -11.836 1 97 298 GLU A O 1
ATOM 2389 N N . LEU A 1 299 ? 15.656 -28.641 -10.953 1 97.19 299 LEU A N 1
ATOM 2390 C CA . LEU A 1 299 ? 15.234 -29.953 -11.461 1 97.19 299 LEU A CA 1
ATOM 2391 C C . LEU A 1 299 ? 15.023 -29.891 -12.969 1 97.19 299 LEU A C 1
ATOM 2393 O O . LEU A 1 299 ? 15.266 -30.875 -13.672 1 97.19 299 LEU A O 1
ATOM 2397 N N . TYR A 1 300 ? 14.555 -28.797 -13.438 1 96.25 300 TYR A N 1
ATOM 2398 C CA . TYR A 1 300 ? 14.32 -28.562 -14.852 1 96.25 300 TYR A CA 1
ATOM 2399 C C . TYR A 1 300 ? 15.164 -27.406 -15.367 1 96.25 300 TYR A C 1
ATOM 2401 O O . TYR A 1 300 ? 16.375 -27.547 -15.531 1 96.25 300 TYR A O 1
ATOM 2409 N N . ASP A 1 301 ? 14.609 -26.188 -15.43 1 95.94 301 ASP A N 1
ATOM 2410 C CA . ASP A 1 301 ? 15.352 -24.969 -15.75 1 95.94 301 ASP A CA 1
ATOM 2411 C C . ASP A 1 301 ? 14.523 -23.719 -15.438 1 95.94 301 ASP A C 1
ATOM 2413 O O . ASP A 1 301 ? 13.375 -23.828 -15.008 1 95.94 301 ASP A O 1
ATOM 2417 N N . GLU A 1 302 ? 15.141 -22.625 -15.586 1 94.81 302 GLU A N 1
ATOM 2418 C CA . GLU A 1 302 ? 14.531 -21.359 -15.219 1 94.81 302 GLU A CA 1
ATOM 2419 C C . GLU A 1 302 ? 13.289 -21.078 -16.062 1 94.81 302 GLU A C 1
ATOM 2421 O O . GLU A 1 302 ? 12.297 -20.547 -15.555 1 94.81 302 GLU A O 1
ATOM 2426 N N . SER A 1 303 ? 13.336 -21.344 -17.312 1 94.75 303 SER A N 1
ATOM 2427 C CA . SER A 1 303 ? 12.203 -21.078 -18.188 1 94.75 303 SER A CA 1
ATOM 2428 C C . SER A 1 303 ? 10.977 -21.875 -17.766 1 94.75 303 SER A C 1
ATOM 2430 O O . SER A 1 303 ? 9.852 -21.375 -17.828 1 94.75 303 SER A O 1
ATOM 2432 N N . VAL A 1 304 ? 11.188 -23.141 -17.344 1 96.56 304 VAL A N 1
ATOM 2433 C CA . VAL A 1 304 ? 10.094 -23.984 -16.859 1 96.56 304 VAL A CA 1
ATOM 2434 C C . VAL A 1 304 ? 9.508 -23.391 -15.586 1 96.56 304 VAL A C 1
ATOM 2436 O O . VAL A 1 304 ? 8.289 -23.266 -15.453 1 96.56 304 VAL A O 1
ATOM 2439 N N . SER A 1 305 ? 10.344 -23.031 -14.695 1 96.75 305 SER A N 1
ATOM 2440 C CA . SER A 1 305 ? 9.898 -22.469 -13.422 1 96.75 305 SER A CA 1
ATOM 2441 C C . SER A 1 305 ? 9.086 -21.188 -13.641 1 96.75 305 SER A C 1
ATOM 2443 O O . SER A 1 305 ? 8.094 -20.969 -12.945 1 96.75 305 SER A O 1
ATOM 2445 N N . LEU A 1 306 ? 9.469 -20.359 -14.625 1 94.12 306 LEU A N 1
ATOM 2446 C CA . LEU A 1 306 ? 8.82 -19.078 -14.891 1 94.12 306 LEU A CA 1
ATOM 2447 C C . LEU A 1 306 ? 7.508 -19.281 -15.648 1 94.12 306 LEU A C 1
ATOM 2449 O O . LEU A 1 306 ? 6.668 -18.375 -15.695 1 94.12 306 LEU A O 1
ATOM 2453 N N . ALA A 1 307 ? 7.344 -20.422 -16.266 1 95.75 307 A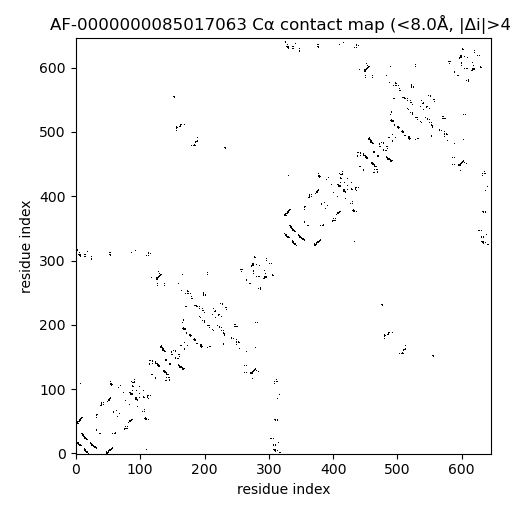LA A N 1
ATOM 2454 C CA . ALA A 1 307 ? 6.152 -20.719 -17.062 1 95.75 307 ALA A CA 1
ATOM 2455 C C . ALA A 1 307 ? 5.512 -22.031 -16.609 1 95.75 307 ALA A C 1
ATOM 2457 O O . ALA A 1 307 ? 5.035 -22.812 -17.438 1 95.75 307 ALA A O 1
ATOM 2458 N N . MET A 1 308 ? 5.516 -22.219 -15.359 1 96.19 308 MET A N 1
ATOM 2459 C CA . MET A 1 308 ? 5.16 -23.516 -14.789 1 96.19 308 MET A CA 1
ATOM 2460 C C . MET A 1 308 ? 3.752 -23.938 -15.203 1 96.19 308 MET A C 1
ATOM 2462 O O . MET A 1 308 ? 3.525 -25.078 -15.594 1 96.19 308 MET A O 1
ATOM 2466 N N . PRO A 1 309 ? 2.789 -23.016 -15.18 1 96.56 309 PRO A N 1
ATOM 2467 C CA . PRO A 1 309 ? 1.436 -23.453 -15.531 1 96.56 309 PRO A CA 1
ATOM 2468 C C . PRO A 1 309 ? 1.342 -23.984 -16.953 1 96.56 309 PRO A C 1
ATOM 2470 O O . PRO A 1 309 ? 0.731 -25.016 -17.203 1 96.56 309 PRO A O 1
ATOM 2473 N N . SER A 1 310 ? 1.938 -23.312 -17.938 1 97.75 310 SER A N 1
ATOM 2474 C CA . SER A 1 310 ? 1.886 -23.766 -19.312 1 97.75 310 SER A CA 1
ATOM 2475 C C . SER A 1 310 ? 2.635 -25.094 -19.484 1 97.75 310 SER A C 1
ATOM 2477 O O . SER A 1 310 ? 2.174 -25.984 -20.203 1 97.75 310 SER A O 1
ATOM 2479 N N . PHE A 1 311 ? 3.77 -25.219 -18.844 1 98 311 PHE A N 1
ATOM 2480 C CA . PHE A 1 311 ? 4.539 -26.453 -18.875 1 98 311 PHE A CA 1
ATOM 2481 C C . PHE A 1 311 ? 3.748 -27.594 -18.25 1 98 311 PHE A C 1
ATOM 2483 O O . PHE A 1 311 ? 3.678 -28.688 -18.812 1 98 311 PHE A O 1
ATOM 2490 N N . SER A 1 312 ? 3.141 -27.281 -17.141 1 98 312 SER A N 1
ATOM 2491 C CA . SER A 1 312 ? 2.393 -28.281 -16.375 1 98 312 SER A CA 1
ATOM 2492 C C . SER A 1 312 ? 1.226 -28.828 -17.188 1 98 312 SER A C 1
ATOM 2494 O O . SER A 1 312 ? 1.055 -30.047 -17.297 1 98 312 SER A O 1
ATOM 2496 N N . VAL A 1 313 ? 0.498 -27.938 -17.766 1 97.69 313 VAL A N 1
ATOM 2497 C CA . VAL A 1 313 ? -0.71 -28.406 -18.438 1 97.69 313 VAL A CA 1
ATOM 2498 C C . VAL A 1 313 ? -0.336 -29.156 -19.703 1 97.69 313 VAL A C 1
ATOM 2500 O O . VAL A 1 313 ? -1.045 -30.078 -20.125 1 97.69 313 VAL A O 1
ATOM 2503 N N . ALA A 1 314 ? 0.738 -28.828 -20.375 1 97.94 314 ALA A N 1
ATOM 2504 C CA . ALA A 1 314 ? 1.219 -29.594 -21.516 1 97.94 314 ALA A CA 1
ATOM 2505 C C . ALA A 1 314 ? 1.59 -31.016 -21.109 1 97.94 314 ALA A C 1
ATOM 2507 O O . ALA A 1 314 ? 1.188 -31.984 -21.766 1 97.94 314 ALA A O 1
ATOM 2508 N N . LYS A 1 315 ? 2.338 -31.125 -20.062 1 97.56 315 LYS A N 1
ATOM 2509 C CA . LYS A 1 315 ? 2.783 -32.438 -19.562 1 97.56 315 LYS A CA 1
ATOM 2510 C C . LYS A 1 315 ? 1.603 -33.281 -19.094 1 97.56 315 LYS A C 1
ATOM 2512 O O . LYS A 1 315 ? 1.574 -34.469 -19.312 1 97.56 315 LYS A O 1
ATOM 2517 N N . LEU A 1 316 ? 0.702 -32.625 -18.406 1 97.38 316 LEU A N 1
ATOM 2518 C CA . LEU A 1 316 ? -0.472 -33.344 -17.891 1 97.38 316 LEU A CA 1
ATOM 2519 C C . LEU A 1 316 ? -1.339 -33.844 -19.047 1 97.38 316 LEU A C 1
ATOM 2521 O O . LEU A 1 316 ? -1.884 -34.938 -18.969 1 97.38 316 LEU A O 1
ATOM 2525 N N . LEU A 1 317 ? -1.521 -33 -20.078 1 97.44 317 LEU A N 1
ATOM 2526 C CA . LEU A 1 317 ? -2.295 -33.469 -21.234 1 97.44 317 LEU A CA 1
ATOM 2527 C C . LEU A 1 317 ? -1.623 -34.656 -21.906 1 97.44 317 LEU A C 1
ATOM 2529 O O . LEU A 1 317 ? -2.295 -35.594 -22.312 1 97.44 317 LEU A O 1
ATOM 2533 N N . LYS A 1 318 ? -0.338 -34.562 -22.047 1 96.94 318 LYS A N 1
ATOM 2534 C CA . LYS A 1 318 ? 0.409 -35.688 -22.609 1 96.94 318 LYS A CA 1
ATOM 2535 C C . LYS A 1 318 ? 0.12 -36.969 -21.859 1 96.94 318 LYS A C 1
ATOM 2537 O O . LYS A 1 318 ? -0.133 -38 -22.469 1 96.94 318 LYS A O 1
ATOM 2542 N N . LEU A 1 319 ? 0.182 -36.844 -20.594 1 95.19 319 LEU A N 1
ATOM 2543 C CA . LEU A 1 319 ? -0.09 -38 -19.75 1 95.19 319 LEU A CA 1
ATOM 2544 C C . LEU A 1 319 ? -1.503 -38.531 -19.984 1 95.19 319 LEU A C 1
ATOM 2546 O O . LEU A 1 319 ? -1.72 -39.75 -20.031 1 95.19 319 LEU A O 1
ATOM 2550 N N . THR A 1 320 ? -2.428 -37.656 -20.078 1 93.94 320 THR A N 1
ATOM 2551 C CA . THR A 1 320 ? -3.83 -38 -20.266 1 93.94 320 THR A CA 1
ATOM 2552 C C . THR A 1 320 ? -4.035 -38.688 -21.609 1 93.94 320 THR A C 1
ATOM 2554 O O . THR A 1 320 ? -4.82 -39.625 -21.734 1 93.94 320 THR A O 1
ATOM 2557 N N . LEU A 1 321 ? -3.361 -38.188 -22.656 1 93.06 321 LEU A N 1
ATOM 2558 C CA . LEU A 1 321 ? -3.498 -38.719 -24.016 1 93.06 321 LEU A CA 1
ATOM 2559 C C . LEU A 1 321 ? -2.844 -40.094 -24.125 1 93.06 321 LEU A C 1
ATOM 2561 O O . LEU A 1 321 ? -3.242 -40.906 -24.969 1 93.06 321 LEU A O 1
ATOM 2565 N N . LEU A 1 322 ? -1.828 -40.312 -23.344 1 88.69 322 LEU A N 1
ATOM 2566 C CA . LEU A 1 322 ? -1.101 -41.562 -23.391 1 88.69 322 LE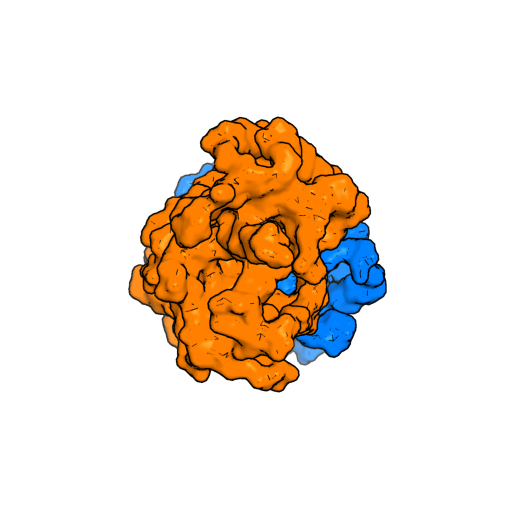U A CA 1
ATOM 2567 C C . LEU A 1 322 ? -1.763 -42.625 -22.484 1 88.69 322 LEU A C 1
ATOM 2569 O O . LEU A 1 322 ? -1.46 -43.812 -22.594 1 88.69 322 LEU A O 1
ATOM 2573 N N . SER A 1 323 ? -2.521 -42.312 -21.562 1 80.44 323 SER A N 1
ATOM 2574 C CA . SER A 1 323 ? -3.23 -43.25 -20.703 1 80.44 323 SER A CA 1
ATOM 2575 C C . SER A 1 323 ? -4.484 -43.781 -21.375 1 80.44 323 SER A C 1
ATOM 2577 O O . SER A 1 323 ? -4.828 -44.969 -21.203 1 80.44 323 SER A O 1
ATOM 2579 N N . MET B 1 1 ? -8.391 46.125 10.562 1 91 1 MET B N 1
ATOM 2580 C CA . MET B 1 1 ? -7.293 45.406 9.93 1 91 1 MET B CA 1
ATOM 2581 C C . MET B 1 1 ? -7.75 44.031 9.445 1 91 1 MET B C 1
ATOM 2583 O O . MET B 1 1 ? -8.391 43.281 10.195 1 91 1 MET B O 1
ATOM 2587 N N . LYS B 1 2 ? -7.668 43.875 8.18 1 96.62 2 LYS B N 1
ATOM 2588 C CA . LYS B 1 2 ? -8.039 42.594 7.566 1 96.62 2 LYS B CA 1
ATOM 2589 C C . LYS B 1 2 ? -6.809 41.75 7.219 1 96.62 2 LYS B C 1
ATOM 2591 O O . LYS B 1 2 ? -5.941 42.219 6.469 1 96.62 2 LYS B O 1
ATOM 2596 N N . ILE B 1 3 ? -6.738 40.531 7.828 1 98 3 ILE B N 1
ATOM 2597 C CA . ILE B 1 3 ? -5.602 39.656 7.613 1 98 3 ILE B CA 1
ATOM 2598 C C . ILE B 1 3 ? -6.07 38.375 6.934 1 98 3 ILE B C 1
ATOM 2600 O O . ILE B 1 3 ? -7.113 37.812 7.285 1 98 3 ILE B O 1
ATOM 2604 N N . ILE B 1 4 ? -5.355 37.875 5.953 1 98.25 4 ILE B N 1
ATOM 2605 C CA . ILE B 1 4 ? -5.641 36.625 5.293 1 98.25 4 ILE B CA 1
ATOM 2606 C C . ILE B 1 4 ? -4.52 35.625 5.586 1 98.25 4 ILE B C 1
ATOM 2608 O O . ILE B 1 4 ? -3.34 35.969 5.477 1 98.25 4 ILE B O 1
ATOM 2612 N N . GLY B 1 5 ? -4.887 34.5 6.129 1 98.38 5 GLY B N 1
ATOM 2613 C CA . GLY B 1 5 ? -3.99 33.344 6.176 1 98.38 5 GLY B CA 1
ATOM 2614 C C . GLY B 1 5 ? -4.18 32.406 5.016 1 98.38 5 GLY B C 1
ATOM 2615 O O . GLY B 1 5 ? -5.293 31.938 4.758 1 98.38 5 GLY B O 1
ATOM 2616 N N . LEU B 1 6 ? -3.078 32.125 4.312 1 97.81 6 LEU B N 1
ATOM 2617 C CA . LEU B 1 6 ? -3.117 31.234 3.154 1 97.81 6 LEU B CA 1
ATOM 2618 C C . LEU B 1 6 ? -2.34 29.938 3.422 1 97.81 6 LEU B C 1
ATOM 2620 O O . LEU B 1 6 ? -1.202 29.984 3.895 1 97.81 6 LEU B O 1
ATOM 2624 N N . ASP B 1 7 ? -2.943 28.828 3.203 1 96.69 7 ASP B N 1
ATOM 2625 C CA . ASP B 1 7 ? -2.287 27.531 3.113 1 96.69 7 ASP B CA 1
ATOM 2626 C C . ASP B 1 7 ? -2.422 26.938 1.71 1 96.69 7 ASP B C 1
ATOM 2628 O O . ASP B 1 7 ? -3.453 26.359 1.372 1 96.69 7 ASP B O 1
ATOM 2632 N N . ILE B 1 8 ? -1.409 27.078 0.936 1 94.19 8 ILE B N 1
ATOM 2633 C CA . ILE B 1 8 ? -1.429 26.625 -0.449 1 94.19 8 ILE B CA 1
ATOM 2634 C C . ILE B 1 8 ? -0.87 25.203 -0.534 1 94.19 8 ILE B C 1
ATOM 2636 O O . ILE B 1 8 ? 0.348 25.016 -0.539 1 94.19 8 ILE B O 1
ATOM 2640 N N . GLY B 1 9 ? -1.816 24.297 -0.634 1 88.56 9 GLY B N 1
ATOM 2641 C CA . GLY B 1 9 ? -1.443 22.891 -0.745 1 88.56 9 GLY B CA 1
ATOM 2642 C C . GLY B 1 9 ? -1.422 22.391 -2.176 1 88.56 9 GLY B C 1
ATOM 2643 O O . GLY B 1 9 ? -1.682 23.156 -3.109 1 88.56 9 GLY B O 1
ATOM 2644 N N . GLY B 1 10 ? -1.01 21.156 -2.318 1 81.25 10 GLY B N 1
ATOM 2645 C CA . GLY B 1 10 ? -0.968 20.578 -3.65 1 81.25 10 GLY B CA 1
ATOM 2646 C C . GLY B 1 10 ? -2.328 20.516 -4.32 1 81.25 10 GLY B C 1
ATOM 2647 O O . GLY B 1 10 ? -2.465 20.859 -5.492 1 81.25 10 GLY B O 1
ATOM 2648 N N . ALA B 1 11 ? -3.285 20.109 -3.57 1 76.62 11 ALA B N 1
ATOM 2649 C CA . ALA B 1 11 ? -4.613 19.922 -4.145 1 76.62 11 ALA B CA 1
ATOM 2650 C C . ALA B 1 11 ? -5.57 21.016 -3.682 1 76.62 11 ALA B C 1
ATOM 2652 O O . ALA B 1 11 ? -6.539 21.344 -4.375 1 76.62 11 ALA B O 1
ATOM 2653 N N . ASN B 1 12 ? -5.359 21.469 -2.467 1 84.44 12 ASN B N 1
ATOM 2654 C CA . ASN B 1 12 ? -6.309 22.406 -1.88 1 84.44 12 ASN B CA 1
ATOM 2655 C C . ASN B 1 12 ? -5.617 23.688 -1.406 1 84.44 12 ASN B C 1
ATOM 2657 O O . ASN B 1 12 ? -4.492 23.641 -0.903 1 84.44 12 ASN B O 1
ATOM 2661 N N . THR B 1 13 ? -6.285 24.719 -1.613 1 92.81 13 THR B N 1
ATOM 2662 C CA . THR B 1 13 ? -5.91 26 -1.036 1 92.81 13 THR B CA 1
ATOM 2663 C C . THR B 1 13 ? -6.93 26.438 0.012 1 92.81 13 THR B C 1
ATOM 2665 O O . THR B 1 13 ? -8.125 26.516 -0.275 1 92.81 13 THR B O 1
ATOM 2668 N N . LYS B 1 14 ? -6.441 26.625 1.229 1 95.81 14 LYS B N 1
ATOM 2669 C CA . LYS B 1 14 ? -7.281 27.094 2.324 1 95.81 14 LYS B CA 1
ATOM 2670 C C . LYS B 1 14 ? -7.004 28.562 2.633 1 95.81 14 LYS B C 1
ATOM 2672 O O . LYS B 1 14 ? -5.848 28.969 2.758 1 95.81 14 LYS B O 1
ATOM 2677 N N . ILE B 1 15 ? -8.094 29.344 2.699 1 97.56 15 ILE B N 1
ATOM 2678 C CA . ILE B 1 15 ? -8.008 30.781 2.902 1 97.56 15 ILE B CA 1
ATOM 2679 C C . ILE B 1 15 ? -8.789 31.172 4.152 1 97.56 15 ILE B C 1
ATOM 2681 O O . ILE B 1 15 ? -10.008 31 4.207 1 97.56 15 ILE B O 1
ATOM 2685 N N . THR B 1 16 ? -8.086 31.672 5.141 1 98.19 16 THR B N 1
ATOM 2686 C CA . THR B 1 16 ? -8.727 32.219 6.328 1 98.19 16 THR B CA 1
ATOM 2687 C C . THR B 1 16 ? -8.734 33.75 6.277 1 98.19 16 THR B C 1
ATOM 2689 O O . THR B 1 16 ? -7.68 34.375 6.137 1 98.19 16 THR B O 1
ATOM 2692 N N . ILE B 1 17 ? -9.906 34.344 6.344 1 98.31 17 ILE B N 1
ATOM 2693 C CA . ILE B 1 17 ? -10.07 35.781 6.434 1 98.31 17 ILE B CA 1
ATOM 2694 C C . ILE B 1 17 ? -10.328 36.188 7.883 1 98.31 17 ILE B C 1
ATOM 2696 O O . ILE B 1 17 ? -11.297 35.75 8.5 1 98.31 17 ILE B O 1
ATOM 2700 N N . LEU B 1 18 ? -9.398 36.969 8.406 1 97.56 18 LEU B N 1
ATOM 2701 C CA . LEU B 1 18 ? -9.484 37.406 9.797 1 97.56 18 LEU B CA 1
ATOM 2702 C C . LEU B 1 18 ? -9.742 38.906 9.883 1 97.56 18 LEU B C 1
ATOM 2704 O O . LEU B 1 18 ? -8.977 39.688 9.352 1 97.56 18 LEU B O 1
ATOM 2708 N N . GLU B 1 19 ? -10.805 39.281 10.484 1 95.94 19 GLU B N 1
ATOM 2709 C CA . GLU B 1 19 ? -11.164 40.688 10.789 1 95.94 19 GLU B CA 1
ATOM 2710 C C . GLU B 1 19 ? -11.477 40.844 12.273 1 95.94 19 GLU B C 1
ATOM 2712 O O . GLU B 1 19 ? -12.602 40.562 12.711 1 95.94 19 GLU B O 1
ATOM 2717 N N . GLY B 1 20 ? -10.625 41.469 13.008 1 90.62 20 GLY B N 1
ATOM 2718 C CA . GLY B 1 20 ? -10.789 41.438 14.453 1 90.62 20 GLY B CA 1
ATOM 2719 C C . GLY B 1 20 ? -10.812 40.062 15.039 1 90.62 20 GLY B C 1
ATOM 2720 O O . GLY B 1 20 ? -9.852 39.281 14.875 1 90.62 20 GLY B O 1
ATOM 2721 N N . GLU B 1 21 ? -11.836 39.719 15.648 1 89.69 21 GLU B N 1
ATOM 2722 C CA . GLU B 1 21 ? -11.961 38.406 16.219 1 89.69 21 GLU B CA 1
ATOM 2723 C C . GLU B 1 21 ? -12.805 37.469 15.344 1 89.69 21 GLU B C 1
ATOM 2725 O O . GLU B 1 21 ? -12.875 36.281 15.578 1 89.69 21 GLU B O 1
ATOM 2730 N N . LYS B 1 22 ? -13.352 38.031 14.297 1 95.69 22 LYS B N 1
ATOM 2731 C CA . LYS B 1 22 ? -14.18 37.281 13.367 1 95.69 22 LYS B CA 1
ATOM 2732 C C . LYS B 1 22 ? -13.328 36.656 12.273 1 95.69 22 LYS B C 1
ATOM 2734 O O . LYS B 1 22 ? -12.352 37.25 11.812 1 95.69 22 LYS B O 1
ATOM 2739 N N . TYR B 1 23 ? -13.664 35.438 11.969 1 96.94 23 TYR B N 1
ATOM 2740 C CA . TYR B 1 23 ? -12.945 34.75 10.891 1 96.94 23 TYR B CA 1
ATOM 2741 C C . TYR B 1 23 ? -13.914 34.031 9.953 1 96.94 23 TYR B C 1
ATOM 2743 O O . TYR B 1 23 ? -15.016 33.656 10.359 1 96.94 23 TYR B O 1
ATOM 2751 N N . LYS B 1 24 ? -13.562 33.938 8.742 1 97.5 24 LYS B N 1
ATOM 2752 C CA . LYS B 1 24 ? -14.188 33.156 7.688 1 97.5 24 LYS B CA 1
ATOM 2753 C C . LYS B 1 24 ? -13.148 32.281 6.961 1 97.5 24 LYS B C 1
ATOM 2755 O O . LYS B 1 24 ? -12.031 32.75 6.707 1 97.5 24 LYS B O 1
ATOM 2760 N N . ILE B 1 25 ? -13.523 31.062 6.715 1 97.56 25 ILE B N 1
ATOM 2761 C CA . ILE B 1 25 ? -12.586 30.141 6.082 1 97.56 25 ILE B CA 1
ATOM 2762 C C . ILE B 1 25 ? -13.18 29.609 4.781 1 97.56 25 ILE B C 1
ATOM 2764 O O . ILE B 1 25 ? -14.305 29.094 4.766 1 97.56 25 ILE B O 1
ATOM 2768 N N . ASP B 1 26 ? -12.422 29.781 3.715 1 96.5 26 ASP B N 1
ATOM 2769 C CA . ASP B 1 26 ? -12.766 29.234 2.404 1 96.5 26 ASP B CA 1
ATOM 2770 C C . ASP B 1 26 ? -11.766 28.172 1.976 1 96.5 26 ASP B C 1
ATOM 2772 O O . ASP B 1 26 ? -10.57 28.281 2.252 1 96.5 26 ASP B O 1
ATOM 2776 N N . THR B 1 27 ? -12.273 27.125 1.438 1 93.19 27 THR B N 1
ATOM 2777 C CA . THR B 1 27 ? -11.43 26.094 0.862 1 93.19 27 THR B CA 1
ATOM 2778 C C . THR B 1 27 ? -11.68 25.953 -0.638 1 93.19 27 THR B C 1
ATOM 2780 O O . THR B 1 27 ? -12.828 25.844 -1.074 1 93.19 27 THR B O 1
ATOM 2783 N N . HIS B 1 28 ? -10.594 26.016 -1.429 1 91.25 28 HIS B N 1
ATOM 2784 C CA . HIS B 1 28 ? -10.68 25.891 -2.879 1 91.25 28 HIS B CA 1
ATOM 2785 C C . HIS B 1 28 ? -9.93 24.672 -3.375 1 91.25 28 HIS B C 1
ATOM 2787 O O . HIS B 1 28 ? -8.742 24.5 -3.08 1 91.25 28 HIS B O 1
ATOM 2793 N N . TYR B 1 29 ? -10.68 23.828 -4.059 1 86.06 29 TYR B N 1
ATOM 2794 C CA . TYR B 1 29 ? -9.984 22.75 -4.758 1 86.06 29 TYR B CA 1
ATOM 2795 C C . TYR B 1 29 ? -9.195 23.297 -5.941 1 86.06 29 TYR B C 1
ATOM 2797 O O . TYR B 1 29 ? -9.773 23.688 -6.957 1 86.06 29 TYR B O 1
ATOM 2805 N N . LEU B 1 30 ? -7.938 23.297 -5.832 1 87.19 30 LEU B N 1
ATOM 2806 C CA . LEU B 1 30 ? -7.02 23.844 -6.82 1 87.19 30 LEU B CA 1
ATOM 2807 C C . LEU B 1 30 ? -5.758 23 -6.934 1 87.19 30 LEU B C 1
ATOM 2809 O O . LEU B 1 30 ? -4.715 23.359 -6.387 1 87.19 30 LEU B O 1
ATOM 2813 N N . PRO B 1 31 ? -5.879 21.875 -7.691 1 81.81 31 PRO B N 1
ATOM 2814 C CA . PRO B 1 31 ? -4.68 21.047 -7.883 1 81.81 31 PRO B CA 1
ATOM 2815 C C . PRO B 1 31 ? -3.545 21.797 -8.562 1 81.81 31 PRO B C 1
ATOM 2817 O O . PRO B 1 31 ? -3.592 22.031 -9.781 1 81.81 31 PRO B O 1
ATOM 2820 N N . MET B 1 32 ? -2.508 22.047 -7.871 1 83.56 32 MET B N 1
ATOM 2821 C CA . MET B 1 32 ? -1.428 22.906 -8.328 1 83.56 32 MET B CA 1
ATOM 2822 C C . MET B 1 32 ? -0.633 22.25 -9.453 1 83.56 32 MET B C 1
ATOM 2824 O O . MET B 1 32 ? -0.035 22.922 -10.281 1 83.56 32 MET B O 1
ATOM 2828 N N . TRP B 1 33 ? -0.642 20.844 -9.484 1 76.5 33 TRP B N 1
ATOM 2829 C CA . TRP B 1 33 ? 0.102 20.141 -10.516 1 76.5 33 TRP B CA 1
ATOM 2830 C C . TRP B 1 33 ? -0.54 20.328 -11.891 1 76.5 33 TRP B C 1
ATOM 2832 O O . TRP B 1 33 ? 0.092 20.094 -12.914 1 76.5 33 TRP B O 1
ATOM 2842 N N . LYS B 1 34 ? -1.729 20.734 -11.953 1 76.69 34 LYS B N 1
ATOM 2843 C CA . LYS B 1 34 ? -2.434 20.891 -13.219 1 76.69 34 LYS B CA 1
ATOM 2844 C C . LYS B 1 34 ? -2.971 22.312 -13.375 1 76.69 34 LYS B C 1
ATOM 2846 O O . LYS B 1 34 ? -3.184 22.781 -14.5 1 76.69 34 LYS B O 1
ATOM 2851 N N . MET B 1 35 ? -3.193 23.062 -12.273 1 81.25 35 MET B N 1
ATOM 2852 C CA . MET B 1 35 ? -3.938 24.328 -12.344 1 81.25 35 MET B CA 1
ATOM 2853 C C . MET B 1 35 ? -3.197 25.438 -11.602 1 81.25 35 MET B C 1
ATOM 2855 O O . MET B 1 35 ? -3.822 26.297 -10.984 1 81.25 35 MET B O 1
ATOM 2859 N N . LYS B 1 36 ? -1.963 25.406 -11.617 1 83.5 36 LYS B N 1
ATOM 2860 C CA . LYS B 1 36 ? -1.219 26.375 -10.82 1 83.5 36 LYS B CA 1
ATOM 2861 C C . LYS B 1 36 ? -1.514 27.797 -11.273 1 83.5 36 LYS B C 1
ATOM 2863 O O . LYS B 1 36 ? -1.487 28.734 -10.469 1 83.5 36 LYS B O 1
ATOM 2868 N N . ASP B 1 37 ? -1.813 28.016 -12.461 1 87.19 37 ASP B N 1
ATOM 2869 C CA . ASP B 1 37 ? -2.027 29.344 -13.008 1 87.19 37 ASP B CA 1
ATOM 2870 C C . ASP B 1 37 ? -3.367 29.922 -12.562 1 87.19 37 ASP B C 1
ATOM 2872 O O . ASP B 1 37 ? -3.596 31.125 -12.648 1 87.19 37 ASP B O 1
ATOM 2876 N N . LYS B 1 38 ? -4.207 29.109 -12.062 1 92.94 38 LYS B N 1
ATOM 2877 C CA . LYS B 1 38 ? -5.508 29.562 -11.578 1 92.94 38 LYS B CA 1
ATOM 2878 C C . LYS B 1 38 ? -5.41 30.125 -10.172 1 92.94 38 LYS B C 1
ATOM 2880 O O . LYS B 1 38 ? -6.355 30.75 -9.672 1 92.94 38 LYS B O 1
ATOM 2885 N N . LEU B 1 39 ? -4.328 29.938 -9.547 1 94.19 39 LEU B N 1
ATOM 2886 C CA . LEU B 1 39 ? -4.148 30.422 -8.18 1 94.19 39 LEU B CA 1
ATOM 2887 C C . LEU B 1 39 ? -4.367 31.922 -8.094 1 94.19 39 LEU B C 1
ATOM 2889 O O . LEU B 1 39 ? -5.082 32.406 -7.211 1 94.19 39 LEU B O 1
ATOM 2893 N N . VAL B 1 40 ? -3.82 32.625 -9 1 95.88 40 VAL B N 1
ATOM 2894 C CA . VAL B 1 40 ? -3.928 34.094 -9.016 1 95.88 40 VAL B CA 1
ATOM 2895 C C . VAL B 1 40 ? -5.391 34.5 -9.18 1 95.88 40 VAL B C 1
ATOM 2897 O O . VAL B 1 40 ? -5.863 35.406 -8.492 1 95.88 40 VAL B O 1
ATOM 2900 N N . GLU B 1 41 ? -6.023 33.781 -10.047 1 96.19 41 GLU B N 1
ATOM 2901 C CA . GLU B 1 41 ? -7.434 34.094 -10.281 1 96.19 41 GLU B CA 1
ATOM 2902 C C . GLU B 1 41 ? -8.258 33.906 -9.008 1 96.19 41 GLU B C 1
ATOM 2904 O O . GLU B 1 41 ? -9.117 34.75 -8.703 1 96.19 41 GLU B O 1
ATOM 2909 N N . VAL B 1 42 ? -8.008 32.938 -8.297 1 96.12 42 VAL B N 1
ATOM 2910 C CA . VAL B 1 42 ? -8.719 32.656 -7.059 1 96.12 42 VAL B CA 1
ATOM 2911 C C . VAL B 1 42 ? -8.406 33.719 -6.02 1 96.12 42 VAL B C 1
ATOM 2913 O O . VAL B 1 42 ? -9.305 34.219 -5.355 1 96.12 42 VAL B O 1
ATOM 2916 N N . LEU B 1 43 ? -7.18 34.094 -5.922 1 97.25 43 LEU B N 1
ATOM 2917 C CA . LEU B 1 43 ? -6.727 35.031 -4.879 1 97.25 43 LEU B CA 1
ATOM 2918 C C . LEU B 1 43 ? -7.258 36.438 -5.129 1 97.25 43 LEU B C 1
ATOM 2920 O O . LEU B 1 43 ? -7.469 37.188 -4.184 1 97.25 43 LEU B O 1
ATOM 2924 N N . LYS B 1 44 ? -7.523 36.719 -6.352 1 96.94 44 LYS B N 1
ATOM 2925 C CA . LYS B 1 44 ? -8 38.031 -6.727 1 96.94 44 LYS B CA 1
ATOM 2926 C C . LYS B 1 44 ? -9.391 38.312 -6.148 1 96.94 44 LYS B C 1
ATOM 2928 O O . LYS B 1 44 ? -9.812 39.469 -6.055 1 96.94 44 LYS B O 1
ATOM 2933 N N . ASN B 1 45 ? -10.016 37.281 -5.793 1 97 45 ASN B N 1
ATOM 2934 C CA . ASN B 1 45 ? -11.344 37.438 -5.223 1 97 45 ASN B CA 1
ATOM 2935 C C . ASN B 1 45 ? -11.289 37.906 -3.768 1 97 45 ASN B C 1
ATOM 2937 O O . ASN B 1 45 ? -12.32 38.156 -3.15 1 97 45 ASN B O 1
ATOM 2941 N N . TYR B 1 46 ? -10.156 38.031 -3.266 1 97.38 46 TYR B N 1
ATOM 2942 C CA . TYR B 1 46 ? -9.992 38.406 -1.862 1 97.38 46 TYR B CA 1
ATOM 2943 C C . TYR B 1 46 ? -9.234 39.719 -1.721 1 97.38 46 TYR B C 1
ATOM 2945 O O . TYR B 1 46 ? -8.453 40.094 -2.602 1 97.38 46 TYR B O 1
ATOM 2953 N N . ASP B 1 47 ? -9.508 40.469 -0.655 1 95.19 47 ASP B N 1
ATOM 2954 C CA . ASP B 1 47 ? -8.797 41.656 -0.274 1 95.19 47 ASP B CA 1
ATOM 2955 C C . ASP B 1 47 ? -8.312 41.594 1.173 1 95.19 47 ASP B C 1
ATOM 2957 O O . ASP B 1 47 ? -9 41.031 2.031 1 95.19 47 ASP B O 1
ATOM 2961 N N . ALA B 1 48 ? -7.133 42.094 1.4 1 96.12 48 ALA B N 1
ATOM 2962 C CA . ALA B 1 48 ? -6.574 42.062 2.752 1 96.12 48 ALA B CA 1
ATOM 2963 C C . ALA B 1 48 ? -5.504 43.125 2.932 1 96.12 48 ALA B C 1
ATOM 2965 O O . ALA B 1 48 ? -4.84 43.5 1.969 1 96.12 48 ALA B O 1
ATOM 2966 N N . ASP B 1 49 ? -5.359 43.562 4.164 1 97.5 49 ASP B N 1
ATOM 2967 C CA . ASP B 1 49 ? -4.277 44.5 4.52 1 97.5 49 ASP B CA 1
ATOM 2968 C C . ASP B 1 49 ? -2.945 43.75 4.617 1 97.5 49 ASP B C 1
ATOM 2970 O O . ASP B 1 49 ? -1.9 44.281 4.246 1 97.5 49 ASP B O 1
ATOM 2974 N N . TYR B 1 50 ? -3 42.625 5.195 1 98.06 50 TYR B N 1
ATOM 2975 C CA . TYR B 1 50 ? -1.828 41.781 5.391 1 98.06 50 TYR B CA 1
ATOM 2976 C C . TYR B 1 50 ? -2.141 40.312 5.055 1 98.06 50 TYR B C 1
ATOM 2978 O O . TYR B 1 50 ? -3.27 39.844 5.246 1 98.06 50 TYR B O 1
ATOM 2986 N N . VAL B 1 51 ? -1.136 39.594 4.508 1 98.44 51 VAL B N 1
ATOM 2987 C CA . VAL B 1 51 ? -1.314 38.188 4.133 1 98.44 51 VAL B CA 1
ATOM 2988 C C . VAL B 1 51 ? -0.201 37.344 4.746 1 98.44 51 VAL B C 1
ATOM 2990 O O . VAL B 1 51 ? 0.976 37.688 4.664 1 98.44 51 VAL B O 1
ATOM 2993 N N . ALA B 1 52 ? -0.556 36.344 5.445 1 98.38 52 ALA B N 1
ATOM 2994 C CA . ALA B 1 52 ? 0.365 35.312 5.926 1 98.38 52 ALA B CA 1
ATOM 2995 C C . ALA B 1 52 ? 0.249 34.031 5.09 1 98.38 52 ALA B C 1
ATOM 2997 O O . ALA B 1 52 ? -0.857 33.594 4.781 1 98.38 52 ALA B O 1
ATOM 2998 N N . LEU B 1 53 ? 1.414 33.5 4.738 1 97.94 53 LEU B N 1
ATOM 2999 C CA . LEU B 1 53 ? 1.427 32.406 3.766 1 97.94 53 LEU B CA 1
ATOM 3000 C C . LEU B 1 53 ? 2.225 31.219 4.293 1 97.94 53 LEU B C 1
ATOM 3002 O O . LEU B 1 53 ? 3.324 31.391 4.824 1 97.94 53 LEU B O 1
ATOM 3006 N N . VAL B 1 54 ? 1.626 29.984 4.266 1 95.62 54 VAL B N 1
ATOM 3007 C CA . VAL B 1 54 ? 2.34 28.719 4.328 1 95.62 54 VAL B CA 1
ATOM 3008 C C . VAL B 1 54 ? 2.027 27.891 3.082 1 95.62 54 VAL B C 1
ATOM 3010 O O . VAL B 1 54 ? 1.032 28.141 2.398 1 95.62 54 VAL B O 1
ATOM 3013 N N . MET B 1 55 ? 2.973 26.969 2.797 1 91.06 55 MET B N 1
ATOM 3014 C CA . MET B 1 55 ? 2.75 26.219 1.563 1 91.06 55 MET B CA 1
ATOM 3015 C C . MET B 1 55 ? 3.275 24.781 1.69 1 91.06 55 MET B C 1
ATOM 3017 O O . MET B 1 55 ? 4.211 24.531 2.451 1 91.06 55 MET B O 1
ATOM 3021 N N . THR B 1 56 ? 2.617 23.766 1.007 1 82.06 56 THR B N 1
ATOM 3022 C CA . THR B 1 56 ? 3.08 22.406 0.836 1 82.06 56 THR B CA 1
ATOM 3023 C C . THR B 1 56 ? 3.051 22 -0.635 1 82.06 56 THR B C 1
ATOM 3025 O O . THR B 1 56 ? 3.418 20.875 -0.984 1 82.06 56 THR B O 1
ATOM 3028 N N . ALA B 1 57 ? 2.689 22.844 -1.483 1 75.31 57 ALA B N 1
ATOM 3029 C CA . ALA B 1 57 ? 2.5 22.547 -2.902 1 75.31 57 ALA B CA 1
ATOM 3030 C C . ALA B 1 57 ? 3.816 22.672 -3.666 1 75.31 57 ALA B C 1
ATOM 3032 O O . ALA B 1 57 ? 3.885 22.344 -4.852 1 75.31 57 ALA B O 1
ATOM 3033 N N . GLU B 1 58 ? 4.895 23.016 -3.016 1 74.44 58 GLU B N 1
ATOM 3034 C CA . GLU B 1 58 ? 6.133 23.344 -3.713 1 74.44 58 GLU B CA 1
ATOM 3035 C C . GLU B 1 58 ? 6.758 22.094 -4.34 1 74.44 58 GLU B C 1
ATOM 3037 O O . GLU B 1 58 ? 7.625 22.203 -5.211 1 74.44 58 GLU B O 1
ATOM 3042 N N . LEU B 1 59 ? 6.289 20.938 -3.887 1 62.91 59 LEU B N 1
ATOM 3043 C CA . LEU B 1 59 ? 6.82 19.703 -4.469 1 62.91 59 LEU B CA 1
ATOM 3044 C C . LEU B 1 59 ? 5.824 19.094 -5.445 1 62.91 59 LEU B C 1
ATOM 3046 O O . LEU B 1 59 ? 5.996 17.953 -5.883 1 62.91 59 LEU B O 1
ATOM 3050 N N . SER B 1 60 ? 4.902 19.828 -5.859 1 61.97 60 SER B N 1
ATOM 3051 C CA . SER B 1 60 ? 3.936 19.297 -6.82 1 61.97 60 SER B CA 1
ATOM 3052 C C . SER B 1 60 ? 4.594 19.016 -8.164 1 61.97 60 SER B C 1
ATOM 3054 O O . SER B 1 60 ? 5.605 19.641 -8.508 1 61.97 60 SER B O 1
ATOM 3056 N N . ASP B 1 61 ? 4.094 18.109 -8.922 1 59.22 61 ASP B N 1
ATOM 3057 C CA . ASP B 1 61 ? 4.66 17.562 -10.148 1 59.22 61 ASP B CA 1
ATOM 3058 C C . ASP B 1 61 ? 4.891 18.672 -11.18 1 59.22 61 ASP B C 1
ATOM 3060 O O . ASP B 1 61 ? 5.637 18.484 -12.148 1 59.22 61 ASP B O 1
ATOM 3064 N N . CYS B 1 62 ? 4.422 19.719 -10.914 1 65.12 62 CYS B N 1
ATOM 3065 C CA . CYS B 1 62 ? 4.52 20.797 -11.906 1 65.12 62 CYS B CA 1
ATOM 3066 C C . CYS B 1 62 ? 5.812 21.578 -11.734 1 65.12 62 CYS B C 1
ATOM 3068 O O . CYS B 1 62 ? 6.156 22.406 -12.57 1 65.12 62 CYS B O 1
ATOM 3070 N N . TYR B 1 63 ? 6.504 21.375 -10.75 1 73.81 63 TYR B N 1
ATOM 3071 C CA . TYR B 1 63 ? 7.766 22.078 -10.539 1 73.81 63 TYR B CA 1
ATOM 3072 C C . TYR B 1 63 ? 8.945 21.125 -10.648 1 73.81 63 TYR B C 1
ATOM 3074 O O . TYR B 1 63 ? 8.859 19.969 -10.227 1 73.81 63 TYR B O 1
ATOM 3082 N N . LYS B 1 64 ? 9.969 21.531 -11.18 1 68.75 64 LYS B N 1
ATOM 3083 C CA . LYS B 1 64 ? 11.172 20.719 -11.328 1 68.75 64 LYS B CA 1
ATOM 3084 C C . LYS B 1 64 ? 11.93 20.609 -10.008 1 68.75 64 LYS B C 1
ATOM 3086 O O . LYS B 1 64 ? 12.57 19.594 -9.742 1 68.75 64 LYS B O 1
ATOM 3091 N N . THR B 1 65 ? 11.883 21.781 -9.289 1 76.56 65 THR B N 1
ATOM 3092 C CA . THR B 1 65 ? 12.578 21.828 -8.008 1 76.56 65 THR B CA 1
ATOM 3093 C C . THR B 1 65 ? 11.703 22.484 -6.941 1 76.56 65 THR B C 1
ATOM 3095 O O . THR B 1 65 ? 10.766 23.219 -7.266 1 76.56 65 THR B O 1
ATOM 3098 N N . LYS B 1 66 ? 12.062 22.219 -5.754 1 80.06 66 LYS B N 1
ATOM 3099 C CA . LYS B 1 66 ? 11.406 22.875 -4.629 1 80.06 66 LYS B CA 1
ATOM 3100 C C . LYS B 1 66 ? 11.562 24.391 -4.707 1 80.06 66 LYS B C 1
ATOM 3102 O O . LYS B 1 66 ? 10.633 25.125 -4.383 1 80.06 66 LYS B O 1
ATOM 3107 N N . LYS B 1 67 ? 12.742 24.797 -5.086 1 87.38 67 LYS B N 1
ATOM 3108 C CA . LYS B 1 67 ? 13.039 26.219 -5.207 1 87.38 67 LYS B CA 1
ATOM 3109 C C . LYS B 1 67 ? 12.102 26.891 -6.203 1 87.38 67 LYS B C 1
ATOM 3111 O O . LYS B 1 67 ? 11.516 27.938 -5.902 1 87.38 67 LYS B O 1
ATOM 3116 N N . GLU B 1 68 ? 11.953 26.297 -7.34 1 90.06 68 GLU B N 1
ATOM 3117 C CA . GLU B 1 68 ? 11.07 26.844 -8.367 1 90.06 68 GLU B CA 1
ATOM 3118 C C . GLU B 1 68 ? 9.633 26.938 -7.859 1 90.06 68 GLU B C 1
ATOM 3120 O O . GLU B 1 68 ? 8.945 27.938 -8.117 1 90.06 68 GLU B O 1
ATOM 3125 N N . GLY B 1 69 ? 9.188 25.922 -7.148 1 90.88 69 GLY B N 1
ATOM 3126 C CA . GLY B 1 69 ? 7.836 25.906 -6.605 1 90.88 69 GLY B CA 1
ATOM 3127 C C . GLY B 1 69 ? 7.598 27.016 -5.602 1 90.88 69 GLY B C 1
ATOM 3128 O O . GLY B 1 69 ? 6.594 27.734 -5.68 1 90.88 69 GLY B O 1
ATOM 3129 N N . VAL B 1 70 ? 8.539 27.156 -4.711 1 92.62 70 VAL B N 1
ATOM 3130 C CA . VAL B 1 70 ? 8.43 28.188 -3.682 1 92.62 70 VAL B CA 1
ATOM 3131 C C . VAL B 1 70 ? 8.398 29.578 -4.332 1 92.62 70 VAL B C 1
ATOM 3133 O O . VAL B 1 70 ? 7.531 30.391 -4.016 1 92.62 70 VAL B O 1
ATOM 3136 N N . GLU B 1 71 ? 9.281 29.812 -5.195 1 95 71 GLU B N 1
ATOM 3137 C CA . GLU B 1 71 ? 9.367 31.109 -5.867 1 95 71 GLU B CA 1
ATOM 3138 C C . GLU B 1 71 ? 8.094 31.406 -6.648 1 95 71 GLU B C 1
ATOM 3140 O O . GLU B 1 71 ? 7.566 32.531 -6.586 1 95 71 GLU B O 1
ATOM 3145 N N . ASP B 1 72 ? 7.613 30.438 -7.383 1 94.62 72 ASP B N 1
ATOM 3146 C CA . ASP B 1 72 ? 6.418 30.609 -8.195 1 94.62 72 ASP B CA 1
ATOM 3147 C C . ASP B 1 72 ? 5.211 30.953 -7.328 1 94.62 72 ASP B C 1
ATOM 3149 O O . ASP B 1 72 ? 4.438 31.859 -7.66 1 94.62 72 ASP B O 1
ATOM 3153 N N . ILE B 1 73 ? 5.008 30.234 -6.242 1 95.25 73 ILE B N 1
ATOM 3154 C CA . ILE B 1 73 ? 3.875 30.438 -5.352 1 95.25 73 ILE B CA 1
ATOM 3155 C C . ILE B 1 73 ? 3.957 31.828 -4.727 1 95.25 73 ILE B C 1
ATOM 3157 O O . ILE B 1 73 ? 2.965 32.562 -4.684 1 95.25 73 ILE B O 1
ATOM 3161 N N . ILE B 1 74 ? 5.125 32.188 -4.27 1 96.88 74 ILE B N 1
ATOM 3162 C CA . ILE B 1 74 ? 5.324 33.5 -3.652 1 96.88 74 ILE B CA 1
ATOM 3163 C C . ILE B 1 74 ? 5.043 34.594 -4.672 1 96.88 74 ILE B C 1
ATOM 3165 O O . ILE B 1 74 ? 4.375 35.594 -4.355 1 96.88 74 ILE B O 1
ATOM 3169 N N . ASP B 1 75 ? 5.531 34.406 -5.863 1 97.06 75 ASP B N 1
ATOM 3170 C CA . ASP B 1 75 ? 5.316 35.406 -6.918 1 97.06 75 ASP B CA 1
ATOM 3171 C C . ASP B 1 75 ? 3.826 35.562 -7.219 1 97.06 75 ASP B C 1
ATOM 3173 O O . ASP B 1 75 ? 3.346 36.688 -7.41 1 97.06 75 ASP B O 1
ATOM 3177 N N . LYS B 1 76 ? 3.188 34.5 -7.289 1 96.75 76 LYS B N 1
ATOM 3178 C CA . LYS B 1 76 ? 1.756 34.562 -7.57 1 96.75 76 LYS B CA 1
ATOM 3179 C C . LYS B 1 76 ? 0.995 35.25 -6.453 1 96.75 76 LYS B C 1
ATOM 3181 O O . LYS B 1 76 ? 0.117 36.094 -6.719 1 96.75 76 LYS B O 1
ATOM 3186 N N . VAL B 1 77 ? 1.335 34.969 -5.25 1 97.62 77 VAL B N 1
ATOM 3187 C CA . VAL B 1 77 ? 0.652 35.594 -4.113 1 97.62 77 VAL B CA 1
ATOM 3188 C C . VAL B 1 77 ? 0.974 37.062 -4.059 1 97.62 77 VAL B C 1
ATOM 3190 O O . VAL B 1 77 ? 0.083 37.906 -3.852 1 97.62 77 VAL B O 1
ATOM 3193 N N . THR B 1 78 ? 2.227 37.406 -4.305 1 97.88 78 THR B N 1
ATOM 3194 C CA . THR B 1 78 ? 2.666 38.812 -4.207 1 97.88 78 THR B CA 1
ATOM 3195 C C . THR B 1 78 ? 2.16 39.625 -5.398 1 97.88 78 THR B C 1
ATOM 3197 O O . THR B 1 78 ? 2.15 40.844 -5.355 1 97.88 78 THR B O 1
ATOM 3200 N N . SER B 1 79 ? 1.82 38.969 -6.445 1 97.44 79 SER B N 1
ATOM 3201 C CA . SER B 1 79 ? 1.225 39.656 -7.574 1 97.44 79 SER B CA 1
ATOM 3202 C C . SER B 1 79 ? -0.181 40.156 -7.242 1 97.44 79 SER B C 1
ATOM 3204 O O . SER B 1 79 ? -0.702 41.062 -7.898 1 97.44 79 SER B O 1
ATOM 3206 N N . VAL B 1 80 ? -0.785 39.594 -6.27 1 97.56 80 VAL B N 1
ATOM 3207 C CA . VAL B 1 80 ? -2.158 39.938 -5.906 1 97.56 80 VAL B CA 1
ATOM 3208 C C . VAL B 1 80 ? -2.164 40.812 -4.652 1 97.56 80 VAL B C 1
ATOM 3210 O O . VAL B 1 80 ? -2.975 41.719 -4.535 1 97.56 80 VAL B O 1
ATOM 3213 N N . PHE B 1 81 ? -1.264 40.531 -3.75 1 97.81 81 PHE B N 1
ATOM 3214 C CA . PHE B 1 81 ? -1.269 41.188 -2.453 1 97.81 81 PHE B CA 1
ATOM 3215 C C . PHE B 1 81 ? 0.039 41.938 -2.227 1 97.81 81 PHE B C 1
ATOM 3217 O O . PHE B 1 81 ? 1.105 41.469 -2.635 1 97.81 81 PHE B O 1
ATOM 3224 N N . ASP B 1 82 ? -0.017 43.031 -1.435 1 95.19 82 ASP B N 1
ATOM 3225 C CA . ASP B 1 82 ? 1.167 43.844 -1.211 1 95.19 82 ASP B CA 1
ATOM 3226 C C . ASP B 1 82 ? 1.929 43.375 0.03 1 95.19 82 ASP B C 1
ATOM 3228 O O . ASP B 1 82 ? 3.148 43.219 -0.013 1 95.19 82 ASP B O 1
ATOM 3232 N N . ASN B 1 83 ? 1.332 43.25 1.241 1 97.38 83 ASN B N 1
ATOM 3233 C CA . ASN B 1 83 ? 1.946 42.906 2.521 1 97.38 83 ASN B CA 1
ATOM 3234 C C . ASN B 1 83 ? 1.841 41.406 2.824 1 97.38 83 ASN B C 1
ATOM 3236 O O . ASN B 1 83 ? 1.019 41 3.643 1 97.38 83 ASN B O 1
ATOM 3240 N N . VAL B 1 84 ? 2.787 40.719 2.146 1 98.31 84 VAL B N 1
ATOM 3241 C CA . VAL B 1 84 ? 2.775 39.25 2.264 1 98.31 84 VAL B CA 1
ATOM 3242 C C . VAL B 1 84 ? 3.934 38.812 3.15 1 98.31 84 VAL B C 1
ATOM 3244 O O . VAL B 1 84 ? 5.062 39.281 2.994 1 98.31 84 VAL B O 1
ATOM 3247 N N . TYR B 1 85 ? 3.658 37.969 4.086 1 98.25 85 TYR B N 1
ATOM 3248 C CA . TYR B 1 85 ? 4.648 37.375 4.965 1 98.25 85 TYR B CA 1
ATOM 3249 C C . TYR B 1 85 ? 4.594 35.844 4.879 1 98.25 85 TYR B C 1
ATOM 3251 O O . TYR B 1 85 ? 3.51 35.25 4.883 1 98.25 85 TYR B O 1
ATOM 3259 N N . ILE B 1 86 ? 5.719 35.219 4.703 1 98 86 ILE B N 1
ATOM 3260 C CA . ILE B 1 86 ? 5.797 33.75 4.598 1 98 86 ILE B CA 1
ATOM 3261 C C . ILE B 1 86 ? 6.293 33.156 5.918 1 98 86 ILE B C 1
ATOM 3263 O O . ILE B 1 86 ? 7.305 33.625 6.461 1 98 86 ILE B O 1
ATOM 3267 N N . PHE B 1 87 ? 5.559 32.219 6.441 1 96.75 87 PHE B N 1
ATOM 3268 C CA . PHE B 1 87 ? 5.895 31.594 7.711 1 96.75 87 PHE B CA 1
ATOM 3269 C C . PHE B 1 87 ? 6.82 30.406 7.496 1 96.75 87 PHE B C 1
ATOM 3271 O O . PHE B 1 87 ? 6.574 29.562 6.625 1 96.75 87 PHE B O 1
ATOM 3278 N N . ASP B 1 88 ? 7.875 30.297 8.289 1 94 88 ASP B N 1
ATOM 3279 C CA . ASP B 1 88 ? 8.867 29.25 8.023 1 94 88 ASP B CA 1
ATOM 3280 C C . ASP B 1 88 ? 8.836 28.172 9.102 1 94 88 ASP B C 1
ATOM 3282 O O . ASP B 1 88 ? 8.023 28.25 10.031 1 94 88 ASP B O 1
ATOM 3286 N N . VAL B 1 89 ? 9.688 27.125 9.016 1 91.31 89 VAL B N 1
ATOM 3287 C CA . VAL B 1 89 ? 9.703 25.938 9.875 1 91.31 89 VAL B CA 1
ATOM 3288 C C . VAL B 1 89 ? 10.328 26.297 11.227 1 91.31 89 VAL B C 1
ATOM 3290 O O . VAL B 1 89 ? 10.242 25.5 12.172 1 91.31 89 VAL B O 1
ATOM 3293 N N . ASN B 1 90 ? 10.852 27.547 11.352 1 91.38 90 ASN B N 1
ATOM 3294 C CA . ASN B 1 90 ? 11.438 28 12.609 1 91.38 90 ASN B CA 1
ATOM 3295 C C . ASN B 1 90 ? 10.477 28.875 13.398 1 91.38 90 ASN B C 1
ATOM 3297 O O . ASN B 1 90 ? 10.828 29.422 14.453 1 91.38 90 ASN B O 1
ATOM 3301 N N . GLY B 1 91 ? 9.328 29.062 12.867 1 92.44 91 GLY B N 1
ATOM 3302 C CA . GLY B 1 91 ? 8.32 29.828 13.57 1 92.44 91 GLY B CA 1
ATOM 3303 C C . GLY B 1 91 ? 8.461 31.328 13.359 1 92.44 91 GLY B C 1
ATOM 3304 O O . GLY B 1 91 ? 8.102 32.125 14.227 1 92.44 91 GLY B O 1
ATOM 3305 N N . LYS B 1 92 ? 9.023 31.641 12.242 1 94.81 92 LYS B N 1
ATOM 3306 C CA . LYS B 1 92 ? 9.258 33.062 11.961 1 94.81 92 LYS B CA 1
ATOM 3307 C C . LYS B 1 92 ? 8.602 33.469 10.648 1 94.81 92 LYS B C 1
ATOM 3309 O O . LYS B 1 92 ? 8.477 32.656 9.727 1 94.81 92 LYS B O 1
ATOM 3314 N N . PHE B 1 93 ? 8.164 34.719 10.586 1 97.38 93 PHE B N 1
ATOM 3315 C CA . PHE B 1 93 ? 7.668 35.281 9.344 1 97.38 93 PHE B CA 1
ATOM 3316 C C . PHE B 1 93 ? 8.812 35.906 8.539 1 97.38 93 PHE B C 1
ATOM 3318 O O . PHE B 1 93 ? 9.648 36.625 9.078 1 97.38 93 PHE B O 1
ATOM 3325 N N . LEU B 1 94 ? 8.82 35.594 7.316 1 97.81 94 LEU B N 1
ATOM 3326 C CA . LEU B 1 94 ? 9.805 36.094 6.383 1 97.81 94 LEU B CA 1
ATOM 3327 C C . LEU B 1 94 ? 9.141 36.969 5.316 1 97.81 94 LEU B C 1
ATOM 3329 O O . LEU B 1 94 ? 7.961 36.781 5 1 97.81 94 LEU B O 1
ATOM 3333 N N . THR B 1 95 ? 9.961 37.938 4.805 1 97.62 95 THR B N 1
ATOM 3334 C CA . THR B 1 95 ? 9.523 38.656 3.609 1 97.62 95 THR B CA 1
ATOM 3335 C C . THR B 1 95 ? 9.578 37.719 2.387 1 97.62 95 THR B C 1
ATOM 3337 O O . THR B 1 95 ? 10.219 36.688 2.422 1 97.62 95 THR B O 1
ATOM 3340 N N . PRO B 1 96 ? 8.859 38.094 1.335 1 97.88 96 PRO B N 1
ATOM 3341 C CA . PRO B 1 96 ? 8.93 37.312 0.101 1 97.88 96 PRO B CA 1
ATOM 3342 C C . PRO B 1 96 ? 10.359 37.125 -0.387 1 97.88 96 PRO B C 1
ATOM 3344 O O . PRO B 1 96 ? 10.727 36 -0.772 1 97.88 96 PRO B O 1
ATOM 3347 N N . GLU B 1 97 ? 11.18 38.094 -0.273 1 97.31 97 GLU B N 1
ATOM 3348 C CA . GLU B 1 97 ? 12.562 38 -0.737 1 97.31 97 GLU B CA 1
ATOM 3349 C C . GLU B 1 97 ? 13.375 37.031 0.129 1 97.31 97 GLU B C 1
ATOM 3351 O O . GLU B 1 97 ? 14.141 36.219 -0.389 1 97.31 97 GLU B O 1
ATOM 3356 N N . GLU B 1 98 ? 13.195 37.188 1.361 1 97.56 98 GLU B N 1
ATOM 3357 C CA . GLU B 1 98 ? 13.891 36.281 2.277 1 97.56 98 GLU B CA 1
ATOM 3358 C C . GLU B 1 98 ? 13.461 34.844 2.064 1 97.56 98 GLU B C 1
ATOM 3360 O O . GLU B 1 98 ? 14.289 33.938 2.064 1 97.56 98 GLU B O 1
ATOM 3365 N N . ALA B 1 99 ? 12.156 34.656 1.91 1 96.38 99 ALA B N 1
ATOM 3366 C CA . ALA B 1 99 ? 11.594 33.312 1.753 1 96.38 99 ALA B CA 1
ATOM 3367 C C . ALA B 1 99 ? 12.125 32.656 0.49 1 96.38 99 ALA B C 1
ATOM 3369 O O . ALA B 1 99 ? 12.414 31.453 0.491 1 96.38 99 ALA B O 1
ATOM 3370 N N . LYS B 1 100 ? 12.266 33.375 -0.574 1 95.88 100 LYS B N 1
ATOM 3371 C CA . LYS B 1 100 ? 12.789 32.844 -1.821 1 95.88 100 LYS B CA 1
ATOM 3372 C C . LYS B 1 100 ? 14.234 32.375 -1.655 1 95.88 100 LYS B C 1
ATOM 3374 O O . LYS B 1 100 ? 14.641 31.375 -2.232 1 95.88 100 LYS B O 1
ATOM 3379 N N . LYS B 1 101 ? 14.977 33.094 -0.846 1 95.25 101 LYS B N 1
ATOM 3380 C CA . LYS B 1 101 ? 16.359 32.75 -0.574 1 95.25 101 LYS B CA 1
ATOM 3381 C C . LYS B 1 101 ? 16.438 31.516 0.348 1 95.25 101 LYS B C 1
ATOM 3383 O O . LYS B 1 101 ? 17.359 30.703 0.237 1 95.25 101 LYS B O 1
ATOM 3388 N N . ARG B 1 102 ? 15.5 31.5 1.223 1 94.56 102 ARG B N 1
ATOM 3389 C CA . ARG B 1 102 ? 15.445 30.422 2.203 1 94.56 102 ARG B CA 1
ATOM 3390 C C . ARG B 1 102 ? 14.312 29.453 1.887 1 94.56 102 ARG B C 1
ATOM 3392 O O . ARG B 1 102 ? 13.5 29.125 2.756 1 94.56 102 ARG B O 1
ATOM 3399 N N . TYR B 1 103 ? 14.297 29.016 0.66 1 91.19 103 TYR B N 1
ATOM 3400 C CA . TYR B 1 103 ? 13.164 28.266 0.149 1 91.19 103 TYR B CA 1
ATOM 3401 C C . TYR B 1 103 ? 13 26.938 0.896 1 91.19 103 TYR B C 1
ATOM 3403 O O . TYR B 1 103 ? 11.883 26.453 1.077 1 91.19 103 TYR B O 1
ATOM 3411 N N . LEU B 1 104 ? 14 26.359 1.507 1 86.31 104 LEU B N 1
ATOM 3412 C CA . LEU B 1 104 ? 13.93 25.094 2.234 1 86.31 104 LEU B CA 1
ATOM 3413 C C . LEU B 1 104 ? 13.211 25.281 3.566 1 86.31 104 LEU B C 1
ATOM 3415 O O . LEU B 1 104 ? 12.523 24.359 4.035 1 86.31 104 LEU B O 1
ATOM 3419 N N . GLU B 1 105 ? 13.352 26.453 4.098 1 89.81 105 GLU B N 1
ATOM 3420 C CA . GLU B 1 105 ? 12.773 26.719 5.414 1 89.81 105 GLU B CA 1
ATOM 3421 C C . GLU B 1 105 ? 11.289 27.031 5.312 1 89.81 105 GLU B C 1
ATOM 3423 O O . GLU B 1 105 ? 10.57 26.969 6.312 1 89.81 105 GLU B O 1
ATOM 3428 N N . VAL B 1 106 ? 10.867 27.344 4.176 1 91.06 106 VAL B N 1
ATOM 3429 C CA . VAL B 1 106 ? 9.461 27.719 4.047 1 91.06 106 VAL B CA 1
ATOM 3430 C C . VAL B 1 106 ? 8.688 26.594 3.359 1 91.06 106 VAL B C 1
ATOM 3432 O O . VAL B 1 106 ? 7.465 26.656 3.238 1 91.06 106 VAL B O 1
ATOM 3435 N N . SER B 1 107 ? 9.422 25.562 2.967 1 83.31 107 SER B N 1
ATOM 3436 C CA . SER B 1 107 ? 8.781 24.391 2.363 1 83.31 107 SER B CA 1
ATOM 3437 C C . SER B 1 107 ? 8.164 23.484 3.426 1 83.31 107 SER B C 1
ATOM 3439 O O . SER B 1 107 ? 8.836 23.109 4.387 1 83.31 107 SER B O 1
ATOM 3441 N N . ALA B 1 108 ? 6.902 23.125 3.236 1 81.5 108 ALA B N 1
ATOM 3442 C CA . ALA B 1 108 ? 6.168 22.219 4.117 1 81.5 108 ALA B CA 1
ATOM 3443 C C . ALA B 1 108 ? 6.219 22.703 5.566 1 81.5 108 ALA B C 1
ATOM 3445 O O . ALA B 1 108 ? 6.543 21.938 6.473 1 81.5 108 ALA B O 1
ATOM 3446 N N . SER B 1 109 ? 5.973 24.016 5.77 1 85.56 109 SER B N 1
ATOM 3447 C CA . SER B 1 109 ? 6.074 24.609 7.098 1 85.56 109 SER B CA 1
ATOM 3448 C C . SER B 1 109 ? 4.707 24.734 7.758 1 85.56 109 SER B C 1
ATOM 3450 O O . SER B 1 109 ? 4.574 25.344 8.82 1 85.56 109 SER B O 1
ATOM 3452 N N . ASN B 1 110 ? 3.703 24.172 7.137 1 91.5 110 ASN B N 1
ATOM 3453 C CA . ASN B 1 110 ? 2.34 24.375 7.613 1 91.5 110 ASN B CA 1
ATOM 3454 C C . ASN B 1 110 ? 2.137 23.766 9 1 91.5 110 ASN B C 1
ATOM 3456 O O . ASN B 1 110 ? 1.438 24.344 9.836 1 91.5 110 ASN B O 1
ATOM 3460 N N . TRP B 1 111 ? 2.768 22.688 9.289 1 92.5 111 TRP B N 1
ATOM 3461 C CA . TRP B 1 111 ? 2.611 22.047 10.594 1 92.5 111 TRP B CA 1
ATOM 3462 C C . TRP B 1 111 ? 3.17 22.938 11.703 1 92.5 111 TRP B C 1
ATOM 3464 O O . TRP B 1 111 ? 2.646 22.953 12.82 1 92.5 111 TRP B O 1
ATOM 3474 N N . MET B 1 112 ? 4.219 23.672 11.414 1 94 112 MET B N 1
ATOM 3475 C CA . MET B 1 112 ? 4.828 24.562 12.398 1 94 112 MET B CA 1
ATOM 3476 C C . MET B 1 112 ? 3.887 25.703 12.758 1 94 112 MET B C 1
ATOM 3478 O O . MET B 1 112 ? 3.826 26.125 13.914 1 94 112 MET B O 1
ATOM 3482 N N . ALA B 1 113 ? 3.189 26.25 11.758 1 95.81 113 ALA B N 1
ATOM 3483 C CA . ALA B 1 113 ? 2.203 27.297 12.039 1 95.81 113 ALA B CA 1
ATOM 3484 C C . ALA B 1 113 ? 1.153 26.797 13.031 1 95.81 113 ALA B C 1
ATOM 3486 O O . ALA B 1 113 ? 0.797 27.516 13.969 1 95.81 113 ALA B O 1
ATOM 3487 N N . THR B 1 114 ? 0.687 25.594 12.805 1 97.06 114 THR B N 1
ATOM 3488 C CA . THR B 1 114 ? -0.291 24.984 13.703 1 97.06 114 THR B CA 1
ATOM 3489 C C . THR B 1 114 ? 0.293 24.812 15.102 1 97.06 114 THR B C 1
ATOM 3491 O O . THR B 1 114 ? -0.343 25.172 16.094 1 97.06 114 THR B O 1
ATOM 3494 N N . ALA B 1 115 ? 1.486 24.328 15.188 1 97.19 115 ALA B N 1
ATOM 3495 C CA . ALA B 1 115 ? 2.133 24.094 16.484 1 97.19 115 ALA B CA 1
ATOM 3496 C C . ALA B 1 115 ? 2.328 25.391 17.234 1 97.19 115 ALA B C 1
ATOM 3498 O O . ALA B 1 115 ? 2.078 25.469 18.438 1 97.19 115 ALA B O 1
ATOM 3499 N N . GLU B 1 116 ? 2.766 26.406 16.516 1 96.69 116 GLU B N 1
ATOM 3500 C CA . GLU B 1 116 ? 2.99 27.719 17.141 1 96.69 116 GLU B CA 1
ATOM 3501 C C . GLU B 1 116 ? 1.686 28.312 17.656 1 96.69 116 GLU B C 1
ATOM 3503 O O . GLU B 1 116 ? 1.654 28.922 18.734 1 96.69 116 GLU B O 1
ATOM 3508 N N . PHE B 1 117 ? 0.708 28.203 16.891 1 97.5 117 PHE B N 1
ATOM 3509 C CA . PHE B 1 117 ? -0.603 28.672 17.328 1 97.5 117 PHE B CA 1
ATOM 3510 C C . PHE B 1 117 ? -1.037 27.953 18.594 1 97.5 117 PHE B C 1
ATOM 3512 O O . PHE B 1 117 ? -1.48 28.578 19.562 1 97.5 117 PHE B O 1
ATOM 3519 N N . ILE B 1 118 ? -0.951 26.609 18.625 1 98.06 118 ILE B N 1
ATOM 3520 C CA . ILE B 1 118 ? -1.4 25.797 19.75 1 98.06 118 ILE B CA 1
ATOM 3521 C C . ILE B 1 118 ? -0.634 26.188 21.016 1 98.06 118 ILE B C 1
ATOM 3523 O O . ILE B 1 118 ? -1.232 26.391 22.078 1 98.06 118 ILE B O 1
ATOM 3527 N N . LYS B 1 119 ? 0.654 26.281 20.891 1 97.06 119 LYS B N 1
ATOM 3528 C CA . LYS B 1 119 ? 1.472 26.578 22.062 1 97.06 119 LYS B CA 1
ATOM 3529 C C . LYS B 1 119 ? 1.103 27.938 22.672 1 97.06 119 LYS B C 1
ATOM 3531 O O . LYS B 1 119 ? 1.167 28.109 23.891 1 97.06 119 LYS B O 1
ATOM 3536 N N . ARG B 1 120 ? 0.638 28.875 21.859 1 95.88 120 ARG B N 1
ATOM 3537 C CA . ARG B 1 120 ? 0.387 30.25 22.312 1 95.88 120 ARG B CA 1
ATOM 3538 C C . ARG B 1 120 ? -1.047 30.406 22.812 1 95.88 120 ARG B C 1
ATOM 3540 O O . ARG B 1 120 ? -1.305 31.156 23.75 1 95.88 120 ARG B O 1
ATOM 3547 N N . PHE B 1 121 ? -1.973 29.719 22.156 1 96.62 121 PHE B N 1
ATOM 3548 C CA . PHE B 1 121 ? -3.367 30.094 22.344 1 96.62 121 PHE B CA 1
ATOM 3549 C C . PHE B 1 121 ? -4.145 28.969 23.016 1 96.62 121 PHE B C 1
ATOM 3551 O O . PHE B 1 121 ? -5.25 29.188 23.516 1 96.62 121 PHE B O 1
ATOM 3558 N N . VAL B 1 122 ? -3.605 27.75 23.047 1 97.56 122 VAL B N 1
ATOM 3559 C CA . VAL B 1 122 ? -4.398 26.625 23.516 1 97.56 122 VAL B CA 1
ATOM 3560 C C . VAL B 1 122 ? -3.703 25.953 24.688 1 97.56 122 VAL B C 1
ATOM 3562 O O . VAL B 1 122 ? -4.281 25.828 25.766 1 97.56 122 VAL B O 1
ATOM 3565 N N . SER B 1 123 ? -2.502 25.5 24.516 1 97.62 123 SER B N 1
ATOM 3566 C CA . SER B 1 123 ? -1.738 24.812 25.547 1 97.62 123 SER B CA 1
ATOM 3567 C C . SER B 1 123 ? -0.243 24.844 25.25 1 97.62 123 SER B C 1
ATOM 3569 O O . SER B 1 123 ? 0.179 24.547 24.125 1 97.62 123 SER B O 1
ATOM 3571 N N . ASN B 1 124 ? 0.529 25.203 26.281 1 97 124 ASN B N 1
ATOM 3572 C CA . ASN B 1 124 ? 1.975 25.281 26.094 1 97 124 ASN B CA 1
ATOM 3573 C C . ASN B 1 124 ? 2.672 24.031 26.609 1 97 124 ASN B C 1
ATOM 3575 O O . ASN B 1 124 ? 3.902 23.984 26.688 1 97 124 ASN B O 1
ATOM 3579 N N . ASN B 1 125 ? 1.968 23 27.062 1 97.94 125 ASN B N 1
ATOM 3580 C CA . ASN B 1 125 ? 2.439 21.688 27.484 1 97.94 125 ASN B CA 1
ATOM 3581 C C . ASN B 1 125 ? 1.494 20.578 27.031 1 97.94 125 ASN B C 1
ATOM 3583 O O . ASN B 1 125 ? 0.645 20.125 27.812 1 97.94 125 ASN B O 1
ATOM 3587 N N . CYS B 1 126 ? 1.711 20.094 25.812 1 98.5 126 CYS B N 1
ATOM 3588 C CA . CYS B 1 126 ? 0.792 19.125 25.234 1 98.5 126 CYS B CA 1
ATOM 3589 C C . CYS B 1 126 ? 1.439 18.375 24.078 1 98.5 126 CYS B C 1
ATOM 3591 O O . CYS B 1 126 ? 2.549 18.719 23.656 1 98.5 126 CYS B O 1
ATOM 3593 N N . ILE B 1 127 ? 0.824 17.344 23.625 1 98.62 127 ILE B N 1
ATOM 3594 C CA . ILE B 1 127 ? 1.099 16.719 22.344 1 98.62 127 ILE B CA 1
ATOM 3595 C C . ILE B 1 127 ? 0.058 17.172 21.312 1 98.62 127 ILE B C 1
ATOM 3597 O O . ILE B 1 127 ? -1.136 16.906 21.484 1 98.62 127 ILE B O 1
ATOM 3601 N N . LEU B 1 128 ? 0.469 17.938 20.359 1 98.69 128 LEU B N 1
ATOM 3602 C CA . LEU B 1 128 ? -0.407 18.266 19.234 1 98.69 128 LEU B CA 1
ATOM 3603 C C . LEU B 1 128 ? -0.535 17.078 18.281 1 98.69 128 LEU B C 1
ATOM 3605 O O . LEU B 1 128 ? 0.469 16.578 17.781 1 98.69 128 LEU B O 1
ATOM 3609 N N . VAL B 1 129 ? -1.708 16.562 18.109 1 98.62 129 VAL B N 1
ATOM 3610 C CA . VAL B 1 129 ? -1.978 15.469 17.188 1 98.62 129 VAL B CA 1
ATOM 3611 C C . VAL B 1 129 ? -2.891 15.953 16.062 1 98.62 129 VAL B C 1
ATOM 3613 O O . VAL B 1 129 ? -4.082 16.188 16.266 1 98.62 129 VAL B O 1
ATOM 3616 N N . ASP B 1 130 ? -2.311 16.094 14.906 1 97.69 130 ASP B N 1
ATOM 3617 C CA . ASP B 1 130 ? -3.006 16.594 13.727 1 97.69 130 ASP B CA 1
ATOM 3618 C C . ASP B 1 130 ? -3.174 15.5 12.68 1 97.69 130 ASP B C 1
ATOM 3620 O O . ASP B 1 130 ? -2.223 15.148 11.977 1 97.69 130 ASP B O 1
ATOM 3624 N N . MET B 1 131 ? -4.414 14.977 12.578 1 97.31 131 MET B N 1
ATOM 3625 C CA . MET B 1 131 ? -4.676 13.922 11.602 1 97.31 131 MET B CA 1
ATOM 3626 C C . MET B 1 131 ? -5.355 14.484 10.359 1 97.31 131 MET B C 1
ATOM 3628 O O . MET B 1 131 ? -6.504 14.938 10.422 1 97.31 131 MET B O 1
ATOM 3632 N N . GLY B 1 132 ? -4.645 14.484 9.281 1 93.88 132 GLY B N 1
ATOM 3633 C CA . GLY B 1 132 ? -5.195 14.859 7.984 1 93.88 132 GLY B CA 1
ATOM 3634 C C . GLY B 1 132 ? -5.68 13.672 7.18 1 93.88 132 GLY B C 1
ATOM 3635 O O . GLY B 1 132 ? -6.098 12.656 7.746 1 93.88 132 GLY B O 1
ATOM 3636 N N . SER B 1 133 ? -5.703 13.859 5.852 1 92.94 133 SER B N 1
ATOM 3637 C CA . SER B 1 133 ? -6.176 12.797 4.965 1 92.94 133 SER B CA 1
ATOM 3638 C C . SER B 1 133 ? -5.141 11.688 4.828 1 92.94 133 SER B C 1
ATOM 3640 O O . SER B 1 133 ? -5.496 10.516 4.695 1 92.94 133 SER B O 1
ATOM 3642 N N . THR B 1 134 ? -3.838 12.047 4.898 1 92.81 134 THR B N 1
ATOM 3643 C CA . THR B 1 134 ? -2.779 11.102 4.559 1 92.81 134 THR B CA 1
ATOM 3644 C C . THR B 1 134 ? -1.921 10.789 5.781 1 92.81 134 THR B C 1
ATOM 3646 O O . THR B 1 134 ? -1.496 9.648 5.973 1 92.81 134 THR B O 1
ATOM 3649 N N . THR B 1 135 ? -1.652 11.852 6.562 1 94.88 135 THR B N 1
ATOM 3650 C CA . THR B 1 135 ? -0.681 11.695 7.641 1 94.88 135 THR B CA 1
ATOM 3651 C C . THR B 1 135 ? -1.25 12.203 8.961 1 94.88 135 THR B C 1
ATOM 3653 O O . THR B 1 135 ? -2.277 12.891 8.977 1 94.88 135 THR B O 1
ATOM 3656 N N . THR B 1 136 ? -0.647 11.797 10 1 97.38 136 THR B N 1
ATOM 3657 C CA . THR B 1 136 ? -0.873 12.32 11.344 1 97.38 136 THR B CA 1
ATOM 3658 C C . THR B 1 136 ? 0.423 12.859 11.938 1 97.38 136 THR B C 1
ATOM 3660 O O . THR B 1 136 ? 1.401 12.125 12.086 1 97.38 136 THR B O 1
ATOM 3663 N N . ASP B 1 137 ? 0.408 14.141 12.203 1 96.88 137 ASP B N 1
ATOM 3664 C CA . ASP B 1 137 ? 1.516 14.766 12.914 1 96.88 137 ASP B CA 1
ATOM 3665 C C . ASP B 1 137 ? 1.354 14.602 14.43 1 96.88 137 ASP B C 1
ATOM 3667 O O . ASP B 1 137 ? 0.26 14.789 14.961 1 96.88 137 ASP B O 1
ATOM 3671 N N . ILE B 1 138 ? 2.373 14.188 15.047 1 98.38 138 ILE B N 1
ATOM 3672 C CA . ILE B 1 138 ? 2.424 14.055 16.5 1 98.38 138 ILE B CA 1
ATOM 3673 C C . ILE B 1 138 ? 3.555 14.914 17.062 1 98.38 138 ILE B C 1
ATOM 3675 O O . ILE B 1 138 ? 4.707 14.484 17.109 1 98.38 138 ILE B O 1
ATOM 3679 N N . ILE B 1 139 ? 3.213 16.062 17.578 1 97.81 139 ILE B N 1
ATOM 3680 C CA . ILE B 1 139 ? 4.199 17.094 17.844 1 97.81 139 ILE B CA 1
ATOM 3681 C C . ILE B 1 139 ? 4.234 17.406 19.328 1 97.81 139 ILE B C 1
ATOM 3683 O O . ILE B 1 139 ? 3.281 17.969 19.875 1 97.81 139 ILE B O 1
ATOM 3687 N N . PRO B 1 140 ? 5.328 17.125 20.016 1 98.25 140 PRO B N 1
ATOM 3688 C CA . PRO B 1 140 ? 5.445 17.5 21.422 1 98.25 140 PRO B CA 1
ATOM 3689 C C . PRO B 1 140 ? 5.723 18.984 21.609 1 98.25 140 PRO B C 1
ATOM 3691 O O . PRO B 1 140 ? 6.598 19.547 20.953 1 98.25 140 PRO B O 1
ATOM 3694 N N . ILE B 1 141 ? 4.938 19.609 22.359 1 98.06 141 ILE B N 1
ATOM 3695 C CA . ILE B 1 141 ? 5.121 20.984 22.828 1 98.06 141 ILE B CA 1
ATOM 3696 C C . ILE B 1 141 ? 5.324 20.984 24.344 1 98.06 141 ILE B C 1
ATOM 3698 O O . ILE B 1 141 ? 4.449 20.562 25.094 1 98.06 141 ILE B O 1
ATOM 3702 N N . LYS B 1 142 ? 6.441 21.438 24.766 1 97.5 142 LYS B N 1
ATOM 3703 C CA . LYS B 1 142 ? 6.762 21.422 26.188 1 97.5 142 LYS B CA 1
ATOM 3704 C C . LYS B 1 142 ? 7.277 22.781 26.641 1 97.5 142 LYS B C 1
ATOM 3706 O O . LYS B 1 142 ? 8.211 23.328 26.062 1 97.5 142 LYS B O 1
ATOM 3711 N N . GLU B 1 143 ? 6.719 23.312 27.641 1 96.44 143 GLU B N 1
ATOM 3712 C CA . GLU B 1 143 ? 7.109 24.594 28.219 1 96.44 143 GLU B CA 1
ATOM 3713 C C . GLU B 1 143 ? 7.223 25.672 27.141 1 96.44 143 GLU B C 1
ATOM 3715 O O . GLU B 1 143 ? 8.219 26.391 27.078 1 96.44 143 GLU B O 1
ATOM 3720 N N . GLY B 1 144 ? 6.289 25.641 26.234 1 95 144 GLY B N 1
ATOM 3721 C CA . GLY B 1 144 ? 6.188 26.656 25.203 1 95 144 GLY B CA 1
ATOM 3722 C C . GLY B 1 144 ? 7.172 26.453 24.078 1 95 144 GLY B C 1
ATOM 3723 O O . GLY B 1 144 ? 7.453 27.391 23.312 1 95 144 GLY B O 1
ATOM 3724 N N . ARG B 1 145 ? 7.688 25.281 24 1 95.88 145 ARG B N 1
ATOM 3725 C CA . ARG B 1 145 ? 8.625 24.984 22.938 1 95.88 145 ARG B CA 1
ATOM 3726 C C . ARG B 1 145 ? 8.133 23.828 22.078 1 95.88 145 ARG B C 1
ATOM 3728 O O . ARG B 1 145 ? 7.707 22.797 22.609 1 95.88 145 ARG B O 1
ATOM 3735 N N . VAL B 1 146 ? 8.164 24.078 20.766 1 96.38 146 VAL B N 1
ATOM 3736 C CA . VAL B 1 146 ? 7.879 23 19.828 1 96.38 146 VAL B CA 1
ATOM 3737 C C . VAL B 1 146 ? 9.109 22.109 19.672 1 96.38 146 VAL B C 1
ATOM 3739 O O . VAL B 1 146 ? 10.164 22.578 19.234 1 96.38 146 VAL B O 1
ATOM 3742 N N . LEU B 1 147 ? 9.023 20.844 19.984 1 96.19 147 LEU B N 1
ATOM 3743 C CA . LEU B 1 147 ? 10.195 19.984 20.062 1 96.19 147 LEU B CA 1
ATOM 3744 C C . LEU B 1 147 ? 10.219 19 18.891 1 96.19 147 LEU B C 1
ATOM 3746 O O . LEU B 1 147 ? 11.047 18.094 18.859 1 96.19 147 LEU B O 1
ATOM 3750 N N . ALA B 1 148 ? 9.383 19.188 17.906 1 93.12 148 ALA B N 1
ATOM 3751 C CA . ALA B 1 148 ? 9.359 18.312 16.734 1 93.12 148 ALA B CA 1
ATOM 3752 C C . ALA B 1 148 ? 10.594 18.531 15.867 1 93.12 148 ALA B C 1
ATOM 3754 O O . ALA B 1 148 ? 11.141 19.641 15.812 1 93.12 148 ALA B O 1
ATOM 3755 N N . LYS B 1 149 ? 11.055 17.438 15.25 1 92.38 149 LYS B N 1
ATOM 3756 C CA . LYS B 1 149 ? 12.125 17.531 14.266 1 92.38 149 LYS B CA 1
ATOM 3757 C C . LYS B 1 149 ? 11.664 18.266 13.016 1 92.38 149 LYS B C 1
ATOM 3759 O O . LYS B 1 149 ? 10.469 18.531 12.852 1 92.38 149 LYS B O 1
ATOM 3764 N N . LYS B 1 150 ? 12.547 18.594 12.164 1 84.75 150 LYS B N 1
ATOM 3765 C CA . LYS B 1 150 ? 12.227 19.562 11.117 1 84.75 150 LYS B CA 1
ATOM 3766 C C . LYS B 1 150 ? 11.852 18.859 9.82 1 84.75 150 LYS B C 1
ATOM 3768 O O . LYS B 1 150 ? 10.969 19.312 9.094 1 84.75 150 LYS B O 1
ATOM 3773 N N . THR B 1 151 ? 12.516 17.734 9.516 1 86 151 THR B N 1
ATOM 3774 C CA . THR B 1 151 ? 12.25 17.062 8.242 1 86 151 THR B CA 1
ATOM 3775 C C . THR B 1 151 ? 11.297 15.883 8.438 1 86 151 THR B C 1
ATOM 3777 O O . THR B 1 151 ? 11.258 15.281 9.516 1 86 151 THR B O 1
ATOM 3780 N N . ASP B 1 152 ? 10.656 15.562 7.41 1 89.38 152 ASP B N 1
ATOM 3781 C CA . ASP B 1 152 ? 9.758 14.414 7.48 1 89.38 152 ASP B CA 1
ATOM 3782 C C . ASP B 1 152 ? 10.523 13.148 7.852 1 89.38 152 ASP B C 1
ATOM 3784 O O . ASP B 1 152 ? 10.031 12.328 8.633 1 89.38 152 ASP B O 1
ATOM 3788 N N . LEU B 1 153 ? 11.711 13.008 7.293 1 94 153 LEU B N 1
ATOM 3789 C CA . LEU B 1 153 ? 12.539 11.852 7.617 1 94 153 LEU B CA 1
ATOM 3790 C C . LEU B 1 153 ? 12.828 11.797 9.117 1 94 153 LEU B C 1
ATOM 3792 O O . LEU B 1 153 ? 12.625 10.758 9.75 1 94 153 LEU B O 1
ATOM 3796 N N . ASP B 1 154 ? 13.211 12.898 9.633 1 94.5 154 ASP B N 1
ATOM 3797 C CA . ASP B 1 154 ? 13.539 12.945 11.055 1 94.5 154 ASP B CA 1
ATOM 3798 C C . ASP B 1 154 ? 12.297 12.719 11.914 1 94.5 154 ASP B C 1
ATOM 3800 O O . ASP B 1 154 ? 12.367 12.094 12.969 1 94.5 154 ASP B O 1
ATOM 3804 N N . ARG B 1 155 ? 11.242 13.25 11.477 1 95.25 155 ARG B N 1
ATOM 3805 C CA . ARG B 1 155 ? 10.008 13.117 12.25 1 95.25 155 ARG B CA 1
ATOM 3806 C C . ARG B 1 155 ? 9.492 11.68 12.203 1 95.25 155 ARG B C 1
ATOM 3808 O O . ARG B 1 155 ? 8.938 11.188 13.188 1 95.25 155 ARG B O 1
ATOM 3815 N N . LEU B 1 156 ? 9.672 11.016 11.055 1 96.94 156 LEU B N 1
ATOM 3816 C CA . LEU B 1 156 ? 9.352 9.602 10.969 1 96.94 156 LEU B CA 1
ATOM 3817 C C . LEU B 1 156 ? 10.227 8.781 11.914 1 96.94 156 LEU B C 1
ATOM 3819 O O . LEU B 1 156 ? 9.734 7.891 12.609 1 96.94 156 LEU B O 1
ATOM 3823 N N . MET B 1 157 ? 11.5 9.125 11.953 1 97.44 157 MET B N 1
ATOM 3824 C CA . MET B 1 157 ? 12.477 8.391 12.742 1 97.44 157 MET B CA 1
ATOM 3825 C C . MET B 1 157 ? 12.227 8.586 14.234 1 97.44 157 MET B C 1
ATOM 3827 O O . MET B 1 157 ? 12.68 7.785 15.055 1 97.44 157 MET B O 1
ATOM 3831 N N . ASN B 1 158 ? 11.477 9.586 14.586 1 97.19 158 ASN B N 1
ATOM 3832 C CA . ASN B 1 158 ? 11.281 9.922 15.992 1 97.19 158 ASN B CA 1
ATOM 3833 C C . ASN B 1 158 ? 9.812 9.828 16.391 1 97.19 158 ASN B C 1
ATOM 3835 O O . ASN B 1 158 ? 9.398 10.438 17.375 1 97.19 158 ASN B O 1
ATOM 3839 N N . ASN B 1 159 ? 9 9.141 15.656 1 97.75 159 ASN B N 1
ATOM 3840 C CA . ASN B 1 159 ? 7.602 8.844 15.953 1 97.75 159 ASN B CA 1
ATOM 3841 C C . ASN B 1 159 ? 6.762 10.117 16.016 1 97.75 159 ASN B C 1
ATOM 3843 O O . ASN B 1 159 ? 5.75 10.164 16.719 1 97.75 159 ASN B O 1
ATOM 3847 N N . GLN B 1 160 ? 7.223 11.172 15.305 1 97.56 160 GLN B N 1
ATOM 3848 C CA . GLN B 1 160 ? 6.523 12.453 15.312 1 97.56 160 GLN B CA 1
ATOM 3849 C C . GLN B 1 160 ? 5.703 12.641 14.039 1 97.56 160 GLN B C 1
ATOM 3851 O O . GLN B 1 160 ? 5.023 13.656 13.875 1 97.56 160 GLN B O 1
ATOM 3856 N N . LEU B 1 161 ? 5.848 11.742 13.203 1 96.81 161 LEU B N 1
ATOM 3857 C CA . LEU B 1 161 ? 5.066 11.664 11.969 1 96.81 161 LEU B CA 1
ATOM 3858 C C . LEU B 1 161 ? 4.621 10.234 11.695 1 96.81 161 LEU B C 1
ATOM 3860 O O . LEU B 1 161 ? 5.434 9.305 11.75 1 96.81 161 LEU B O 1
ATOM 3864 N N . LEU B 1 162 ? 3.359 10.055 11.555 1 97.88 162 LEU B N 1
ATOM 3865 C CA . LEU B 1 162 ? 2.74 8.781 11.203 1 97.88 162 LEU B CA 1
ATOM 3866 C C . LEU B 1 162 ? 2.035 8.875 9.852 1 97.88 162 LEU B C 1
ATOM 3868 O O . LEU B 1 162 ? 1.162 9.727 9.656 1 97.88 162 LEU B O 1
ATOM 3872 N N . TYR B 1 163 ? 2.434 8.039 8.875 1 96.5 163 TYR B N 1
ATOM 3873 C CA . TYR B 1 163 ? 1.843 8.07 7.543 1 96.5 163 TYR B CA 1
ATOM 3874 C C . TYR B 1 163 ? 0.518 7.316 7.516 1 96.5 163 TYR B C 1
ATOM 3876 O O . TYR B 1 163 ? 0.321 6.422 6.688 1 96.5 163 TYR B O 1
ATOM 3884 N N . VAL B 1 164 ? -0.332 7.68 8.398 1 98.06 164 VAL B N 1
ATOM 3885 C CA . VAL B 1 164 ? -1.705 7.203 8.539 1 98.06 164 VAL B CA 1
ATOM 3886 C C . VAL B 1 164 ? -2.65 8.398 8.68 1 98.06 164 VAL B C 1
ATOM 3888 O O . VAL B 1 164 ? -2.416 9.289 9.5 1 98.06 164 VAL B O 1
ATOM 3891 N N . GLY B 1 165 ? -3.637 8.445 7.859 1 97 165 GLY B N 1
ATOM 3892 C CA . GLY B 1 165 ? -4.613 9.523 7.906 1 97 165 GLY B CA 1
ATOM 3893 C C . GLY B 1 165 ? -6.047 9.031 7.844 1 97 165 GLY B C 1
ATOM 3894 O O . GLY B 1 165 ? -6.297 7.824 7.828 1 97 165 GLY B O 1
ATOM 3895 N N . ALA B 1 166 ? -6.926 9.969 7.812 1 97.75 166 ALA B N 1
ATOM 3896 C CA . ALA B 1 166 ? -8.352 9.656 7.926 1 97.75 166 ALA B CA 1
ATOM 3897 C C . ALA B 1 166 ? -8.906 9.141 6.602 1 97.75 166 ALA B C 1
ATOM 3899 O O . ALA B 1 166 ? -9.953 8.492 6.57 1 97.75 166 ALA B O 1
ATOM 3900 N N . LEU B 1 167 ? -8.172 9.359 5.496 1 97 167 LEU B N 1
ATOM 3901 C CA . LEU B 1 167 ? -8.82 9.07 4.223 1 97 167 LEU B CA 1
ATOM 3902 C C . LEU B 1 167 ? -7.938 8.172 3.357 1 97 167 LEU B C 1
ATOM 3904 O O . LEU B 1 167 ? -8.398 7.152 2.844 1 97 167 LEU B O 1
ATOM 3908 N N . ARG B 1 168 ? -6.66 8.328 3.303 1 96.25 168 ARG B N 1
ATOM 3909 C CA . ARG B 1 168 ? -5.918 7.855 2.141 1 96.25 168 ARG B CA 1
ATOM 3910 C C . ARG B 1 168 ? -5.004 6.691 2.51 1 96.25 168 ARG B C 1
ATOM 3912 O O . ARG B 1 168 ? -4.246 6.199 1.669 1 96.25 168 ARG B O 1
ATOM 3919 N N . THR B 1 169 ? -5.02 6.246 3.738 1 98 169 THR B N 1
ATOM 3920 C CA . THR B 1 169 ? -4.164 5.137 4.141 1 98 169 THR B CA 1
ATOM 3921 C C . THR B 1 169 ? -4.688 3.816 3.58 1 98 169 THR B C 1
ATOM 3923 O O . THR B 1 169 ? -5.84 3.451 3.816 1 98 169 THR B O 1
ATOM 3926 N N . PRO B 1 170 ? -3.816 3.084 2.777 1 98.06 170 PRO B N 1
ATOM 3927 C CA . PRO B 1 170 ? -4.266 1.743 2.396 1 98.06 170 PRO B CA 1
ATOM 3928 C C . PRO B 1 170 ? -4.57 0.857 3.602 1 98.06 170 PRO B C 1
ATOM 3930 O O . PRO B 1 170 ? -3.826 0.869 4.586 1 98.06 170 PRO B O 1
ATOM 3933 N N . LEU B 1 171 ? -5.621 0.067 3.525 1 98.69 171 LEU B N 1
ATOM 3934 C CA . LEU B 1 171 ? -6.031 -0.728 4.676 1 98.69 171 LEU B CA 1
ATOM 3935 C C . LEU B 1 171 ? -4.977 -1.775 5.02 1 98.69 171 LEU B C 1
ATOM 3937 O O . LEU B 1 171 ? -4.777 -2.102 6.191 1 98.69 171 LEU B O 1
ATOM 3941 N N . HIS B 1 172 ? -4.312 -2.264 3.975 1 98.38 172 HIS B N 1
ATOM 3942 C CA . HIS B 1 172 ? -3.314 -3.295 4.23 1 98.38 172 HIS B CA 1
ATOM 3943 C C . HIS B 1 172 ? -2.109 -2.721 4.969 1 98.38 172 HIS B C 1
ATOM 3945 O O . HIS B 1 172 ? -1.293 -3.471 5.512 1 98.38 172 HIS B O 1
ATOM 3951 N N . PHE B 1 173 ? -1.907 -1.419 5.008 1 98.62 173 PHE B N 1
ATOM 3952 C CA . PHE B 1 173 ? -0.886 -0.78 5.828 1 98.62 173 PHE B CA 1
ATOM 3953 C C . PHE B 1 173 ? -1.232 -0.893 7.309 1 98.62 173 PHE B C 1
ATOM 3955 O O . PHE B 1 173 ? -0.34 -0.987 8.156 1 98.62 173 PHE B O 1
ATOM 3962 N N . LEU B 1 174 ? -2.523 -0.924 7.621 1 98.56 174 LEU B N 1
ATOM 3963 C CA . LEU B 1 174 ? -2.986 -1.014 9 1 98.56 174 LEU B CA 1
ATOM 3964 C C . LEU B 1 174 ? -2.779 -2.42 9.555 1 98.56 174 LEU B C 1
ATOM 3966 O O . LEU B 1 174 ? -2.482 -2.59 10.734 1 98.56 174 LEU B O 1
ATOM 3970 N N . ALA B 1 175 ? -2.986 -3.387 8.719 1 98.06 175 ALA B N 1
ATOM 3971 C CA . ALA B 1 175 ? -2.834 -4.777 9.133 1 98.06 175 ALA B CA 1
ATOM 3972 C C . ALA B 1 175 ? -2.633 -5.691 7.93 1 98.06 175 ALA B C 1
ATOM 3974 O O . ALA B 1 175 ? -3.43 -5.676 6.988 1 98.06 175 ALA B O 1
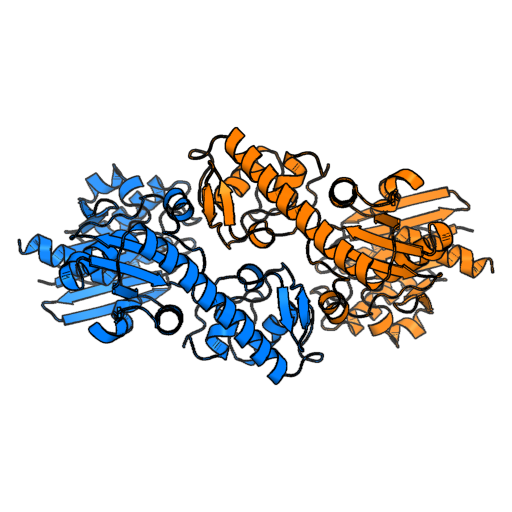ATOM 3975 N N . ARG B 1 176 ? -1.593 -6.516 7.98 1 97.38 176 ARG B N 1
ATOM 3976 C CA . ARG B 1 176 ? -1.371 -7.48 6.906 1 97.38 176 ARG B CA 1
ATOM 3977 C C . ARG B 1 176 ? -2.189 -8.75 7.129 1 97.38 176 ARG B C 1
ATOM 3979 O O . ARG B 1 176 ? -2.334 -9.562 6.219 1 97.38 176 ARG B O 1
ATOM 3986 N N . LYS B 1 177 ? -2.553 -8.992 8.375 1 98 177 LYS B N 1
ATOM 3987 C CA . LYS B 1 177 ? -3.525 -10.008 8.773 1 98 177 LYS B CA 1
ATOM 3988 C C . LYS B 1 177 ? -4.648 -9.391 9.609 1 98 177 LYS B C 1
ATOM 3990 O O . LYS B 1 177 ? -4.41 -8.484 10.406 1 98 177 LYS B O 1
ATOM 3995 N N . ILE B 1 178 ? -5.844 -9.891 9.422 1 98.56 178 ILE B N 1
ATOM 3996 C CA . ILE B 1 178 ? -7.004 -9.312 10.086 1 98.56 178 ILE B CA 1
ATOM 3997 C C . ILE B 1 178 ? -7.988 -10.414 10.469 1 98.56 178 ILE B C 1
ATOM 3999 O O . ILE B 1 178 ? -8.047 -11.461 9.812 1 98.56 178 ILE B O 1
ATOM 4003 N N . ILE B 1 179 ? -8.656 -10.258 11.531 1 98.38 179 ILE B N 1
ATOM 4004 C CA . ILE B 1 179 ? -9.672 -11.234 11.914 1 98.38 179 ILE B CA 1
ATOM 4005 C C . ILE B 1 179 ? -10.867 -11.141 10.969 1 98.38 179 ILE B C 1
ATOM 4007 O O . ILE B 1 179 ? -11.508 -10.086 10.875 1 98.38 179 ILE B O 1
ATOM 4011 N N . PHE B 1 180 ? -11.164 -12.148 10.242 1 98.19 180 PHE B N 1
ATOM 4012 C CA . PHE B 1 180 ? -12.297 -12.281 9.328 1 98.19 180 PHE B CA 1
ATOM 4013 C C . PHE B 1 180 ? -12.945 -13.656 9.477 1 98.19 180 PHE B C 1
ATOM 4015 O O . PHE B 1 180 ? -12.266 -14.68 9.391 1 98.19 180 PHE B O 1
ATOM 4022 N N . ARG B 1 181 ? -14.211 -13.656 9.781 1 97.12 181 ARG B N 1
ATOM 4023 C CA . ARG B 1 181 ? -14.961 -14.883 10.039 1 97.12 181 ARG B CA 1
ATOM 4024 C C . ARG B 1 181 ? -14.297 -15.703 11.141 1 97.12 181 ARG B C 1
ATOM 4026 O O . ARG B 1 181 ? -14.156 -16.922 11.008 1 97.12 181 ARG B O 1
ATOM 4033 N N . GLY B 1 182 ? -13.758 -14.984 12.133 1 96.69 182 GLY B N 1
ATOM 4034 C CA . GLY B 1 182 ? -13.188 -15.625 13.312 1 96.69 182 GLY B CA 1
ATOM 4035 C C . GLY B 1 182 ? -11.781 -16.156 13.094 1 96.69 182 GLY B C 1
ATOM 4036 O O . GLY B 1 182 ? -11.188 -16.734 14 1 96.69 182 GLY B O 1
ATOM 4037 N N . LYS B 1 183 ? -11.211 -15.891 11.977 1 96.94 183 LYS B N 1
ATOM 4038 C CA . LYS B 1 183 ? -9.883 -16.391 11.656 1 96.94 183 LYS B CA 1
ATOM 4039 C C . LYS B 1 183 ? -8.93 -15.242 11.336 1 96.94 183 LYS B C 1
ATOM 4041 O O . LYS B 1 183 ? -9.312 -14.273 10.68 1 96.94 183 LYS B O 1
ATOM 4046 N N . LEU B 1 184 ? -7.695 -15.43 11.898 1 98.06 184 LEU B N 1
ATOM 4047 C CA . LEU B 1 184 ? -6.664 -14.492 11.461 1 98.06 184 LEU B CA 1
ATOM 4048 C C . LEU B 1 184 ? -6.309 -14.719 9.992 1 98.06 184 LEU B C 1
ATOM 4050 O O . LEU B 1 184 ? -5.734 -15.75 9.641 1 98.06 184 LEU B O 1
ATOM 4054 N N . THR B 1 185 ? -6.684 -13.797 9.102 1 98.31 185 THR B N 1
ATOM 4055 C CA . THR B 1 185 ? -6.695 -13.961 7.656 1 98.31 185 THR B CA 1
ATOM 4056 C C . THR B 1 185 ? -5.703 -13.008 6.996 1 98.31 185 THR B C 1
ATOM 4058 O O . THR B 1 185 ? -5.652 -11.828 7.336 1 98.31 185 THR B O 1
ATOM 4061 N N . ASN B 1 186 ? -4.891 -13.531 6.039 1 98.25 186 ASN B N 1
ATOM 4062 C CA . ASN B 1 186 ? -4.043 -12.656 5.234 1 98.25 186 ASN B CA 1
ATOM 4063 C C . ASN B 1 186 ? -4.871 -11.688 4.398 1 98.25 186 ASN B C 1
ATOM 4065 O O . ASN B 1 186 ? -6.012 -11.992 4.035 1 98.25 186 ASN B O 1
ATOM 4069 N N . VAL B 1 187 ? -4.285 -10.508 4.152 1 98 187 VAL B N 1
ATOM 4070 C CA . VAL B 1 187 ? -4.977 -9.516 3.332 1 98 187 VAL B CA 1
ATOM 4071 C C . VAL B 1 187 ? -4.168 -9.234 2.068 1 98 187 VAL B C 1
ATOM 4073 O O . VAL B 1 187 ? -2.961 -9.484 2.027 1 98 187 VAL B O 1
ATOM 4076 N N . ALA B 1 188 ? -4.848 -8.773 1.037 1 97.06 188 ALA B N 1
ATOM 4077 C CA . ALA B 1 188 ? -4.164 -8.406 -0.201 1 97.06 188 ALA B CA 1
ATOM 4078 C C . ALA B 1 188 ? -3.293 -7.168 0.001 1 97.06 188 ALA B C 1
ATOM 4080 O O . ALA B 1 188 ? -3.67 -6.246 0.729 1 97.06 188 ALA B O 1
ATOM 4081 N N . SER B 1 189 ? -2.174 -7.164 -0.687 1 97.44 189 SER B N 1
ATOM 4082 C CA . SER B 1 189 ? -1.264 -6.027 -0.582 1 97.44 189 SER B CA 1
ATOM 4083 C C . SER B 1 189 ? -1.573 -4.973 -1.637 1 97.44 189 SER B C 1
ATOM 4085 O O . SER B 1 189 ? -1.001 -3.879 -1.617 1 97.44 189 SER B O 1
ATOM 4087 N N . GLU B 1 190 ? -2.568 -5.23 -2.484 1 94.81 190 GLU B N 1
ATOM 4088 C CA . GLU B 1 190 ? -2.938 -4.309 -3.551 1 94.81 190 GLU B CA 1
ATOM 4089 C C . GLU B 1 190 ? -3.725 -3.119 -3.004 1 94.81 190 GLU B C 1
ATOM 4091 O O . GLU B 1 190 ? -4.359 -3.219 -1.951 1 94.81 190 GLU B O 1
ATOM 4096 N N . TYR B 1 191 ? -3.639 -2.025 -3.691 1 95.38 191 TYR B N 1
ATOM 4097 C CA . TYR B 1 191 ? -4.297 -0.777 -3.318 1 95.38 191 TYR B CA 1
ATOM 4098 C C . TYR B 1 191 ? -5.793 -0.849 -3.582 1 95.38 191 TYR B C 1
ATOM 4100 O O . TYR B 1 191 ? -6.328 -0.081 -4.391 1 95.38 191 TYR B O 1
ATOM 4108 N N . PHE B 1 192 ? -6.516 -1.663 -2.746 1 95.69 192 PHE B N 1
ATOM 4109 C CA . PHE B 1 192 ? -7.918 -1.946 -3.043 1 95.69 192 PHE B CA 1
ATOM 4110 C C . PHE B 1 192 ? -8.836 -1.042 -2.229 1 95.69 192 PHE B C 1
ATOM 4112 O O . PHE B 1 192 ? -9.867 -0.591 -2.725 1 95.69 192 PHE B O 1
ATOM 4119 N N . ALA B 1 193 ? -8.461 -0.839 -1.005 1 97.94 193 ALA B N 1
ATOM 4120 C CA . ALA B 1 193 ? -9.297 -0.053 -0.102 1 97.94 193 ALA B CA 1
ATOM 4121 C C . ALA B 1 193 ? -8.445 0.815 0.819 1 97.94 193 ALA B C 1
ATOM 4123 O O . ALA B 1 193 ? -7.285 0.489 1.095 1 97.94 193 ALA B O 1
ATOM 4124 N N . ILE B 1 194 ? -9.055 1.908 1.261 1 98.56 194 ILE B N 1
ATOM 4125 C CA . ILE B 1 194 ? -8.328 2.883 2.068 1 98.56 194 ILE B CA 1
ATOM 4126 C C . ILE B 1 194 ? -9.164 3.273 3.283 1 98.56 194 ILE B C 1
ATOM 4128 O O . ILE B 1 194 ? -10.32 2.855 3.41 1 98.56 194 ILE B O 1
ATOM 4132 N N . THR B 1 195 ? -8.586 4.051 4.168 1 98.69 195 THR B N 1
ATOM 4133 C CA . THR B 1 195 ? -9.227 4.426 5.418 1 98.69 195 THR B CA 1
ATOM 4134 C C . THR B 1 195 ? -10.523 5.195 5.152 1 98.69 195 THR B C 1
ATOM 4136 O O . THR B 1 195 ? -11.469 5.117 5.938 1 98.69 195 THR B O 1
ATOM 4139 N N . ALA B 1 196 ? -10.617 5.93 4.043 1 98.25 196 ALA B N 1
ATOM 4140 C CA . ALA B 1 196 ? -11.859 6.617 3.713 1 98.25 196 ALA B CA 1
ATOM 4141 C C . ALA B 1 196 ? -13.023 5.633 3.623 1 98.25 196 ALA B C 1
ATOM 4143 O O . ALA B 1 196 ? -14.148 5.957 4 1 98.25 196 ALA B O 1
ATOM 4144 N N . ASP B 1 197 ? -12.781 4.465 3.119 1 98.56 197 ASP B N 1
ATOM 4145 C CA . ASP B 1 197 ? -13.828 3.459 2.977 1 98.56 197 ASP B CA 1
ATOM 4146 C C . ASP B 1 197 ? -14.398 3.061 4.336 1 98.56 197 ASP B C 1
ATOM 4148 O O . ASP B 1 197 ? -15.617 3.045 4.527 1 98.56 197 ASP B O 1
ATOM 4152 N N . ILE B 1 198 ? -13.555 2.775 5.277 1 98.81 198 ILE B N 1
ATOM 4153 C CA . ILE B 1 198 ? -14.039 2.26 6.555 1 98.81 198 ILE B CA 1
ATOM 4154 C C . ILE B 1 198 ? -14.523 3.416 7.43 1 98.81 198 ILE B C 1
ATOM 4156 O O . ILE B 1 198 ? -15.523 3.289 8.141 1 98.81 198 ILE B O 1
ATOM 4160 N N . ASN B 1 199 ? -13.836 4.531 7.391 1 98.69 199 ASN B N 1
ATOM 4161 C CA . ASN B 1 199 ? -14.242 5.66 8.219 1 98.69 199 ASN B CA 1
ATOM 4162 C C . ASN B 1 199 ? -15.57 6.25 7.754 1 98.69 199 ASN B C 1
ATOM 4164 O O . ASN B 1 199 ? -16.359 6.727 8.57 1 98.69 199 ASN B O 1
ATOM 4168 N N . TYR B 1 200 ? -15.773 6.262 6.461 1 98.25 200 TYR B N 1
ATOM 4169 C CA . TYR B 1 200 ? -17.062 6.684 5.93 1 98.25 200 TYR B CA 1
ATOM 4170 C C . TYR B 1 200 ? -18.172 5.699 6.324 1 98.25 200 TYR B C 1
ATOM 4172 O O . TYR B 1 200 ? -19.219 6.105 6.816 1 98.25 200 TYR B O 1
ATOM 4180 N N . LEU B 1 201 ? -17.953 4.422 6.145 1 98.06 201 LEU B N 1
ATOM 4181 C CA . LEU B 1 201 ? -18.922 3.379 6.465 1 98.06 201 LEU B CA 1
ATOM 4182 C C . LEU B 1 201 ? -19.312 3.436 7.934 1 98.06 201 LEU B C 1
ATOM 4184 O O . LEU B 1 201 ? -20.484 3.211 8.281 1 98.06 201 LEU B O 1
ATOM 4188 N N . LEU B 1 202 ? -18.359 3.713 8.781 1 98.31 202 LEU B N 1
ATOM 4189 C CA . LEU B 1 202 ? -18.578 3.652 10.219 1 98.31 202 LEU B CA 1
ATOM 4190 C C . LEU B 1 202 ? -18.953 5.023 10.773 1 98.31 202 LEU B C 1
ATOM 4192 O O . LEU B 1 202 ? -19.078 5.195 11.984 1 98.31 202 LEU B O 1
ATOM 4196 N N . GLY B 1 203 ? -18.969 6.016 9.93 1 97.06 203 GLY B N 1
ATOM 4197 C CA . GLY B 1 203 ? -19.453 7.332 10.32 1 97.06 203 GLY B CA 1
ATOM 4198 C C . GLY B 1 203 ? -18.406 8.164 11.039 1 97.06 203 GLY B C 1
ATOM 4199 O O . GLY B 1 203 ? -18.734 9.07 11.805 1 97.06 203 GLY B O 1
ATOM 4200 N N . LYS B 1 204 ? -17.172 7.855 10.797 1 97.12 204 LYS B N 1
ATOM 4201 C CA . LYS B 1 204 ? -16.094 8.586 11.469 1 97.12 204 LYS B CA 1
ATOM 4202 C C . LYS B 1 204 ? -15.672 9.812 10.656 1 97.12 204 LYS B C 1
ATOM 4204 O O . LYS B 1 204 ? -15.055 10.734 11.195 1 97.12 204 LYS B O 1
ATOM 4209 N N . VAL B 1 205 ? -15.93 9.766 9.391 1 95.12 205 VAL B N 1
ATOM 4210 C CA . VAL B 1 205 ? -15.766 10.914 8.508 1 95.12 205 VAL B CA 1
ATOM 4211 C C . VAL B 1 205 ? -17.078 11.172 7.758 1 95.12 205 VAL B C 1
ATOM 4213 O O . VAL B 1 205 ? -17.75 10.234 7.348 1 95.12 205 VAL B O 1
ATOM 4216 N N . LYS B 1 206 ? -17.344 12.383 7.578 1 89.94 206 LYS B N 1
ATOM 4217 C CA . LYS B 1 206 ? -18.609 12.758 6.949 1 89.94 206 LYS B CA 1
ATOM 4218 C C . LYS B 1 206 ? -18.5 12.719 5.426 1 89.94 206 LYS B C 1
ATOM 4220 O O . LYS B 1 206 ? -19.438 12.32 4.738 1 89.94 206 LYS B O 1
ATOM 4225 N N . ASN B 1 207 ? -17.328 13.164 4.984 1 90.44 207 ASN B N 1
ATOM 4226 C CA . ASN B 1 207 ? -17.156 13.297 3.541 1 90.44 207 ASN B CA 1
ATOM 4227 C C . ASN B 1 207 ? -15.977 12.469 3.031 1 90.44 207 ASN B C 1
ATOM 4229 O O . ASN B 1 207 ? -14.867 12.562 3.557 1 90.44 207 ASN B O 1
ATOM 4233 N N . TYR B 1 208 ? -16.312 11.539 2.078 1 92.75 208 TYR B N 1
ATOM 4234 C CA . TYR B 1 208 ? -15.281 10.875 1.294 1 92.75 208 TYR B CA 1
ATOM 4235 C C . TYR B 1 208 ? -14.742 11.789 0.201 1 92.75 208 TYR B C 1
ATOM 4237 O O . TYR B 1 208 ? -15.148 11.68 -0.96 1 92.75 208 TYR B O 1
ATOM 4245 N N . SER B 1 209 ? -13.75 12.641 0.551 1 89 209 SER B N 1
ATOM 4246 C CA . SER B 1 209 ? -13.406 13.773 -0.302 1 89 209 SER B CA 1
ATOM 4247 C C . SER B 1 209 ? -12.242 13.43 -1.229 1 89 209 SER B C 1
ATOM 4249 O O . SER B 1 209 ? -11.938 14.188 -2.154 1 89 209 SER B O 1
ATOM 4251 N N . CYS B 1 210 ? -11.602 12.344 -0.999 1 89.69 210 CYS B N 1
ATOM 4252 C CA . CYS B 1 210 ? -10.469 11.992 -1.85 1 89.69 210 CYS B CA 1
ATOM 4253 C C . CYS B 1 210 ? -10.891 11.016 -2.941 1 89.69 210 CYS B C 1
ATOM 4255 O O . CYS B 1 210 ? -12.039 10.57 -2.977 1 89.69 210 CYS B O 1
ATOM 4257 N N . GLU B 1 211 ? -9.953 10.766 -3.83 1 90.19 211 GLU B N 1
ATOM 4258 C CA . GLU B 1 211 ? -10.219 9.789 -4.883 1 90.19 211 GLU B CA 1
ATOM 4259 C C . GLU B 1 211 ? -10.266 8.375 -4.32 1 90.19 211 GLU B C 1
ATOM 4261 O O . GLU B 1 211 ? -9.617 8.078 -3.316 1 90.19 211 GLU B O 1
ATOM 4266 N N . THR B 1 212 ? -11.039 7.551 -4.973 1 94.5 212 THR B N 1
ATOM 4267 C CA . THR B 1 212 ? -11.109 6.156 -4.562 1 94.5 212 THR B CA 1
ATOM 4268 C C . THR B 1 212 ? -10.047 5.324 -5.273 1 94.5 212 THR B C 1
ATOM 4270 O O . THR B 1 212 ? -9.625 5.664 -6.383 1 94.5 212 THR B O 1
ATOM 4273 N N . PRO B 1 213 ? -9.594 4.27 -4.648 1 92.94 213 PRO B N 1
ATOM 4274 C CA . PRO B 1 213 ? -8.562 3.43 -5.266 1 92.94 213 PRO B CA 1
ATOM 4275 C C . PRO B 1 213 ? -8.969 2.916 -6.645 1 92.94 213 PRO B C 1
ATOM 4277 O O . PRO B 1 213 ? -8.133 2.852 -7.551 1 92.94 213 PRO B O 1
ATOM 4280 N N . ASP B 1 214 ? -10.195 2.617 -6.867 1 88.44 214 ASP B N 1
ATOM 4281 C CA . ASP B 1 214 ? -10.648 2 -8.109 1 88.44 214 ASP B CA 1
ATOM 4282 C C . ASP B 1 214 ? -11.375 3.012 -8.992 1 88.44 214 ASP B C 1
ATOM 4284 O O . ASP B 1 214 ? -11.969 2.643 -10.008 1 88.44 214 ASP B O 1
ATOM 4288 N N . GLY B 1 215 ? -11.375 4.207 -8.625 1 91 215 GLY B N 1
ATOM 4289 C CA . GLY B 1 215 ? -12.102 5.223 -9.375 1 91 215 GLY B CA 1
ATOM 4290 C C . GLY B 1 215 ? -13.602 5.07 -9.289 1 91 215 GLY B C 1
ATOM 4291 O O . GLY B 1 215 ? -14.344 5.738 -10.016 1 91 215 GLY B O 1
ATOM 4292 N N . GLY B 1 216 ? -14.055 4.191 -8.453 1 91 216 GLY B N 1
ATOM 4293 C CA . GLY B 1 216 ? -15.469 3.902 -8.344 1 91 216 GLY B CA 1
ATOM 4294 C C . GLY B 1 216 ? -16.203 4.863 -7.426 1 91 216 GLY B C 1
ATOM 4295 O O . GLY B 1 216 ? -15.703 5.949 -7.125 1 91 216 GLY B O 1
ATOM 4296 N N . GLY B 1 217 ? -17.438 4.523 -7.02 1 93.81 217 GLY B N 1
ATOM 4297 C CA . GLY B 1 217 ? -18.297 5.375 -6.215 1 93.81 217 GLY B CA 1
ATOM 4298 C C . GLY B 1 217 ? -17.812 5.539 -4.789 1 93.81 217 GLY B C 1
ATOM 4299 O O . GLY B 1 217 ? -17.203 4.625 -4.227 1 93.81 217 GLY B O 1
ATOM 4300 N N . LYS B 1 218 ? -18.156 6.656 -4.18 1 96.19 218 LYS B N 1
ATOM 4301 C CA . LYS B 1 218 ? -17.734 6.98 -2.816 1 96.19 218 LYS B CA 1
ATOM 4302 C C . LYS B 1 218 ? -18.844 6.66 -1.817 1 96.19 218 LYS B C 1
ATOM 4304 O O . LYS B 1 218 ? -18.734 6.996 -0.636 1 96.19 218 LYS B O 1
ATOM 4309 N N . ASP B 1 219 ? -19.906 6.039 -2.295 1 96.75 219 ASP B N 1
ATOM 4310 C CA . ASP B 1 219 ? -21.047 5.707 -1.446 1 96.75 219 ASP B CA 1
ATOM 4311 C C . ASP B 1 219 ? -20.828 4.379 -0.723 1 96.75 219 ASP B C 1
ATOM 4313 O O . ASP B 1 219 ? -19.766 3.77 -0.848 1 96.75 219 ASP B O 1
ATOM 4317 N N . ARG B 1 220 ? -21.844 4.008 0.057 1 97 220 ARG B N 1
ATOM 4318 C CA . ARG B 1 220 ? -21.766 2.805 0.878 1 97 220 ARG B CA 1
ATOM 4319 C C . ARG B 1 220 ? -21.438 1.58 0.029 1 97 220 ARG B C 1
ATOM 4321 O O . ARG B 1 220 ? -20.562 0.79 0.382 1 97 220 ARG B O 1
ATOM 4328 N N . GLU B 1 221 ? -22.094 1.428 -1.036 1 96.5 221 GLU B N 1
ATOM 4329 C CA . GLU B 1 221 ? -21.906 0.264 -1.897 1 96.5 221 GLU B CA 1
ATOM 4330 C C . GLU B 1 221 ? -20.484 0.201 -2.438 1 96.5 221 GLU B C 1
ATOM 4332 O O . GLU B 1 221 ? -19.875 -0.868 -2.459 1 96.5 221 GLU B O 1
ATOM 4337 N N . GLY B 1 222 ? -19.969 1.303 -2.916 1 96.88 222 GLY B N 1
ATOM 4338 C CA . GLY B 1 222 ? -18.594 1.349 -3.389 1 96.88 222 GLY B CA 1
ATOM 4339 C C . GLY B 1 222 ? -17.594 0.962 -2.324 1 96.88 222 GLY B C 1
ATOM 4340 O O . GLY B 1 222 ? -16.641 0.224 -2.6 1 96.88 222 GLY B O 1
ATOM 4341 N N . CYS B 1 223 ? -17.797 1.442 -1.128 1 97.94 223 CYS B N 1
ATOM 4342 C CA . CYS B 1 223 ? -16.922 1.111 -0.015 1 97.94 223 CYS B CA 1
ATOM 4343 C C . CYS B 1 223 ? -16.922 -0.388 0.259 1 97.94 223 CYS B C 1
ATOM 4345 O O . CYS B 1 223 ? -15.867 -0.989 0.466 1 97.94 223 CYS B O 1
ATOM 4347 N N . LEU B 1 224 ? -18.109 -0.941 0.251 1 97.62 224 LEU B N 1
ATOM 4348 C CA . LEU B 1 224 ? -18.25 -2.363 0.545 1 97.62 224 LEU B CA 1
ATOM 4349 C C . LEU B 1 224 ? -17.578 -3.207 -0.526 1 97.62 224 LEU B C 1
ATOM 4351 O O . LEU B 1 224 ? -16.938 -4.219 -0.216 1 97.62 224 LEU B O 1
ATOM 4355 N N . ILE B 1 225 ? -17.703 -2.812 -1.752 1 95.81 225 ILE B N 1
ATOM 4356 C CA . ILE B 1 225 ? -17.062 -3.514 -2.859 1 95.81 225 ILE B CA 1
ATOM 4357 C C . ILE B 1 225 ? -15.547 -3.494 -2.674 1 95.81 225 ILE B C 1
ATOM 4359 O O . ILE B 1 225 ? -14.891 -4.535 -2.75 1 95.81 225 ILE B O 1
ATOM 4363 N N . ARG B 1 226 ? -14.984 -2.375 -2.375 1 96.94 226 ARG B N 1
ATOM 4364 C CA . ARG B 1 226 ? -13.539 -2.246 -2.201 1 96.94 226 ARG B CA 1
ATOM 4365 C C . ARG B 1 226 ? -13.062 -3.031 -0.982 1 96.94 226 ARG B C 1
ATOM 4367 O O . ARG B 1 226 ? -12 -3.658 -1.017 1 96.94 226 ARG B O 1
ATOM 4374 N N . LEU B 1 227 ? -13.891 -3.012 0.056 1 97.75 227 LEU B N 1
ATOM 4375 C CA . LEU B 1 227 ? -13.539 -3.77 1.254 1 97.75 227 LEU B CA 1
ATOM 4376 C C . LEU B 1 227 ? -13.492 -5.266 0.955 1 97.75 227 LEU B C 1
ATOM 4378 O O . LEU B 1 227 ? -12.648 -5.98 1.494 1 97.75 227 LEU B O 1
ATOM 4382 N N . SER B 1 228 ? -14.406 -5.695 0.157 1 96.81 228 SER B N 1
ATOM 4383 C CA . SER B 1 228 ? -14.43 -7.117 -0.167 1 96.81 228 SER B CA 1
ATOM 4384 C C . SER B 1 228 ? -13.156 -7.539 -0.887 1 96.81 228 SER B C 1
ATOM 4386 O O . SER B 1 228 ? -12.664 -8.656 -0.691 1 96.81 228 SER B O 1
ATOM 4388 N N . ARG B 1 229 ? -12.555 -6.652 -1.611 1 95.56 229 ARG B N 1
ATOM 4389 C CA . ARG B 1 229 ? -11.375 -6.961 -2.408 1 95.56 229 ARG B CA 1
ATOM 4390 C C . ARG B 1 229 ? -10.141 -7.113 -1.521 1 95.56 229 ARG B C 1
ATOM 4392 O O . ARG B 1 229 ? -9.18 -7.789 -1.896 1 95.56 229 ARG B O 1
ATOM 4399 N N . VAL B 1 230 ? -10.195 -6.531 -0.359 1 97.31 230 VAL B N 1
ATOM 4400 C CA . VAL B 1 230 ? -9.062 -6.562 0.553 1 97.31 230 VAL B CA 1
ATOM 4401 C C . VAL B 1 230 ? -8.758 -8.008 0.956 1 97.31 230 VAL B C 1
ATOM 4403 O O . VAL B 1 230 ? -7.605 -8.359 1.209 1 97.31 230 VAL B O 1
ATOM 4406 N N . VAL B 1 231 ? -9.789 -8.828 0.965 1 97 231 VAL B N 1
ATOM 4407 C CA . VAL B 1 231 ? -9.625 -10.234 1.315 1 97 231 VAL B CA 1
ATOM 4408 C C . VAL B 1 231 ? -9.828 -11.102 0.076 1 97 231 VAL B C 1
ATOM 4410 O O . VAL B 1 231 ? -10.219 -12.266 0.185 1 97 231 VAL B O 1
ATOM 4413 N N . CYS B 1 232 ? -9.664 -10.484 -1.063 1 93.31 232 CYS B N 1
ATOM 4414 C CA . CYS B 1 232 ? -9.75 -11.156 -2.357 1 93.31 232 CYS B CA 1
ATOM 4415 C C . CYS B 1 232 ? -11.117 -11.797 -2.555 1 93.31 232 CYS B C 1
ATOM 4417 O O . CYS B 1 232 ? -11.227 -12.875 -3.139 1 93.31 232 CYS B O 1
ATOM 4419 N N . GLY B 1 233 ? -12.086 -11.211 -1.994 1 91.06 233 GLY B N 1
ATOM 4420 C CA . GLY B 1 233 ? -13.461 -11.617 -2.215 1 91.06 233 GLY B CA 1
ATOM 4421 C C . GLY B 1 233 ? -14.219 -10.688 -3.145 1 91.06 233 GLY B C 1
ATOM 4422 O O . GLY B 1 233 ? -13.609 -9.891 -3.867 1 91.06 233 GLY B O 1
ATOM 4423 N N . ASP B 1 234 ? -15.539 -10.93 -3.234 1 87.69 234 ASP B N 1
ATOM 4424 C CA . ASP B 1 234 ? -16.469 -10.039 -3.924 1 87.69 234 ASP B CA 1
ATOM 4425 C C . ASP B 1 234 ? -17.797 -9.945 -3.17 1 87.69 234 ASP B C 1
ATOM 4427 O O . ASP B 1 234 ? -18.031 -10.672 -2.205 1 87.69 234 ASP B O 1
ATOM 4431 N N . ILE B 1 235 ? -18.547 -9.055 -3.609 1 88.56 235 ILE B N 1
ATOM 4432 C CA . ILE B 1 235 ? -19.766 -8.711 -2.883 1 88.56 235 ILE B CA 1
ATOM 4433 C C . ILE B 1 235 ? -20.734 -9.891 -2.906 1 88.56 235 ILE B C 1
ATOM 4435 O O . ILE B 1 235 ? -21.641 -9.977 -2.072 1 88.56 235 ILE B O 1
ATOM 4439 N N . GLU B 1 236 ? -20.562 -10.766 -3.795 1 87.81 236 GLU B N 1
ATOM 4440 C CA . GLU B 1 236 ? -21.422 -11.93 -3.859 1 87.81 236 GLU B CA 1
ATOM 4441 C C . GLU B 1 236 ? -20.969 -13.016 -2.887 1 87.81 236 GLU B C 1
ATOM 4443 O O . GLU B 1 236 ? -21.75 -13.875 -2.49 1 87.81 236 GLU B O 1
ATOM 4448 N N . MET B 1 237 ? -19.734 -12.969 -2.465 1 88.94 237 MET B N 1
ATOM 4449 C CA . MET B 1 237 ? -19.141 -14 -1.626 1 88.94 237 MET B CA 1
ATOM 4450 C C . MET B 1 237 ? -19.234 -13.625 -0.151 1 88.94 237 MET B C 1
ATOM 4452 O O . MET B 1 237 ? -19.094 -14.484 0.722 1 88.94 237 MET B O 1
ATOM 4456 N N . ILE B 1 238 ? -19.406 -12.344 0.15 1 95.25 238 ILE B N 1
ATOM 4457 C CA . ILE B 1 238 ? -19.281 -11.867 1.522 1 95.25 238 ILE B CA 1
ATOM 4458 C C . ILE B 1 238 ? -20.531 -11.07 1.9 1 95.25 238 ILE B C 1
ATOM 4460 O O . ILE B 1 238 ? -20.938 -10.156 1.18 1 95.25 238 ILE B O 1
ATOM 4464 N N . LYS B 1 239 ? -21.125 -11.438 3.066 1 96.25 239 LYS B N 1
ATOM 4465 C CA . LYS B 1 239 ? 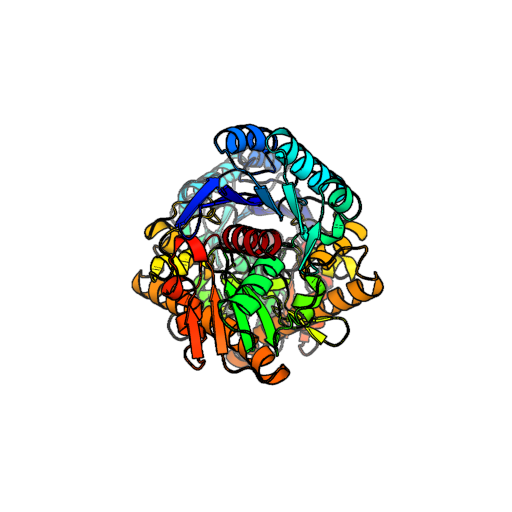-22.312 -10.734 3.547 1 96.25 239 LYS B CA 1
ATOM 4466 C C . LYS B 1 239 ? -21.953 -9.32 4.008 1 96.25 239 LYS B C 1
ATOM 4468 O O . LYS B 1 239 ? -20.844 -9.078 4.488 1 96.25 239 LYS B O 1
ATOM 4473 N N . GLU B 1 240 ? -22.906 -8.445 3.811 1 96.88 240 GLU B N 1
ATOM 4474 C CA . GLU B 1 240 ? -22.703 -7.059 4.207 1 96.88 240 GLU B CA 1
ATOM 4475 C C . GLU B 1 240 ? -22.266 -6.961 5.668 1 96.88 240 GLU B C 1
ATOM 4477 O O . GLU B 1 240 ? -21.391 -6.172 6.008 1 96.88 240 GLU B O 1
ATOM 4482 N N . GLU B 1 241 ? -22.875 -7.738 6.512 1 97.75 241 GLU B N 1
ATOM 4483 C CA . GLU B 1 241 ? -22.547 -7.715 7.934 1 97.75 241 GLU B CA 1
ATOM 4484 C C . GLU B 1 241 ? -21.094 -8.109 8.172 1 97.75 241 GLU B C 1
ATOM 4486 O O . GLU B 1 241 ? -20.438 -7.582 9.07 1 97.75 241 GLU B O 1
ATOM 4491 N N . GLU B 1 242 ? -20.656 -9.016 7.414 1 98.19 242 GLU B N 1
ATOM 4492 C CA . GLU B 1 242 ? -19.25 -9.438 7.512 1 98.19 242 GLU B CA 1
ATOM 4493 C C . GLU B 1 242 ? -18.312 -8.312 7.09 1 98.19 242 GLU B C 1
ATOM 4495 O O . GLU B 1 242 ? -17.234 -8.141 7.68 1 98.19 242 GLU B O 1
ATOM 4500 N N . LEU B 1 243 ? -18.719 -7.578 6.094 1 98.12 243 LEU B N 1
ATOM 4501 C CA . LEU B 1 243 ? -17.891 -6.473 5.617 1 98.12 243 LEU B CA 1
ATOM 4502 C C . LEU B 1 243 ? -17.859 -5.344 6.645 1 98.12 243 LEU B C 1
ATOM 4504 O O . LEU B 1 243 ? -16.812 -4.699 6.82 1 98.12 243 LEU B O 1
ATOM 4508 N N . TYR B 1 244 ? -18.953 -5.129 7.336 1 98.44 244 TYR B N 1
ATOM 4509 C CA . TYR B 1 244 ? -18.938 -4.152 8.422 1 98.44 244 TYR B CA 1
ATOM 4510 C C . TYR B 1 244 ? -18.047 -4.621 9.562 1 98.44 244 TYR B C 1
ATOM 4512 O O . TYR B 1 244 ? -17.344 -3.814 10.172 1 98.44 244 TYR B O 1
ATOM 4520 N N . SER B 1 245 ? -18.109 -5.906 9.805 1 98.44 245 SER B N 1
ATOM 4521 C CA . SER B 1 245 ? -17.203 -6.461 10.82 1 98.44 245 SER B CA 1
ATOM 4522 C C . SER B 1 245 ? -15.742 -6.27 10.422 1 98.44 245 SER B C 1
ATOM 4524 O O . SER B 1 245 ? -14.906 -5.953 11.258 1 98.44 245 SER B O 1
ATOM 4526 N N . LEU B 1 246 ? -15.516 -6.48 9.219 1 98.44 246 LEU B N 1
ATOM 4527 C CA . LEU B 1 246 ? -14.172 -6.277 8.688 1 98.44 246 LEU B CA 1
ATOM 4528 C C . LEU B 1 246 ? -13.75 -4.82 8.828 1 98.44 246 LEU B C 1
ATOM 4530 O O . LEU B 1 246 ? -12.617 -4.535 9.227 1 98.44 246 LEU B O 1
ATOM 4534 N N . ALA B 1 247 ? -14.633 -3.9 8.461 1 98.75 247 ALA B N 1
ATOM 4535 C CA . ALA B 1 247 ? -14.367 -2.471 8.609 1 98.75 247 ALA B CA 1
ATOM 4536 C C . ALA B 1 247 ? -14.031 -2.125 10.055 1 98.75 247 ALA B C 1
ATOM 4538 O O . ALA B 1 247 ? -13.086 -1.374 10.32 1 98.75 247 ALA B O 1
ATOM 4539 N N . LYS B 1 248 ? -14.758 -2.689 10.953 1 98.75 248 LYS B N 1
ATOM 4540 C CA . LYS B 1 248 ? -14.539 -2.439 12.375 1 98.75 248 LYS B CA 1
ATOM 4541 C C . LYS B 1 248 ? -13.172 -2.959 12.82 1 98.75 248 LYS B C 1
ATOM 4543 O O . LYS B 1 248 ? -12.5 -2.33 13.633 1 98.75 248 LYS B O 1
ATOM 4548 N N . GLU B 1 249 ? -12.805 -4.105 12.344 1 98.81 249 GLU B N 1
ATOM 4549 C CA . GLU B 1 249 ? -11.5 -4.664 12.68 1 98.81 249 GLU B CA 1
ATOM 4550 C C . GLU B 1 249 ? -10.375 -3.754 12.211 1 98.81 249 GLU B C 1
ATOM 4552 O O . GLU B 1 249 ? -9.414 -3.516 12.945 1 98.81 249 GLU B O 1
ATOM 4557 N N . PHE B 1 250 ? -10.484 -3.271 10.984 1 98.88 250 PHE B N 1
ATOM 4558 C CA . PHE B 1 250 ? -9.461 -2.365 10.477 1 98.88 250 PHE B CA 1
ATOM 4559 C C . PHE B 1 250 ? -9.461 -1.054 11.25 1 98.88 250 PHE B C 1
ATOM 4561 O O . PHE B 1 250 ? -8.406 -0.47 11.492 1 98.88 250 PHE B O 1
ATOM 4568 N N . TYR B 1 251 ? -10.664 -0.591 11.578 1 98.88 251 TYR B N 1
ATOM 4569 C CA . TYR B 1 251 ? -10.766 0.642 12.352 1 98.88 251 TYR B CA 1
ATOM 4570 C C . TYR B 1 251 ? -10.078 0.491 13.703 1 98.88 251 TYR B C 1
ATOM 4572 O O . TYR B 1 251 ? -9.391 1.404 14.164 1 98.88 251 TYR B O 1
ATOM 4580 N N . LYS B 1 252 ? -10.258 -0.663 14.312 1 98.75 252 LYS B N 1
ATOM 4581 C CA . LYS B 1 252 ? -9.57 -0.943 15.562 1 98.75 252 LYS B CA 1
ATOM 4582 C C . LYS B 1 252 ? -8.055 -0.845 15.391 1 98.75 252 LYS B C 1
ATOM 4584 O O . LYS B 1 252 ? -7.363 -0.309 16.266 1 98.75 252 LYS B O 1
ATOM 4589 N N . LYS B 1 253 ? -7.574 -1.373 14.32 1 98.69 253 LYS B N 1
ATOM 4590 C CA . LYS B 1 253 ? -6.141 -1.313 14.047 1 98.69 253 LYS B CA 1
ATOM 4591 C C . LYS B 1 253 ? -5.676 0.127 13.852 1 98.69 253 LYS B C 1
ATOM 4593 O O . LYS B 1 253 ? -4.586 0.5 14.281 1 98.69 253 LYS B O 1
ATOM 4598 N N . LEU B 1 254 ? -6.5 0.913 13.164 1 98.81 254 LEU B N 1
ATOM 4599 C CA . LEU B 1 254 ? -6.215 2.33 12.969 1 98.81 254 LEU B CA 1
ATOM 4600 C C . LEU B 1 254 ? -6.066 3.043 14.312 1 98.81 254 LEU B C 1
ATOM 4602 O O . LEU B 1 254 ? -5.066 3.723 14.547 1 98.81 254 LEU B O 1
ATOM 4606 N N . VAL B 1 255 ? -7.016 2.84 15.164 1 98.69 255 VAL B N 1
ATOM 4607 C CA . VAL B 1 255 ? -7.062 3.479 16.469 1 98.69 255 VAL B CA 1
ATOM 4608 C C . VAL B 1 255 ? -5.863 3.033 17.312 1 98.69 255 VAL B C 1
ATOM 4610 O O . VAL B 1 255 ? -5.199 3.855 17.953 1 98.69 255 VAL B O 1
ATOM 4613 N N . GLU B 1 256 ? -5.574 1.775 17.281 1 98.31 256 GLU B N 1
ATOM 4614 C CA . GLU B 1 256 ? -4.457 1.219 18.031 1 98.31 256 GLU B CA 1
ATOM 4615 C C . GLU B 1 256 ? -3.129 1.8 17.562 1 98.31 256 GLU B C 1
ATOM 4617 O O . GLU B 1 256 ? -2.256 2.109 18.375 1 98.31 256 GLU B O 1
ATOM 4622 N N . MET B 1 257 ? -3.002 1.912 16.328 1 98 257 MET B N 1
ATOM 4623 C CA . MET B 1 257 ? -1.763 2.426 15.75 1 98 257 MET B CA 1
ATOM 4624 C C . MET B 1 257 ? -1.505 3.859 16.203 1 98 257 MET B C 1
ATOM 4626 O O . MET B 1 257 ? -0.382 4.203 16.578 1 98 257 MET B O 1
ATOM 4630 N N . VAL B 1 258 ? -2.506 4.691 16.125 1 98.44 258 VAL B N 1
ATOM 4631 C CA . VAL B 1 258 ? -2.379 6.078 16.562 1 98.44 258 VAL B CA 1
ATOM 4632 C C . VAL B 1 258 ? -2.041 6.121 18.047 1 98.44 258 VAL B C 1
ATOM 4634 O O . VAL B 1 258 ? -1.137 6.852 18.469 1 98.44 258 VAL B O 1
ATOM 4637 N N . ARG B 1 259 ? -2.754 5.328 18.812 1 98.25 259 ARG B N 1
ATOM 4638 C CA . ARG B 1 259 ? -2.549 5.281 20.25 1 98.25 259 ARG B CA 1
ATOM 4639 C C . ARG B 1 259 ? -1.114 4.895 20.594 1 98.25 259 ARG B C 1
ATOM 4641 O O . ARG B 1 259 ? -0.488 5.504 21.453 1 98.25 259 ARG B O 1
ATOM 4648 N N . GLU B 1 260 ? -0.602 3.916 19.953 1 97.75 260 GLU B N 1
ATOM 4649 C CA . GLU B 1 260 ? 0.751 3.428 20.203 1 97.75 260 GLU B CA 1
ATOM 4650 C C . GLU B 1 260 ? 1.79 4.508 19.922 1 97.75 260 GLU B C 1
ATOM 4652 O O . GLU B 1 260 ? 2.736 4.688 20.688 1 97.75 260 GLU B O 1
ATOM 4657 N N . GLU B 1 261 ? 1.612 5.203 18.812 1 97.88 261 GLU B N 1
ATOM 4658 C CA . GLU B 1 261 ? 2.572 6.238 18.438 1 97.88 261 GLU B CA 1
ATOM 4659 C C . GLU B 1 261 ? 2.539 7.406 19.422 1 97.88 261 GLU B C 1
ATOM 4661 O O . GLU B 1 261 ? 3.586 7.945 19.781 1 97.88 261 GLU B O 1
ATOM 4666 N N . VAL B 1 262 ? 1.35 7.824 19.781 1 98.25 262 VAL B N 1
ATOM 4667 C CA . VAL B 1 262 ? 1.214 8.93 20.719 1 98.25 262 VAL B CA 1
ATOM 4668 C C . VAL B 1 262 ? 1.784 8.523 22.078 1 98.25 262 VAL B C 1
ATOM 4670 O O . VAL B 1 262 ? 2.406 9.344 22.766 1 98.25 262 VAL B O 1
ATOM 4673 N N . LYS B 1 263 ? 1.58 7.27 22.5 1 97.94 263 LYS B N 1
ATOM 4674 C CA . LYS B 1 263 ? 2.121 6.766 23.766 1 97.94 263 LYS B CA 1
ATOM 4675 C C . LYS B 1 263 ? 3.641 6.883 23.797 1 97.94 263 LYS B C 1
ATOM 4677 O O . LYS B 1 263 ? 4.219 7.223 24.828 1 97.94 263 LYS B O 1
ATOM 4682 N N . ILE B 1 264 ? 4.309 6.605 22.719 1 97.62 264 ILE B N 1
ATOM 4683 C CA . ILE B 1 264 ? 5.762 6.711 22.641 1 97.62 264 ILE B CA 1
ATOM 4684 C C . ILE B 1 264 ? 6.191 8.148 22.938 1 97.62 264 ILE B C 1
ATOM 4686 O O . ILE B 1 264 ? 7.129 8.375 23.703 1 97.62 264 ILE B O 1
ATOM 4690 N N . ILE B 1 265 ? 5.477 9.102 22.297 1 97.44 265 ILE B N 1
ATOM 4691 C CA . ILE B 1 265 ? 5.789 10.508 22.5 1 97.44 265 ILE B CA 1
ATOM 4692 C C . ILE B 1 265 ? 5.496 10.906 23.938 1 97.44 265 ILE B C 1
ATOM 4694 O O . ILE B 1 265 ? 6.266 11.648 24.562 1 97.44 265 ILE B O 1
ATOM 4698 N N . PHE B 1 266 ? 4.391 10.438 24.438 1 95.94 266 PHE B N 1
ATOM 4699 C CA . PHE B 1 266 ? 4.02 10.672 25.812 1 95.94 266 PHE B CA 1
ATOM 4700 C C . PHE B 1 266 ? 5.121 10.211 26.766 1 95.94 266 PHE B C 1
ATOM 4702 O O . PHE B 1 266 ? 5.551 10.961 27.641 1 95.94 266 PHE B O 1
ATOM 4709 N N . GLU B 1 267 ? 5.555 9.016 26.594 1 95.94 267 GLU B N 1
ATOM 4710 C CA . GLU B 1 267 ? 6.57 8.438 27.453 1 95.94 267 GLU B CA 1
ATOM 4711 C C . GLU B 1 267 ? 7.91 9.148 27.297 1 95.94 267 GLU B C 1
ATOM 4713 O O . GLU B 1 267 ? 8.656 9.312 28.266 1 95.94 267 GLU B O 1
ATOM 4718 N N . SER B 1 268 ? 8.219 9.609 26.141 1 96.06 268 SER B N 1
ATOM 4719 C CA . SER B 1 268 ? 9.492 10.25 25.844 1 96.06 268 SER B CA 1
ATOM 4720 C C . SER B 1 268 ? 9.547 11.656 26.438 1 96.06 268 SER B C 1
ATOM 4722 O O . SER B 1 268 ? 10.609 12.109 26.875 1 96.06 268 SER B O 1
ATOM 4724 N N . TYR B 1 269 ? 8.375 12.328 26.484 1 96 269 TYR B N 1
ATOM 4725 C CA . TYR B 1 269 ? 8.414 13.742 26.844 1 96 269 TYR B CA 1
ATOM 4726 C C . TYR B 1 269 ? 7.652 14 28.141 1 96 269 TYR B C 1
ATOM 4728 O O . TYR B 1 269 ? 7.734 15.094 28.703 1 96 269 TYR B O 1
ATOM 4736 N N . GLY B 1 270 ? 6.91 13.039 28.594 1 94.56 270 GLY B N 1
ATOM 4737 C CA . GLY B 1 270 ? 6.164 13.195 29.844 1 94.56 270 GLY B CA 1
ATOM 4738 C C . GLY B 1 270 ? 5.004 14.164 29.719 1 94.56 270 GLY B C 1
ATOM 4739 O O . GLY B 1 270 ? 4.797 15 30.609 1 94.56 270 GLY B O 1
ATOM 4740 N N . LEU B 1 271 ? 4.258 14.117 28.656 1 94.56 271 LEU B N 1
ATOM 4741 C CA . LEU B 1 271 ? 3.137 15.016 28.391 1 94.56 271 LEU B CA 1
ATOM 4742 C C . LEU B 1 271 ? 1.807 14.289 28.547 1 94.56 271 LEU B C 1
ATOM 4744 O O . LEU B 1 271 ? 1.634 13.18 28.016 1 94.56 271 LEU B O 1
ATOM 4748 N N . GLU B 1 272 ? 0.844 14.875 29.172 1 91.81 272 GLU B N 1
ATOM 4749 C CA . GLU B 1 272 ? -0.394 14.164 29.484 1 91.81 272 GLU B CA 1
ATOM 4750 C C . GLU B 1 272 ? -1.572 14.75 28.719 1 91.81 272 GLU B C 1
ATOM 4752 O O . GLU B 1 272 ? -2.648 14.148 28.656 1 91.81 272 GLU B O 1
ATOM 4757 N N . GLU B 1 273 ? -1.395 15.891 28.172 1 97.62 273 GLU B N 1
ATOM 4758 C CA . GLU B 1 273 ? -2.455 16.562 27.422 1 97.62 273 GLU B CA 1
ATOM 4759 C C . GLU B 1 273 ? -2.238 16.438 25.922 1 97.62 273 GLU B C 1
ATOM 4761 O O . GLU B 1 273 ? -1.107 16.531 25.438 1 97.62 273 GLU B O 1
ATOM 4766 N N . VAL B 1 274 ? -3.369 16.188 25.25 1 98.5 274 VAL B N 1
ATOM 4767 C CA . VAL B 1 274 ? -3.307 16.125 23.797 1 98.5 274 VAL B CA 1
ATOM 4768 C C . VAL B 1 274 ? -4.238 17.172 23.188 1 98.5 274 VAL B C 1
ATOM 4770 O O . VAL B 1 274 ? -5.336 17.406 23.688 1 98.5 274 VAL B O 1
ATOM 4773 N N . VAL B 1 275 ? -3.775 17.859 22.219 1 98.69 275 VAL B N 1
ATOM 4774 C CA . VAL B 1 275 ? -4.602 18.75 21.406 1 98.69 275 VAL B CA 1
ATOM 4775 C C . VAL B 1 275 ? -4.84 18.109 20.031 1 98.69 275 VAL B C 1
ATOM 4777 O O . VAL B 1 275 ? -3.889 17.781 19.312 1 98.69 275 VAL B O 1
ATOM 4780 N N . THR B 1 276 ? -6.074 17.875 19.703 1 98.56 276 THR B N 1
ATOM 4781 C CA . THR B 1 276 ? -6.395 17.188 18.453 1 98.56 276 THR B CA 1
ATOM 4782 C C . THR B 1 276 ? -6.902 18.172 17.406 1 98.56 276 THR B C 1
ATOM 4784 O O . THR B 1 276 ? -7.629 19.109 17.734 1 98.56 276 THR B O 1
ATOM 4787 N N . VAL B 1 277 ? -6.438 17.969 16.234 1 97.56 277 VAL B N 1
ATOM 4788 C CA . VAL B 1 277 ? -6.785 18.828 15.109 1 97.56 277 VAL B CA 1
ATOM 4789 C C . VAL B 1 277 ? -6.949 17.984 13.844 1 97.56 277 VAL B C 1
ATOM 4791 O O . VAL B 1 277 ? -6.363 16.906 13.734 1 97.56 277 VAL B O 1
ATOM 4794 N N . GLY B 1 278 ? -7.84 18.531 12.953 1 95.5 278 GLY B N 1
ATOM 4795 C CA . GLY B 1 278 ? -7.82 17.984 11.602 1 95.5 278 GLY B CA 1
ATOM 4796 C C . GLY B 1 278 ? -9.039 17.141 11.273 1 95.5 278 GLY B C 1
ATOM 4797 O O . GLY B 1 278 ? -9.938 17 12.109 1 95.5 278 GLY B O 1
ATOM 4798 N N . LEU B 1 279 ? -8.992 16.562 10.125 1 94.5 279 LEU B N 1
ATOM 4799 C CA . LEU B 1 279 ? -10.07 15.781 9.539 1 94.5 279 LEU B CA 1
ATOM 4800 C C . LEU B 1 279 ? -10.398 14.57 10.414 1 94.5 279 LEU B C 1
ATOM 4802 O O . LEU B 1 279 ? -11.555 14.148 10.477 1 94.5 279 LEU B O 1
ATOM 4806 N N . GLY B 1 280 ? -9.414 14.062 11.117 1 97.25 280 GLY B N 1
ATOM 4807 C CA . GLY B 1 280 ? -9.555 12.812 11.852 1 97.25 280 GLY B CA 1
ATOM 4808 C C . GLY B 1 280 ? -9.812 13.016 13.328 1 97.25 280 GLY B C 1
ATOM 4809 O O . GLY B 1 280 ? -9.547 12.125 14.141 1 97.25 280 GLY B O 1
ATOM 4810 N N . GLU B 1 281 ? -10.344 14.164 13.758 1 97.25 281 GLU B N 1
ATOM 4811 C CA . GLU B 1 281 ? -10.5 14.438 15.188 1 97.25 281 GLU B CA 1
ATOM 4812 C C . GLU B 1 281 ? -11.414 13.406 15.852 1 97.25 281 GLU B C 1
ATOM 4814 O O . GLU B 1 281 ? -11.211 13.047 17.016 1 97.25 281 GLU B O 1
ATOM 4819 N N . GLU B 1 282 ? -12.453 12.93 15.164 1 96.75 282 GLU B N 1
ATOM 4820 C CA . GLU B 1 282 ? -13.328 11.914 15.734 1 96.75 282 GLU B CA 1
ATOM 4821 C C . GLU B 1 282 ? -12.578 10.609 15.992 1 96.75 282 GLU B C 1
ATOM 4823 O O . GLU B 1 282 ? -12.82 9.93 16.984 1 96.75 282 GLU B O 1
ATOM 4828 N N . ILE B 1 283 ? -11.711 10.266 15.109 1 98.5 283 ILE B N 1
ATOM 4829 C CA . ILE B 1 283 ? -10.875 9.078 15.242 1 98.5 283 ILE B CA 1
ATOM 4830 C C . ILE B 1 283 ? -9.906 9.266 16.406 1 98.5 283 ILE B C 1
ATOM 4832 O O . ILE B 1 283 ? -9.727 8.359 17.234 1 98.5 283 ILE B O 1
ATOM 4836 N N . LEU B 1 284 ? -9.305 10.484 16.469 1 98.62 284 LEU B N 1
ATOM 4837 C CA . LEU B 1 284 ? -8.336 10.797 17.5 1 98.62 284 LEU B CA 1
ATOM 4838 C C . LEU B 1 284 ? -8.984 10.766 18.875 1 98.62 284 LEU B C 1
ATOM 4840 O O . LEU B 1 284 ? -8.359 10.336 19.859 1 98.62 284 LEU B O 1
ATOM 4844 N N . LYS B 1 285 ? -10.219 11.227 18.953 1 97.5 285 LYS B N 1
ATOM 4845 C CA . LYS B 1 285 ? -10.945 11.203 20.219 1 97.5 285 LYS B CA 1
ATOM 4846 C C . LYS B 1 285 ? -11.047 9.781 20.766 1 97.5 285 LYS B C 1
ATOM 4848 O O . LYS B 1 285 ? -10.875 9.562 21.969 1 97.5 285 LYS B O 1
ATOM 4853 N N . GLU B 1 286 ? -11.32 8.883 19.922 1 97.69 286 GLU B N 1
ATOM 4854 C CA . GLU B 1 286 ? -11.414 7.484 20.328 1 97.69 286 GLU B CA 1
ATOM 4855 C C . GLU B 1 286 ? -10.039 6.898 20.625 1 97.69 286 GLU B C 1
ATOM 4857 O O . GLU B 1 286 ? -9.859 6.188 21.609 1 97.69 286 GLU B O 1
ATOM 4862 N N . ALA B 1 287 ? -9.102 7.164 19.797 1 98.25 287 ALA B N 1
ATOM 4863 C CA . ALA B 1 287 ? -7.758 6.609 19.938 1 98.25 287 ALA B CA 1
ATOM 4864 C C . ALA B 1 287 ? -7.086 7.09 21.219 1 98.25 287 ALA B C 1
ATOM 4866 O O . ALA B 1 287 ? -6.293 6.363 21.812 1 98.25 287 ALA B O 1
ATOM 4867 N N . LEU B 1 288 ? -7.422 8.328 21.594 1 98.31 288 LEU B N 1
ATOM 4868 C CA . LEU B 1 288 ? -6.652 8.977 22.656 1 98.31 288 LEU B CA 1
ATOM 4869 C C . LEU B 1 288 ? -7.527 9.242 23.875 1 98.31 288 LEU B C 1
ATOM 4871 O O . LEU B 1 288 ? -7.293 10.203 24.609 1 98.31 288 LEU B O 1
ATOM 4875 N N . ARG B 1 289 ? -8.484 8.43 24.078 1 96 289 ARG B N 1
ATOM 4876 C CA . ARG B 1 289 ? -9.492 8.625 25.125 1 96 289 ARG B CA 1
ATOM 4877 C C . ARG B 1 289 ? -8.859 8.602 26.516 1 96 289 ARG B C 1
ATOM 4879 O O . ARG B 1 289 ? -9.422 9.148 27.469 1 96 289 ARG B O 1
ATOM 4886 N N . GLU B 1 290 ? -7.723 8.055 26.656 1 94.38 290 GLU B N 1
ATOM 4887 C CA . GLU B 1 290 ? -7.07 7.938 27.953 1 94.38 290 GLU B CA 1
ATOM 4888 C C . GLU B 1 290 ? -6.324 9.219 28.328 1 94.38 290 GLU B C 1
ATOM 4890 O O . GLU B 1 290 ? -5.852 9.359 29.453 1 94.38 290 GLU B O 1
ATOM 4895 N N . TYR B 1 291 ? -6.207 10.141 27.391 1 96.31 291 TYR B N 1
ATOM 4896 C CA . TYR B 1 291 ? -5.508 11.406 27.609 1 96.31 291 TYR B CA 1
ATOM 4897 C C . TYR B 1 291 ? -6.496 12.531 27.875 1 96.31 291 TYR B C 1
ATOM 4899 O O . TYR B 1 291 ? -7.703 12.375 27.672 1 96.31 291 TYR B O 1
ATOM 4907 N N . ARG B 1 292 ? -5.945 13.648 28.5 1 97.25 292 ARG B N 1
ATOM 4908 C CA . ARG B 1 292 ? -6.723 14.883 28.516 1 97.25 292 ARG B CA 1
ATOM 4909 C C . ARG B 1 292 ? -6.746 15.547 27.156 1 97.25 292 ARG B C 1
ATOM 4911 O O . ARG B 1 292 ? -5.73 16.062 26.688 1 97.25 292 ARG B O 1
ATOM 4918 N N . ILE B 1 293 ? -7.977 15.578 26.562 1 98.12 293 ILE B N 1
ATOM 4919 C CA . ILE B 1 293 ? -8.055 15.992 25.156 1 98.12 293 ILE B CA 1
ATOM 4920 C C . ILE B 1 293 ? -8.633 17.406 25.078 1 98.12 293 ILE B C 1
ATOM 4922 O O . ILE B 1 293 ? -9.656 17.703 25.703 1 98.12 293 ILE B O 1
ATOM 4926 N N . LYS B 1 294 ? -8.008 18.234 24.375 1 98.44 294 LYS B N 1
ATOM 4927 C CA . LYS B 1 294 ? -8.562 19.484 23.859 1 98.44 294 LYS B CA 1
ATOM 4928 C C . LYS B 1 294 ? -8.742 19.406 22.344 1 98.44 294 LYS B C 1
ATOM 4930 O O . LYS B 1 294 ? -7.77 19.281 21.609 1 98.44 294 LYS B O 1
ATOM 4935 N N . SER B 1 295 ? -9.938 19.531 21.922 1 98.12 295 SER B N 1
ATOM 4936 C CA . SER B 1 295 ? -10.281 19.438 20.516 1 98.12 295 SER B CA 1
ATOM 4937 C C . SER B 1 295 ? -10.43 20.828 19.891 1 98.12 295 SER B C 1
ATOM 4939 O O . SER B 1 295 ? -11.234 21.641 20.359 1 98.12 295 SER B O 1
ATOM 4941 N N . ILE B 1 296 ? -9.742 21.078 18.859 1 98.19 296 ILE B N 1
ATOM 4942 C CA . ILE B 1 296 ? -9.836 22.375 18.203 1 98.19 296 ILE B CA 1
ATOM 4943 C C . ILE B 1 296 ? -11.234 22.547 17.609 1 98.19 296 ILE B C 1
ATOM 4945 O O . ILE B 1 296 ? -11.773 23.656 17.594 1 98.19 296 ILE B O 1
ATOM 4949 N N . LYS B 1 297 ? -11.711 21.438 17.078 1 96.94 297 LYS B N 1
ATOM 4950 C CA . LYS B 1 297 ? -13.078 21.484 16.578 1 96.94 297 LYS B CA 1
ATOM 4951 C C . LYS B 1 297 ? -14.047 21.969 17.641 1 96.94 297 LYS B C 1
ATOM 4953 O O . LYS B 1 297 ? -14.969 22.734 17.359 1 96.94 297 LYS B O 1
ATOM 4958 N N . GLU B 1 298 ? -13.891 21.531 18.859 1 96.94 298 GLU B N 1
ATOM 4959 C CA . GLU B 1 298 ? -14.781 21.891 19.969 1 96.94 298 GLU B CA 1
ATOM 4960 C C . GLU B 1 298 ? -14.461 23.281 20.5 1 96.94 298 GLU B C 1
ATOM 4962 O O . GLU B 1 298 ? -15.367 24.031 20.875 1 96.94 298 GLU B O 1
ATOM 4967 N N . LEU B 1 299 ? -13.188 23.641 20.562 1 97.06 299 LEU B N 1
ATOM 4968 C CA . LEU B 1 299 ? -12.766 24.922 21.094 1 97.06 299 LEU B CA 1
ATOM 4969 C C . LEU B 1 299 ? -13.109 26.047 20.125 1 97.06 299 LEU B C 1
ATOM 4971 O O . LEU B 1 299 ? -13.406 27.172 20.547 1 97.06 299 LEU B O 1
ATOM 4975 N N . TYR B 1 300 ? -13.039 25.766 18.875 1 96.19 300 TYR B N 1
ATOM 4976 C CA . TYR B 1 300 ? -13.352 26.734 17.828 1 96.19 300 TYR B CA 1
ATOM 4977 C C . TYR B 1 300 ? -14.508 26.234 16.969 1 96.19 300 TYR B C 1
ATOM 4979 O O . TYR B 1 300 ? -15.664 26.25 17.391 1 96.19 300 TYR B O 1
ATOM 4987 N N . ASP B 1 301 ? -14.242 25.562 15.836 1 95.88 301 ASP B N 1
ATOM 4988 C CA . ASP B 1 301 ? -15.242 24.906 15.008 1 95.88 301 ASP B CA 1
ATOM 4989 C C . ASP B 1 301 ? -14.578 24 13.969 1 95.88 301 ASP B C 1
ATOM 4991 O O . ASP B 1 301 ? -13.352 23.953 13.875 1 95.88 301 ASP B O 1
ATOM 4995 N N . GLU B 1 302 ? -15.391 23.312 13.281 1 94.75 302 GLU B N 1
ATOM 4996 C CA . GLU B 1 302 ? -14.914 22.312 12.328 1 94.75 302 GLU B CA 1
ATOM 4997 C C . GLU B 1 302 ? -14.109 22.969 11.203 1 94.75 302 GLU B C 1
ATOM 4999 O O . GLU B 1 302 ? -13.117 22.422 10.742 1 94.75 302 GLU B O 1
ATOM 5004 N N . SER B 1 303 ? -14.555 24.078 10.727 1 94.75 303 SER B N 1
ATOM 5005 C CA . SER B 1 303 ? -13.867 24.75 9.625 1 94.75 303 SER B CA 1
ATOM 5006 C C . SER B 1 303 ? -12.453 25.156 10.023 1 94.75 303 SER B C 1
ATOM 5008 O O . SER B 1 303 ? -11.523 25.062 9.219 1 94.75 303 SER B O 1
ATOM 5010 N N . VAL B 1 304 ? -12.281 25.609 11.281 1 96.5 304 VAL B N 1
ATOM 5011 C CA . VAL B 1 304 ? -10.961 25.984 11.797 1 96.5 304 VAL B CA 1
ATOM 5012 C C . VAL B 1 304 ? -10.078 24.734 11.867 1 96.5 304 VAL B C 1
ATOM 5014 O O . VAL B 1 304 ? -8.93 24.766 11.406 1 96.5 304 VAL B O 1
ATOM 5017 N N . SER B 1 305 ? -10.586 23.703 12.398 1 96.69 305 SER B N 1
ATOM 5018 C CA . SER B 1 305 ? -9.828 22.453 12.539 1 96.69 305 SER B CA 1
ATOM 5019 C C . SER B 1 305 ? -9.367 21.938 11.18 1 96.69 305 SER B C 1
ATOM 5021 O O . SER B 1 305 ? -8.25 21.438 11.047 1 96.69 305 SER B O 1
ATOM 5023 N N . LEU B 1 306 ? -10.211 22.062 10.133 1 94.12 306 LEU B N 1
ATOM 5024 C CA . LEU B 1 306 ? -9.922 21.547 8.805 1 94.12 306 LEU B CA 1
ATOM 5025 C C . LEU B 1 306 ? -8.945 22.453 8.062 1 94.12 306 LEU B C 1
ATOM 5027 O O . LEU B 1 306 ? -8.344 22.047 7.066 1 94.12 306 LEU B O 1
ATOM 5031 N N . ALA B 1 307 ? -8.82 23.688 8.5 1 95.69 307 ALA B N 1
ATOM 5032 C CA . ALA B 1 307 ? -7.953 24.672 7.855 1 95.69 307 ALA B CA 1
ATOM 5033 C C . ALA B 1 307 ? -6.98 25.281 8.859 1 95.69 307 ALA B C 1
ATOM 5035 O O . ALA B 1 307 ? -6.691 26.484 8.805 1 95.69 307 ALA B O 1
ATOM 5036 N N . MET B 1 308 ? -6.52 24.469 9.711 1 96.19 308 MET B N 1
ATOM 5037 C CA . MET B 1 308 ? -5.77 24.938 10.875 1 96.19 308 MET B CA 1
ATOM 5038 C C . MET B 1 308 ? -4.551 25.75 10.445 1 96.19 308 MET B C 1
ATOM 5040 O O . MET B 1 308 ? -4.289 26.828 11 1 96.19 308 MET B O 1
ATOM 5044 N N . PRO B 1 309 ? -3.812 25.297 9.43 1 96.56 309 PRO B N 1
ATOM 5045 C CA . PRO B 1 309 ? -2.617 26.062 9.078 1 96.56 309 PRO B CA 1
ATOM 5046 C C . PRO B 1 309 ? -2.941 27.484 8.633 1 96.56 309 PRO B C 1
ATOM 5048 O O . PRO B 1 309 ? -2.281 28.438 9.062 1 96.56 309 PRO B O 1
ATOM 5051 N N . SER B 1 310 ? -3.936 27.672 7.797 1 97.75 310 SER B N 1
ATOM 5052 C CA . SER B 1 310 ? -4.297 29.016 7.336 1 97.75 310 SER B CA 1
ATOM 5053 C C . SER B 1 310 ? -4.824 29.875 8.484 1 97.75 310 SER B C 1
ATOM 5055 O O . SER B 1 310 ? -4.5 31.062 8.578 1 97.75 310 SER B O 1
ATOM 5057 N N . PHE B 1 311 ? -5.621 29.297 9.344 1 98.06 311 PHE B N 1
ATOM 5058 C CA . PHE B 1 311 ? -6.129 29.984 10.516 1 98.06 311 PHE B CA 1
ATOM 5059 C C . PHE B 1 311 ? -4.988 30.391 11.445 1 98.06 311 PHE B C 1
ATOM 5061 O O . PHE B 1 311 ? -4.938 31.531 11.914 1 98.06 311 PHE B O 1
ATOM 5068 N N . SER B 1 312 ? -4.094 29.453 11.625 1 98 312 SER B N 1
ATOM 5069 C CA . SER B 1 312 ? -2.969 29.656 12.539 1 98 312 SER B CA 1
ATOM 5070 C C . SER B 1 312 ? -2.086 30.812 12.07 1 98 312 SER B C 1
ATOM 5072 O O . SER B 1 312 ? -1.758 31.703 12.859 1 98 312 SER B O 1
ATOM 5074 N N . VAL B 1 313 ? -1.768 30.797 10.82 1 97.69 313 VAL B N 1
ATOM 5075 C CA . VAL B 1 313 ? -0.813 31.797 10.359 1 97.69 313 VAL B CA 1
ATOM 5076 C C . VAL B 1 313 ? -1.475 33.156 10.336 1 97.69 313 VAL B C 1
ATOM 5078 O O . VAL B 1 313 ? -0.809 34.188 10.539 1 97.69 313 VAL B O 1
ATOM 5081 N N . ALA B 1 314 ? -2.76 33.281 10.102 1 97.94 314 ALA B N 1
ATOM 5082 C CA . ALA B 1 314 ? -3.477 34.531 10.195 1 97.94 314 ALA B CA 1
ATOM 5083 C C . ALA B 1 314 ? -3.432 35.094 11.617 1 97.94 314 ALA B C 1
ATOM 5085 O O . ALA B 1 314 ? -3.129 36.281 11.82 1 97.94 314 ALA B O 1
ATOM 5086 N N . LYS B 1 315 ? -3.729 34.25 12.547 1 97.56 315 LYS B N 1
ATOM 5087 C CA . LYS B 1 315 ? -3.744 34.656 13.953 1 97.56 315 LYS B CA 1
ATOM 5088 C C . LYS B 1 315 ? -2.348 35.031 14.43 1 97.56 315 LYS B C 1
ATOM 5090 O O . LYS B 1 315 ? -2.193 36 15.203 1 97.56 315 LYS B O 1
ATOM 5095 N N . LEU B 1 316 ? -1.389 34.25 14.031 1 97.38 316 LEU B N 1
ATOM 5096 C CA . LEU B 1 316 ? -0.01 34.531 14.422 1 97.38 316 LEU B CA 1
ATOM 5097 C C . LEU B 1 316 ? 0.472 35.875 13.844 1 97.38 316 LEU B C 1
ATOM 5099 O O . LEU B 1 316 ? 1.189 36.594 14.516 1 97.38 316 LEU B O 1
ATOM 5103 N N . LEU B 1 317 ? 0.135 36.125 12.578 1 97.44 317 LEU B N 1
ATOM 5104 C CA . LEU B 1 317 ? 0.516 37.406 11.977 1 97.44 317 LEU B CA 1
ATOM 5105 C C . LEU B 1 317 ? -0.139 38.562 12.719 1 97.44 317 LEU B C 1
ATOM 5107 O O . LEU B 1 317 ? 0.497 39.594 12.953 1 97.44 317 LEU B O 1
ATOM 5111 N N . LYS B 1 318 ? -1.393 38.406 13.031 1 96.88 318 LYS B N 1
ATOM 5112 C CA . LYS B 1 318 ? -2.088 39.438 13.812 1 96.88 318 LYS B CA 1
ATOM 5113 C C . LYS B 1 318 ? -1.335 39.75 15.102 1 96.88 318 LYS B C 1
ATOM 5115 O O . LYS B 1 318 ? -1.139 40.906 15.438 1 96.88 318 LYS B O 1
ATOM 5120 N N . LEU B 1 319 ? -0.97 38.719 15.75 1 95.19 319 LEU B N 1
ATOM 5121 C CA . LEU B 1 319 ? -0.224 38.875 16.984 1 95.19 319 LEU B CA 1
ATOM 5122 C C . LEU B 1 319 ? 1.084 39.625 16.75 1 95.19 319 LEU B C 1
ATOM 5124 O O . LEU B 1 319 ? 1.479 40.469 17.547 1 95.19 319 LEU B O 1
ATOM 5128 N N . THR B 1 320 ? 1.751 39.25 15.695 1 93.94 320 THR B N 1
ATOM 5129 C CA . THR B 1 320 ? 3.035 39.875 15.359 1 93.94 320 THR B CA 1
ATOM 5130 C C . THR B 1 320 ? 2.869 41.344 15.023 1 93.94 320 THR B C 1
ATOM 5132 O O . THR B 1 320 ? 3.713 42.156 15.383 1 93.94 320 THR B O 1
ATOM 5135 N N . LEU B 1 321 ? 1.805 41.719 14.312 1 93.06 321 LEU B N 1
ATOM 5136 C CA . LEU B 1 321 ? 1.547 43.062 13.891 1 93.06 321 LEU B CA 1
ATOM 5137 C C . LEU B 1 321 ? 1.138 43.938 15.078 1 93.06 321 LEU B C 1
ATOM 5139 O O . LEU B 1 321 ? 1.355 45.156 15.07 1 93.06 321 LEU B O 1
ATOM 5143 N N . LEU B 1 322 ? 0.508 43.312 16.047 1 88.69 322 LEU B N 1
ATOM 5144 C CA . LEU B 1 322 ? 0.039 44.062 17.203 1 88.69 322 LEU B CA 1
ATOM 5145 C C . LEU B 1 322 ? 1.142 44.156 18.25 1 88.69 322 LEU B C 1
ATOM 5147 O O . LEU B 1 322 ? 1.032 44.969 19.188 1 88.69 322 LEU B O 1
ATOM 5151 N N . SER B 1 323 ? 2.117 43.406 18.281 1 80.31 323 SER B N 1
ATOM 5152 C CA . SER B 1 323 ? 3.236 43.5 19.219 1 80.31 323 SER B CA 1
ATOM 5153 C C . SER B 1 323 ? 4.238 44.562 18.797 1 80.31 323 SER B C 1
ATOM 5155 O O . SER B 1 323 ? 4.812 45.25 19.641 1 80.31 323 SER B O 1
#

Sequence (646 aa):
MKIIGLDIGGANTKITILEGEKYKIDTHYLPMWKMKDKLVEVLKNYDADYVALVMTAELSDCYKTKKEGVEDIIDKVTSVFDNVYIFDVNGKFLTPEEAKKRYLEVSASNWMATAEFIKRFVSNNCILVDMGSTTTDIIPIKEGRVLAKKTDLDRLMNNQLLYVGALRTPLHFLARKIIFRGKLTNVASEYFAITADINYLLGKVKNYSCETPDGGGKDREGCLIRLSRVVCGDIEMIKEEELYSLAKEFYKKLVEMVREEVKIIFESYGLEEVVTVGLGEEILKEALREYRIKSIKELYDESVSLAMPSFSVAKLLKLTLLSMKIIGLDIGGANTKITILEGEKYKIDTHYLPMWKMKDKLVEVLKNYDADYVALVMTAELSDCYKTKKEGVEDIIDKVTSVFDNVYIFDVNGKFLTPEEAKKRYLEVSASNWMATAEFIKRFVSNNCILVDMGSTTTDIIPIKEGRVLAKKTDLDRLMNNQLLYVGALRTPLHFLARKIIFRGKLTNVASEYFAITADINYLLGKVKNYSCETPDGGGKDREGCLIRLSRVVCGDIEMIKEEELYSLAKEFYKKLVEMVREEVKIIFESYGLEEVVTVGLGEEILKEALREYRIKSIKELYDESVSLAMPSFSVAKLLKLTLLS

InterPro domains:
  IPR002756 4-[[4-(2-aminoethyl)phenoxy]-methyl]-2-furanmethanamine-glutamate synthase [TIGR03123] (4-317)
  IPR002821 Hydantoinase A/oxoprolinase [PF01968] (50-317)
  IPR043129 ATPase, nucleotide binding domain [SSF53067] (1-278)
  IPR053660 MfnF synthase [NF040623] (2-318)

Foldseek 3Di:
DWEWFWEAEQQKIKIWIDDPPDIDIDIDGARCLVHVVCPLVVCLVDDGPAYEYAYANLPHPNDPDSLRSLLSNLVSNCVRDPHYWQAFLVGDTDDSVVCSVVSVRRHPNLVVLLVLLCCPPPHQAAWEWEAEQFKIFTWGGHNSDTPADRDPVRCVVQLRMGRAHQAAAQLCVLDQWWQAPNDGAGWDPDRQAHNLLLCCLVVQFVDNPDAGSVNDDSDNVSSLQSLQCRRPHGPVVDDPVRSNVRSVRSLVSSLQVVLVSNVSVCVVPVGQEYEYAARRRSSPCSSNVNGHYDYPCVVPRNSCRHNVSSVSSRVVVVVVVVD/DWEWFWEAEQQKIKIWIDDPPDIDIDIDGARCLVHVVCPLVVCLVDDGPAYEYAYANLPHPNDPDSLRSLLSNLVSNCVRDPHYWQAFLVGDTDDSVVCSVVSVGRHPNLVVLLVLLCCPPPHQAAWEWEAEQFKIFTWGGHNSDTPADRDPVRCVVQLRMGRAHQAAAQLCVLDQWWQAPNDGAGWDPDRQAHNLLLCCLVVQFVDNPDAGSVNDDSDNVSSLQSLQCRRPHGPVVDDPVRSNVRSVRSLVSSLQVVLVSNVSVCVVPVGQEYEYAARRRSSPCSSNVNGHYHYPCVVPRNSCRHNVSSVSSRVSVVVVVVD